Protein AF-A0A942F6R8-F1 (afdb_monomer_lite)

Foldseek 3Di:
DDDDDDPPPPPPPPPPPDPLPFFDPVQLLVDDADEDQADDDDPLFDKDAQFDFAVALDGPCLVVLVVCALFQWQEKEQEHAPDDPDPPDDPSVSVSSNVVVCCVSNVVLRSFLNYHYHYYYHHNDHDPVRRRPGTGHMIITTDDFDDLVLLVVLLVLLCLQFDKDKDKDFDFAWDKDKAKWFADPDPVCVVVVDTHRDADPVGGDIDIDIDIHTDPDTDIDIDTDGDRDPDDPPDDDDDPDPPDPSDPRLPPPPFLLLLLVLVVPVVQAQEEEEEELASNCSVVVSSVLVNLSPVVSCNRYQKYKYAAQAQPPPPVPRAALPSDLIFIQRPRDSVSVSVRSSVSSSRHRDTSQAGAQVSNQVVCVVVDPPRQEYEYEDEQSGHHSNLVCLLVHQHQYEYRYDPQQAHGRQSVLLSNLNNQYWYGYSVDTGNCSVVDDQQDWDDGNNWIWGQHPSTTHTGD

Radius of gyration: 31.73 Å; chains: 1; bounding box: 62×121×91 Å

Secondary structure (DSSP, 8-state):
---------------------PPPHHHHHTSPPEEESS----TTS-EEEEEE-TT----S-THHHHTTTTSEEEEEEEEEE---SSTT--HHHHHHHHHHHHHHH-GGGGT-TTSEEEEEEE-S--SHHHHHTS-EEEEEEEEPPP-HHHHHHHHHHHHHHT-EEEEEEEE-PEEEEEEEEE--SSHHHHHTT--BSS--TT-PPEEEEEEEEEPSSPEEEEEEEE---S-----SSS-SS------S----TT--HHHHHHHH-TT--SEEEEEE-SGGGHHHHHHHHHHHHSGGGGGGEEEEEEE-SSTT--GGG--TT----EEEE-S-SHHHHHHHHHHHHHH----SS-B-HHHHHHHHHHHSTT---EEEEEETT--BTTGGGGGG--S-EEEEEET-SS---HHHHHHHHHTT-EEE-SS-EETTGGGPPTT-EEEETTEEEEEETTEEEEE-

pLDDT: mean 78.82, std 18.91, range [22.84, 98.75]

Structure (mmCIF, N/CA/C/O backbone):
data_AF-A0A942F6R8-F1
#
_entry.id   AF-A0A942F6R8-F1
#
loop_
_atom_site.group_PDB
_atom_site.id
_atom_site.type_symbol
_atom_site.label_atom_id
_atom_site.label_alt_id
_atom_site.label_comp_id
_atom_site.label_asym_id
_atom_site.label_entity_id
_atom_site.label_seq_id
_atom_site.pdbx_PDB_ins_code
_atom_site.Cartn_x
_atom_site.Cartn_y
_atom_site.Cartn_z
_atom_site.occupancy
_atom_site.B_iso_or_equiv
_atom_site.auth_seq_id
_atom_site.auth_comp_id
_atom_site.auth_asym_id
_atom_site.auth_atom_id
_atom_site.pdbx_PDB_model_num
ATOM 1 N N . MET A 1 1 ? -32.318 -58.199 -30.845 1.00 37.94 1 MET A N 1
ATOM 2 C CA . MET A 1 1 ? -30.949 -57.908 -31.326 1.00 37.94 1 MET A CA 1
ATOM 3 C C . MET A 1 1 ? -30.822 -56.407 -31.523 1.00 37.94 1 MET A C 1
ATOM 5 O O . MET A 1 1 ? -31.584 -55.908 -32.333 1.00 37.94 1 MET A O 1
ATOM 9 N N . LYS A 1 2 ? -29.840 -55.767 -30.857 1.00 37.03 2 LYS A N 1
ATOM 10 C CA . LYS A 1 2 ? -29.280 -54.427 -31.165 1.00 37.03 2 LYS A CA 1
ATOM 11 C C . LYS A 1 2 ? -30.238 -53.230 -30.930 1.00 37.03 2 LYS A C 1
ATOM 13 O O . LYS A 1 2 ? -31.395 -53.308 -31.287 1.00 37.03 2 LYS A O 1
ATOM 18 N N . VAL A 1 3 ? -29.871 -52.091 -30.340 1.00 37.62 3 VAL A N 1
ATOM 19 C CA . VAL A 1 3 ? -28.600 -51.513 -29.875 1.00 37.62 3 VAL A CA 1
ATOM 20 C C . VAL A 1 3 ? -28.940 -50.522 -28.751 1.00 37.62 3 VAL A C 1
ATOM 22 O O . VAL A 1 3 ? -29.912 -49.780 -28.840 1.00 37.62 3 VAL A O 1
ATOM 25 N N . SER A 1 4 ? -28.117 -50.540 -27.705 1.00 41.41 4 SER A N 1
ATOM 26 C CA . SER A 1 4 ? -28.086 -49.586 -26.596 1.00 41.41 4 SER A CA 1
ATOM 27 C C . SER A 1 4 ? -27.663 -48.198 -27.093 1.00 41.41 4 SER A C 1
ATOM 29 O O . SER A 1 4 ? -26.626 -48.084 -27.747 1.00 41.41 4 SER A O 1
ATOM 31 N N . THR A 1 5 ? -28.425 -47.145 -26.789 1.00 42.50 5 THR A N 1
ATOM 32 C CA . THR A 1 5 ? -28.004 -45.752 -27.020 1.00 42.50 5 THR A CA 1
ATOM 33 C C . THR A 1 5 ? -27.579 -45.149 -25.687 1.00 42.50 5 THR A C 1
ATOM 35 O O . THR A 1 5 ? -28.374 -44.599 -24.930 1.00 42.50 5 THR A O 1
ATOM 38 N N . PHE A 1 6 ? -26.297 -45.323 -25.385 1.00 39.69 6 PHE A N 1
ATOM 39 C CA . PHE A 1 6 ? -25.608 -44.703 -24.263 1.00 39.69 6 PHE A CA 1
ATOM 40 C C . PHE A 1 6 ? -25.372 -43.227 -24.616 1.00 39.69 6 PHE A C 1
ATOM 42 O O . PHE A 1 6 ? -24.573 -42.915 -25.500 1.00 39.69 6 PHE A O 1
ATOM 49 N N . ILE A 1 7 ? -26.104 -42.315 -23.973 1.00 43.75 7 ILE A N 1
ATOM 50 C CA . ILE A 1 7 ? -25.872 -40.873 -24.091 1.00 43.75 7 ILE A CA 1
ATOM 51 C C . ILE A 1 7 ? -24.583 -40.560 -23.323 1.00 43.75 7 ILE A C 1
ATOM 53 O O . ILE A 1 7 ? -24.574 -40.445 -22.099 1.00 43.75 7 ILE A O 1
ATOM 57 N N . LEU A 1 8 ? -23.477 -40.458 -24.060 1.00 37.72 8 LEU A N 1
ATOM 58 C CA . LEU A 1 8 ? -22.235 -39.856 -23.589 1.00 37.72 8 LEU A CA 1
ATOM 59 C C . LEU A 1 8 ? -22.478 -38.351 -23.410 1.00 37.72 8 LEU A C 1
ATOM 61 O O . LEU A 1 8 ? -22.411 -37.574 -24.361 1.00 37.72 8 LEU A O 1
ATOM 65 N N . PHE A 1 9 ? -22.771 -37.940 -22.177 1.00 40.59 9 PHE A N 1
ATOM 66 C CA . PHE A 1 9 ? -22.643 -36.547 -21.760 1.00 40.59 9 PHE A CA 1
ATOM 67 C C . PHE A 1 9 ? -21.148 -36.206 -21.770 1.00 40.59 9 PHE A C 1
ATOM 69 O O . PHE A 1 9 ? -20.406 -36.525 -20.841 1.00 40.59 9 PHE A O 1
ATOM 76 N N . ILE A 1 10 ? -20.690 -35.610 -22.870 1.00 42.09 10 ILE A N 1
ATOM 77 C CA . ILE A 1 10 ? -19.367 -35.000 -22.964 1.00 42.09 10 ILE A CA 1
ATOM 78 C C . ILE A 1 10 ? -19.369 -33.826 -21.982 1.00 42.09 10 ILE A C 1
ATOM 80 O O . ILE A 1 10 ? -19.911 -32.759 -22.261 1.00 42.09 10 ILE A O 1
ATOM 84 N N . PHE A 1 11 ? -18.780 -34.046 -20.806 1.00 40.88 11 PHE A N 1
ATOM 85 C CA . PHE A 1 11 ? -18.299 -32.982 -19.934 1.00 40.88 11 PHE A CA 1
ATOM 86 C C . PHE A 1 11 ? -17.249 -32.199 -20.729 1.00 40.88 11 PHE A C 1
ATOM 88 O O . PHE A 1 11 ? -16.067 -32.541 -20.741 1.00 40.88 11 PHE A O 1
ATOM 95 N N . SER A 1 12 ? -17.680 -31.150 -21.431 1.00 39.53 12 SER A N 1
ATOM 96 C CA . SER A 1 12 ? -16.773 -30.104 -21.878 1.00 39.53 12 SER A CA 1
ATOM 97 C C . SER A 1 12 ? -16.270 -29.400 -20.621 1.00 39.53 12 SER A C 1
ATOM 99 O O . SER A 1 12 ? -16.889 -28.461 -20.117 1.00 39.53 12 SER A O 1
ATOM 101 N N . LEU A 1 13 ? -15.157 -29.902 -20.087 1.00 38.31 13 LEU A N 1
ATOM 102 C CA . LEU A 1 13 ? -14.235 -29.137 -19.266 1.00 38.31 13 LEU A CA 1
ATOM 103 C C . LEU A 1 13 ? -13.831 -27.911 -20.089 1.00 38.31 13 LEU A C 1
ATOM 105 O O . LEU A 1 13 ? -12.854 -27.928 -20.834 1.00 38.31 13 LEU A O 1
ATOM 109 N N . PHE A 1 14 ? -14.614 -26.840 -19.972 1.00 37.00 14 PHE A N 1
ATOM 110 C CA . PHE A 1 14 ? -14.110 -25.502 -20.202 1.00 37.00 14 PHE A CA 1
ATOM 111 C C . PHE A 1 14 ? -13.000 -25.304 -19.173 1.00 37.00 14 PHE A C 1
ATOM 113 O O . PHE A 1 14 ? -13.244 -24.961 -18.015 1.00 37.00 14 PHE A O 1
ATOM 120 N N . TYR A 1 15 ? -11.768 -25.576 -19.598 1.00 36.38 15 TYR A N 1
ATOM 121 C CA . TYR A 1 15 ? -10.593 -24.958 -19.018 1.00 36.38 15 TYR A CA 1
ATOM 122 C C . TYR A 1 15 ? -10.797 -23.447 -19.158 1.00 36.38 15 TYR A C 1
ATOM 124 O O . TYR A 1 15 ? -10.471 -22.840 -20.173 1.00 36.38 15 TYR A O 1
ATOM 132 N N . LEU A 1 16 ? -11.404 -22.839 -18.139 1.00 33.62 16 LEU A N 1
ATOM 133 C CA . LEU A 1 16 ? -11.221 -21.428 -17.855 1.00 33.62 16 LEU A CA 1
ATOM 134 C C . LEU A 1 16 ? -9.735 -21.273 -17.542 1.00 33.62 16 LEU A C 1
ATOM 136 O O . LEU A 1 16 ? -9.297 -21.492 -16.410 1.00 33.62 16 LEU A O 1
ATOM 140 N N . GLU A 1 17 ? -8.947 -20.955 -18.568 1.00 33.91 17 GLU A N 1
ATOM 141 C CA . GLU A 1 17 ? -7.626 -20.389 -18.362 1.00 33.91 17 GLU A CA 1
ATOM 142 C C . GLU A 1 17 ? -7.813 -19.144 -17.495 1.00 33.91 17 GLU A C 1
ATOM 144 O O . GLU A 1 17 ? -8.365 -18.121 -17.904 1.00 33.91 17 GLU A O 1
ATOM 149 N N . LYS A 1 18 ? -7.428 -19.293 -16.229 1.00 38.19 18 LYS A N 1
ATOM 150 C CA . LYS A 1 18 ? -7.437 -18.236 -15.231 1.00 38.19 18 LYS A CA 1
ATOM 151 C C . LYS A 1 18 ? -6.513 -17.133 -15.730 1.00 38.19 18 LYS A C 1
ATOM 153 O O . LYS A 1 18 ? -5.294 -17.279 -15.672 1.00 38.19 18 LYS A O 1
ATOM 158 N N . SER A 1 19 ? -7.085 -16.023 -16.186 1.00 36.75 19 SER A N 1
ATOM 159 C CA . SER A 1 19 ? -6.335 -14.785 -16.360 1.00 36.75 19 SER A CA 1
ATOM 160 C C . SER A 1 19 ? -5.925 -14.304 -14.969 1.00 36.75 19 SER A C 1
ATOM 162 O O . SER A 1 19 ? -6.699 -13.686 -14.248 1.00 36.75 19 SER A O 1
ATOM 164 N N . CYS A 1 20 ? -4.713 -14.659 -14.547 1.00 39.91 20 CYS A N 1
ATOM 165 C CA . CYS A 1 20 ? -4.011 -13.870 -13.546 1.00 39.91 20 CYS A CA 1
ATOM 166 C C . CYS A 1 20 ? -3.779 -12.502 -14.200 1.00 39.91 20 CYS A C 1
ATOM 168 O O . CYS A 1 20 ? -3.272 -12.456 -15.323 1.00 39.91 20 CYS A O 1
ATOM 170 N N . ALA A 1 21 ? -4.234 -11.419 -13.568 1.00 50.19 21 ALA A N 1
ATOM 171 C CA . ALA A 1 21 ? -4.107 -10.068 -14.099 1.00 50.19 21 ALA A CA 1
ATOM 172 C C . ALA A 1 21 ? -2.617 -9.720 -14.265 1.00 50.19 21 ALA A C 1
ATOM 174 O O . ALA A 1 21 ? -1.941 -9.315 -13.326 1.00 50.19 21 ALA A O 1
ATOM 175 N N . GLN A 1 22 ? -2.078 -9.946 -15.461 1.00 58.66 22 GLN A N 1
ATOM 176 C CA . GLN A 1 22 ? -0.698 -9.630 -15.798 1.00 58.66 22 GLN A CA 1
ATOM 177 C C . GLN A 1 22 ? -0.648 -8.210 -16.354 1.00 58.66 22 GLN A C 1
ATOM 179 O O . GLN A 1 22 ? -1.411 -7.849 -17.254 1.00 58.66 22 GLN A O 1
ATOM 184 N N . VAL A 1 23 ? 0.276 -7.402 -15.843 1.00 65.25 23 VAL A N 1
ATOM 185 C CA . VAL A 1 23 ? 0.533 -6.065 -16.367 1.00 65.25 23 VAL A CA 1
ATOM 186 C C . VAL A 1 23 ? 1.070 -6.204 -17.795 1.00 65.25 23 VAL A C 1
ATOM 188 O O . VAL A 1 23 ? 2.129 -6.790 -18.032 1.00 65.25 23 VAL A O 1
ATOM 191 N N . SER A 1 24 ? 0.320 -5.684 -18.768 1.00 78.06 24 SER A N 1
ATOM 192 C CA . SER A 1 24 ? 0.696 -5.746 -20.184 1.00 78.06 24 SER A CA 1
ATOM 193 C C . SER A 1 24 ? 1.929 -4.879 -20.457 1.00 78.06 24 SER A C 1
ATOM 195 O O . SER A 1 24 ? 1.927 -3.682 -20.174 1.00 78.06 24 SER A O 1
ATOM 197 N N . ILE A 1 25 ? 2.975 -5.455 -21.063 1.00 83.38 25 ILE A N 1
ATOM 198 C CA . ILE A 1 25 ? 4.190 -4.706 -21.437 1.00 83.38 25 ILE A CA 1
ATOM 199 C C . ILE A 1 25 ? 3.855 -3.571 -22.409 1.00 83.38 25 ILE A C 1
ATOM 201 O O . ILE A 1 25 ? 4.360 -2.462 -22.256 1.00 83.38 25 ILE A O 1
ATOM 205 N N . ASN A 1 26 ? 2.969 -3.828 -23.375 1.00 78.38 26 ASN A N 1
ATOM 206 C CA . ASN A 1 26 ? 2.542 -2.816 -24.341 1.00 78.38 26 ASN A CA 1
ATOM 207 C C . ASN A 1 26 ? 1.840 -1.641 -23.652 1.00 78.38 26 ASN A C 1
ATOM 209 O O . ASN A 1 26 ? 2.003 -0.502 -24.071 1.00 78.38 26 ASN A O 1
ATOM 213 N N . TYR A 1 27 ? 1.098 -1.916 -22.575 1.00 78.06 27 TYR A N 1
ATOM 214 C CA . TYR A 1 27 ? 0.500 -0.869 -21.755 1.00 78.06 27 TYR A CA 1
ATOM 215 C C . TYR A 1 27 ? 1.559 -0.073 -20.981 1.00 78.06 27 TYR A C 1
ATOM 217 O O . TYR A 1 27 ? 1.495 1.149 -20.916 1.00 78.06 27 TYR A O 1
ATOM 225 N N . LEU A 1 28 ? 2.565 -0.735 -20.409 1.00 79.00 28 LEU A N 1
ATOM 226 C CA . LEU A 1 28 ? 3.636 -0.014 -19.722 1.00 79.00 28 LEU A CA 1
ATOM 227 C C . LEU A 1 28 ? 4.365 0.930 -20.689 1.00 79.00 28 LEU A C 1
ATOM 229 O O . LEU A 1 28 ? 4.572 2.092 -20.361 1.00 79.00 28 LEU A O 1
ATOM 233 N N . LEU A 1 29 ? 4.667 0.465 -21.902 1.00 82.69 29 LEU A N 1
ATOM 234 C CA . LEU A 1 29 ? 5.373 1.245 -22.924 1.00 82.69 29 LEU A CA 1
ATOM 235 C C . LEU A 1 29 ? 4.552 2.369 -23.559 1.00 82.69 29 LEU A C 1
ATOM 237 O O . LEU A 1 29 ? 5.136 3.212 -24.233 1.00 82.69 29 LEU A O 1
ATOM 241 N N . SER A 1 30 ? 3.231 2.405 -23.365 1.00 75.75 30 SER A N 1
ATOM 242 C CA . SER A 1 30 ? 2.421 3.537 -23.823 1.00 75.75 30 SER A CA 1
ATOM 243 C C . SER A 1 30 ? 2.535 4.756 -22.904 1.00 75.75 30 SER A C 1
ATOM 245 O O . SER A 1 30 ? 1.960 5.795 -23.214 1.00 75.75 30 SER A O 1
ATOM 247 N N . ARG A 1 31 ? 3.211 4.634 -21.753 1.00 77.12 31 ARG A N 1
ATOM 248 C CA . ARG A 1 31 ? 3.431 5.743 -20.819 1.00 77.12 31 ARG A CA 1
ATOM 249 C C . ARG A 1 31 ? 4.479 6.704 -21.370 1.00 77.12 31 ARG A C 1
ATOM 251 O O . ARG A 1 31 ? 5.500 6.279 -21.907 1.00 77.12 31 ARG A O 1
ATOM 258 N N . GLU A 1 32 ? 4.244 7.999 -21.181 1.00 78.44 32 GLU A N 1
ATOM 259 C CA . GLU A 1 32 ? 5.237 9.015 -21.525 1.00 78.44 32 GLU A CA 1
ATOM 260 C C . GLU A 1 32 ? 6.463 8.907 -20.606 1.00 78.44 32 GLU A C 1
ATOM 262 O O . GLU A 1 32 ? 6.306 8.751 -19.388 1.00 78.44 32 GLU A O 1
ATOM 267 N N . PRO A 1 33 ? 7.683 8.980 -21.164 1.00 89.00 33 PRO A N 1
ATOM 268 C CA . PRO A 1 33 ? 8.887 8.975 -20.359 1.00 89.00 33 PRO A CA 1
ATOM 269 C C . PRO A 1 33 ? 9.093 10.314 -19.652 1.00 89.00 33 PRO A C 1
ATOM 271 O O . PRO A 1 33 ? 8.815 11.387 -20.184 1.00 89.00 33 PRO A O 1
ATOM 274 N N . GLU A 1 34 ? 9.660 10.244 -18.456 1.00 88.75 34 GLU A N 1
ATOM 275 C CA . GLU A 1 34 ? 10.211 11.394 -17.765 1.00 88.75 34 GLU A CA 1
ATOM 276 C C . GLU A 1 34 ? 11.582 11.736 -18.358 1.00 88.75 34 GLU A C 1
ATOM 278 O O . GLU A 1 34 ? 12.467 10.882 -18.457 1.00 88.75 34 GLU A O 1
ATOM 283 N N . PHE A 1 35 ? 11.774 12.999 -18.729 1.00 90.19 35 PHE A N 1
ATOM 284 C CA . PHE A 1 35 ? 13.043 13.485 -19.257 1.00 90.19 35 PHE A CA 1
ATOM 285 C C . PHE A 1 35 ? 13.914 14.027 -18.126 1.00 90.19 35 PHE A C 1
ATOM 287 O O . PHE A 1 35 ? 13.485 14.887 -17.357 1.00 90.19 35 PHE A O 1
ATOM 294 N N . ARG A 1 36 ? 15.152 13.538 -18.032 1.00 91.12 36 ARG A N 1
ATOM 295 C CA . ARG A 1 36 ? 16.147 14.002 -17.053 1.00 91.12 36 ARG A CA 1
ATOM 296 C C . ARG A 1 36 ? 17.488 14.205 -17.730 1.00 91.12 36 ARG A C 1
ATOM 298 O O . ARG A 1 36 ? 17.812 13.487 -18.664 1.00 91.12 36 ARG A O 1
ATOM 305 N N . GLU A 1 37 ? 18.306 15.126 -17.232 1.00 93.94 37 GLU A N 1
ATOM 306 C CA . GLU A 1 37 ? 19.650 15.321 -17.786 1.00 93.94 37 GLU A CA 1
ATOM 307 C C . GLU A 1 37 ? 20.498 14.051 -17.614 1.00 93.94 37 GLU A C 1
ATOM 309 O O . GLU A 1 37 ? 20.987 13.487 -18.592 1.00 93.94 37 GLU A O 1
ATOM 314 N N . LYS A 1 38 ? 20.584 13.533 -16.384 1.00 94.50 38 LYS A N 1
ATOM 315 C CA . LYS A 1 38 ? 21.277 12.286 -16.052 1.00 94.50 38 LYS A CA 1
ATOM 316 C C . LYS A 1 38 ? 20.542 11.557 -14.933 1.00 94.50 38 LYS A C 1
ATOM 318 O O . LYS A 1 38 ? 20.040 12.183 -14.003 1.00 94.50 38 LYS A O 1
ATOM 323 N N . TYR A 1 39 ? 20.450 10.234 -15.031 1.00 94.25 39 TYR A N 1
ATOM 324 C CA . TYR A 1 39 ? 19.771 9.430 -14.025 1.00 94.25 39 TYR A CA 1
ATOM 325 C C . TYR A 1 39 ? 20.699 9.082 -12.859 1.00 94.25 39 TYR A C 1
ATOM 327 O O . TYR A 1 39 ? 21.784 8.524 -13.048 1.00 94.25 39 TYR A O 1
ATOM 335 N N . GLU A 1 40 ? 20.215 9.321 -11.644 1.00 90.25 40 GLU A N 1
ATOM 336 C CA . GLU A 1 40 ? 20.833 8.848 -10.412 1.00 90.25 40 GLU A CA 1
ATOM 337 C C . GLU A 1 40 ? 19.879 7.918 -9.668 1.00 90.25 40 GLU A C 1
ATOM 339 O O . GLU A 1 40 ? 18.676 8.162 -9.582 1.00 90.25 40 GLU A O 1
ATOM 344 N N . ILE A 1 41 ? 20.438 6.836 -9.126 1.00 84.19 41 ILE A N 1
ATOM 345 C CA . ILE A 1 41 ? 19.683 5.923 -8.272 1.00 84.19 41 ILE A CA 1
ATOM 346 C C . ILE A 1 41 ? 19.329 6.639 -6.969 1.00 84.19 41 ILE A C 1
ATOM 348 O O . ILE A 1 41 ? 20.174 7.325 -6.387 1.00 84.19 41 ILE A O 1
ATOM 352 N N . GLN A 1 42 ? 18.094 6.474 -6.504 1.00 77.94 42 GLN A N 1
ATOM 353 C CA . GLN A 1 42 ? 17.673 7.074 -5.242 1.00 77.94 42 GLN A CA 1
ATOM 354 C C . GLN A 1 42 ? 18.477 6.458 -4.091 1.00 77.94 42 GLN A C 1
ATOM 356 O O . GLN A 1 42 ? 18.496 5.240 -3.929 1.00 77.94 42 GLN A O 1
ATOM 361 N N . LYS A 1 43 ? 19.168 7.298 -3.310 1.00 73.50 43 LYS A N 1
ATOM 362 C CA . LYS A 1 43 ? 20.060 6.858 -2.217 1.00 73.50 43 LYS A CA 1
ATOM 363 C C . LYS A 1 43 ? 19.299 6.393 -0.975 1.00 73.50 43 LYS A C 1
ATOM 365 O O . LYS A 1 43 ? 19.831 5.635 -0.172 1.00 73.50 43 LYS A O 1
ATOM 370 N N . ASP A 1 44 ? 18.061 6.846 -0.853 1.00 62.06 44 ASP A N 1
ATOM 371 C CA . ASP A 1 44 ? 17.188 6.617 0.292 1.00 62.06 44 ASP A CA 1
ATOM 372 C C . ASP A 1 44 ? 16.490 5.248 0.231 1.00 62.06 44 ASP A C 1
ATOM 374 O O . ASP A 1 44 ? 16.034 4.721 1.240 1.00 62.06 44 ASP A O 1
ATOM 378 N N . ILE A 1 45 ? 16.457 4.606 -0.938 1.00 66.25 45 ILE A N 1
ATOM 379 C CA . ILE A 1 45 ? 15.742 3.345 -1.139 1.00 66.25 45 ILE A CA 1
ATOM 380 C C . ILE A 1 45 ? 16.729 2.268 -1.572 1.00 66.25 45 ILE A C 1
ATOM 382 O O . ILE A 1 45 ? 17.629 2.514 -2.374 1.00 66.25 45 ILE A O 1
ATOM 386 N N . ASN A 1 46 ? 16.544 1.042 -1.074 1.00 79.38 46 ASN A N 1
ATOM 387 C CA . ASN A 1 46 ? 17.332 -0.094 -1.540 1.00 79.38 46 ASN A CA 1
ATOM 388 C C . ASN A 1 46 ? 17.046 -0.330 -3.026 1.00 79.38 46 ASN A C 1
ATOM 390 O O . ASN A 1 46 ? 15.963 -0.781 -3.401 1.00 79.38 46 ASN A O 1
ATOM 394 N N . GLY A 1 47 ? 18.027 -0.004 -3.864 1.00 86.06 47 GLY A N 1
ATOM 395 C CA . GLY A 1 47 ? 17.935 -0.122 -5.309 1.00 86.06 47 GLY A CA 1
ATOM 396 C C . GLY A 1 47 ? 19.066 -0.972 -5.881 1.00 86.06 47 GLY A C 1
ATOM 397 O O . GLY A 1 47 ? 20.222 -0.870 -5.471 1.00 86.06 47 GLY A O 1
ATOM 398 N N . ILE A 1 48 ? 18.738 -1.808 -6.862 1.00 91.69 48 ILE A N 1
ATOM 399 C CA . ILE A 1 48 ? 19.700 -2.609 -7.625 1.00 91.69 48 ILE A CA 1
ATOM 400 C C . ILE A 1 48 ? 19.622 -2.219 -9.099 1.00 91.69 48 ILE A C 1
ATOM 402 O O . ILE A 1 48 ? 18.540 -2.113 -9.673 1.00 91.69 48 ILE A O 1
ATOM 406 N N . LYS A 1 49 ? 20.792 -2.052 -9.726 1.00 95.00 49 LYS A N 1
ATOM 407 C CA . LYS A 1 49 ? 20.917 -1.808 -11.165 1.00 95.00 49 LYS A CA 1
ATOM 408 C C . LYS A 1 49 ? 21.044 -3.122 -11.936 1.00 95.00 49 LYS A C 1
ATOM 410 O O . LYS A 1 49 ? 21.951 -3.920 -11.686 1.00 95.00 49 LYS A O 1
ATOM 415 N N . VAL A 1 50 ? 20.152 -3.320 -12.895 1.00 95.50 50 VAL A N 1
ATOM 416 C CA . VAL A 1 50 ? 20.231 -4.333 -13.947 1.00 95.50 50 VAL A CA 1
ATOM 417 C C . VAL A 1 50 ? 20.770 -3.630 -15.186 1.00 95.50 50 VAL A C 1
ATOM 419 O O . VAL A 1 50 ? 20.067 -2.833 -15.800 1.00 95.50 50 VAL A O 1
ATOM 422 N N . ASN A 1 51 ? 22.038 -3.873 -15.500 1.00 95.50 51 ASN A N 1
ATOM 423 C CA . ASN A 1 51 ? 22.784 -3.116 -16.499 1.00 95.50 51 ASN A CA 1
ATOM 424 C C . ASN A 1 51 ? 22.556 -3.678 -17.902 1.00 95.50 51 ASN A C 1
ATOM 426 O O . ASN A 1 51 ? 22.479 -4.895 -18.096 1.00 95.50 51 ASN A O 1
ATOM 430 N N . MET A 1 52 ? 22.519 -2.775 -18.872 1.00 95.88 52 MET A N 1
ATOM 431 C CA . MET A 1 52 ? 22.440 -3.039 -20.305 1.00 95.88 52 MET A CA 1
ATOM 432 C C . MET A 1 52 ? 23.404 -2.088 -21.020 1.00 95.88 52 MET A C 1
ATOM 434 O O . MET A 1 52 ? 23.778 -1.058 -20.460 1.00 95.88 52 MET A O 1
ATOM 438 N N . ASN A 1 53 ? 23.814 -2.418 -22.243 1.00 93.50 53 ASN A N 1
ATOM 439 C CA . ASN A 1 53 ? 24.614 -1.498 -23.052 1.00 93.50 53 ASN A CA 1
ATOM 440 C C . ASN A 1 53 ? 23.728 -0.445 -23.741 1.00 93.50 53 ASN A C 1
ATOM 442 O O . ASN A 1 53 ? 22.521 -0.638 -23.948 1.00 93.50 53 ASN A O 1
ATOM 446 N N . PHE A 1 54 ? 24.352 0.659 -24.157 1.00 91.00 54 PHE A N 1
ATOM 447 C CA . PHE A 1 54 ? 23.736 1.626 -25.063 1.00 91.00 54 PHE A CA 1
ATOM 448 C C . PHE A 1 54 ? 23.227 0.919 -26.332 1.00 91.00 54 PHE A C 1
ATOM 450 O O . PHE A 1 54 ? 23.931 0.098 -26.914 1.00 91.00 54 PHE A O 1
ATOM 457 N N . ALA A 1 55 ? 21.995 1.240 -26.742 1.00 87.31 55 ALA A N 1
ATOM 458 C CA . ALA A 1 55 ? 21.305 0.643 -27.893 1.00 87.31 55 ALA A CA 1
ATOM 459 C C . ALA A 1 55 ? 21.173 -0.904 -27.893 1.00 87.31 55 ALA A C 1
ATOM 461 O O . ALA A 1 55 ? 20.887 -1.484 -28.937 1.00 87.31 55 ALA A O 1
ATOM 462 N N . ASP A 1 56 ? 21.315 -1.565 -26.737 1.00 91.94 56 ASP A N 1
ATOM 463 C CA . ASP A 1 56 ? 21.230 -3.029 -26.593 1.00 91.94 56 ASP A CA 1
ATOM 464 C C . ASP A 1 56 ? 20.066 -3.445 -25.668 1.00 91.94 56 ASP A C 1
ATOM 466 O O . ASP A 1 56 ? 19.649 -2.687 -24.780 1.00 91.94 56 ASP A O 1
ATOM 470 N N . ASP A 1 57 ? 19.535 -4.650 -25.876 1.00 91.00 57 ASP A N 1
ATOM 471 C CA . ASP A 1 57 ? 18.499 -5.299 -25.063 1.00 91.00 57 ASP A CA 1
ATOM 472 C C . ASP A 1 57 ? 19.009 -6.491 -24.226 1.00 91.00 57 ASP A C 1
ATOM 474 O O . ASP A 1 57 ? 18.245 -7.115 -23.482 1.00 91.00 57 ASP A O 1
ATOM 478 N N . SER A 1 58 ? 20.311 -6.754 -24.246 1.00 92.50 58 SER A N 1
ATOM 479 C CA . SER A 1 58 ? 20.967 -7.791 -23.455 1.00 92.50 58 SER A CA 1
ATOM 480 C C . SER A 1 58 ? 21.202 -7.338 -22.013 1.00 92.50 58 SER A C 1
ATOM 482 O O . SER A 1 58 ? 21.781 -6.284 -21.748 1.00 92.50 58 SER A O 1
ATOM 484 N N . ILE A 1 59 ? 20.776 -8.164 -21.055 1.00 93.69 59 ILE A N 1
ATOM 485 C CA . ILE A 1 59 ? 21.022 -7.937 -19.627 1.00 93.69 59 ILE A CA 1
ATOM 486 C C . ILE A 1 59 ? 22.420 -8.451 -19.274 1.00 93.69 59 ILE A C 1
ATOM 488 O O . ILE A 1 59 ? 22.687 -9.648 -19.372 1.00 93.69 59 ILE A O 1
ATOM 492 N N . LEU A 1 60 ? 23.298 -7.556 -18.818 1.00 93.81 60 LEU A N 1
ATOM 493 C CA . LEU A 1 60 ? 24.716 -7.851 -18.572 1.00 93.81 60 LEU A CA 1
ATOM 494 C C . LEU A 1 60 ? 24.963 -8.583 -17.250 1.00 93.81 60 LEU A C 1
ATOM 496 O O . LEU A 1 60 ? 25.953 -9.292 -17.093 1.00 93.81 60 LEU A O 1
ATOM 500 N N . ASN A 1 61 ? 24.077 -8.406 -16.271 1.00 94.00 61 ASN A N 1
ATOM 501 C CA . ASN A 1 61 ? 24.260 -8.910 -14.911 1.00 94.00 61 ASN A CA 1
ATOM 502 C C . ASN A 1 61 ? 23.035 -9.687 -14.387 1.00 94.00 61 ASN A C 1
ATOM 504 O O . ASN A 1 61 ? 22.560 -9.406 -13.287 1.00 94.00 61 ASN A O 1
ATOM 508 N N . PRO A 1 62 ? 22.534 -10.721 -15.093 1.00 89.88 62 PRO A N 1
ATOM 509 C CA . PRO A 1 62 ? 21.285 -11.410 -14.736 1.00 89.88 62 PRO A CA 1
ATOM 510 C C . PRO A 1 62 ? 21.308 -12.054 -13.337 1.00 89.88 62 PRO A C 1
ATOM 512 O O . PRO A 1 62 ? 20.263 -12.260 -12.720 1.00 89.88 62 PRO A O 1
ATOM 515 N N . GLY A 1 63 ? 22.496 -12.334 -12.788 1.00 88.00 63 GLY A N 1
ATOM 516 C CA . GLY A 1 63 ? 22.663 -12.843 -11.426 1.00 88.00 63 GLY A CA 1
ATOM 517 C C . GLY A 1 63 ? 22.114 -11.914 -10.336 1.00 88.00 63 GLY A C 1
ATOM 518 O O . GLY A 1 63 ? 21.676 -12.410 -9.300 1.00 88.00 63 GLY A O 1
ATOM 519 N N . VAL A 1 64 ? 22.062 -10.592 -10.563 1.00 89.12 64 VAL A N 1
ATOM 520 C CA . VAL A 1 64 ? 21.525 -9.648 -9.562 1.00 89.12 64 VAL A CA 1
ATOM 521 C C . VAL A 1 64 ? 20.023 -9.821 -9.360 1.00 89.12 64 VAL A C 1
ATOM 523 O O . VAL A 1 64 ? 19.536 -9.655 -8.246 1.00 89.12 64 VAL A O 1
ATOM 526 N N . VAL A 1 65 ? 19.308 -10.240 -10.407 1.00 85.44 65 VAL A N 1
ATOM 527 C CA . VAL A 1 65 ? 17.855 -10.439 -10.380 1.00 85.44 65 VAL A CA 1
ATOM 528 C C . VAL A 1 65 ? 17.466 -11.645 -9.532 1.00 85.44 65 VAL A C 1
ATOM 530 O O . VAL A 1 65 ? 16.419 -11.640 -8.891 1.00 85.44 65 VAL A O 1
ATOM 533 N N . LYS A 1 66 ? 18.344 -12.651 -9.417 1.00 83.50 66 LYS A N 1
ATOM 534 C CA . LYS A 1 66 ? 18.116 -13.790 -8.514 1.00 83.50 66 LYS A CA 1
ATOM 535 C C . LYS A 1 66 ? 17.964 -13.349 -7.054 1.00 83.50 66 LYS A C 1
ATOM 537 O O . LYS A 1 66 ? 17.205 -13.980 -6.330 1.00 83.50 66 LYS A O 1
ATOM 542 N N . ARG A 1 67 ? 18.634 -12.263 -6.642 1.00 83.31 67 ARG A N 1
ATOM 543 C CA . ARG A 1 67 ? 18.542 -11.715 -5.276 1.00 83.31 67 ARG A CA 1
ATOM 544 C C . ARG A 1 67 ? 17.217 -11.008 -4.991 1.00 83.31 67 ARG A C 1
ATOM 546 O O . ARG A 1 67 ? 16.900 -10.804 -3.831 1.00 83.31 67 ARG A O 1
ATOM 553 N N . LEU A 1 68 ? 16.470 -10.640 -6.032 1.00 83.31 68 LEU A N 1
ATOM 554 C CA . LEU A 1 68 ? 15.180 -9.955 -5.918 1.00 83.31 68 LEU A CA 1
ATOM 555 C C . LEU A 1 68 ? 14.002 -10.930 -5.782 1.00 83.31 68 LEU A C 1
ATOM 557 O O . LEU A 1 68 ? 12.886 -10.506 -5.499 1.00 83.31 68 LEU A O 1
ATOM 561 N N . LYS A 1 69 ? 14.223 -12.235 -5.992 1.00 79.75 69 LYS A N 1
ATOM 562 C CA . LYS A 1 69 ? 13.157 -13.236 -5.883 1.00 79.75 69 LYS A CA 1
ATOM 563 C C . LYS A 1 69 ? 12.628 -13.301 -4.448 1.00 79.75 69 LYS A C 1
ATOM 565 O O . LYS A 1 69 ? 13.391 -13.556 -3.520 1.00 79.75 69 LYS A O 1
ATOM 570 N N . GLY A 1 70 ? 11.317 -13.111 -4.297 1.00 70.50 70 GLY A N 1
ATOM 571 C CA . GLY A 1 70 ? 10.633 -13.131 -3.000 1.00 70.50 70 GLY A CA 1
ATOM 572 C C . GLY A 1 70 ? 10.897 -11.901 -2.128 1.00 70.50 70 GLY A C 1
ATOM 573 O O . GLY A 1 70 ? 10.691 -11.975 -0.921 1.00 70.50 70 GLY A O 1
ATOM 574 N N . LEU A 1 71 ? 11.407 -10.808 -2.707 1.00 78.06 71 LEU A N 1
ATOM 575 C CA . LEU A 1 71 ? 11.434 -9.494 -2.064 1.00 78.06 71 LEU A CA 1
ATOM 576 C C . LEU A 1 71 ? 10.240 -8.666 -2.537 1.00 78.06 71 LEU A C 1
ATOM 578 O O . LEU A 1 71 ? 9.795 -8.815 -3.677 1.00 78.06 71 LEU A O 1
ATOM 582 N N . ASN A 1 72 ? 9.776 -7.752 -1.686 1.00 71.12 72 ASN A N 1
ATOM 583 C CA . ASN A 1 72 ? 8.734 -6.808 -2.061 1.00 71.12 72 ASN A CA 1
ATOM 584 C C . ASN A 1 72 ? 9.329 -5.721 -2.974 1.00 71.12 72 ASN A C 1
ATOM 586 O O . ASN A 1 72 ? 10.095 -4.866 -2.520 1.00 71.12 72 ASN A O 1
ATOM 590 N N . ILE A 1 73 ? 9.034 -5.794 -4.272 1.00 82.19 73 ILE A N 1
ATOM 591 C CA . ILE A 1 73 ? 9.461 -4.800 -5.259 1.00 82.19 73 ILE A CA 1
ATOM 592 C C . ILE A 1 73 ? 8.468 -3.644 -5.224 1.00 82.19 73 ILE A C 1
ATOM 594 O O . ILE A 1 73 ? 7.273 -3.850 -5.387 1.00 82.19 73 ILE A O 1
ATOM 598 N N . LEU A 1 74 ? 8.983 -2.430 -5.055 1.00 69.88 74 LEU A N 1
ATOM 599 C CA . LEU A 1 74 ? 8.175 -1.219 -4.933 1.00 69.88 74 LEU A CA 1
ATOM 600 C C . LEU A 1 74 ? 8.057 -0.502 -6.282 1.00 69.88 74 LEU A C 1
ATOM 602 O O . LEU A 1 74 ? 6.987 -0.042 -6.679 1.00 69.88 74 LEU A O 1
ATOM 606 N N . MET A 1 75 ? 9.182 -0.399 -6.995 1.00 82.38 75 MET A N 1
ATOM 607 C CA . MET A 1 75 ? 9.292 0.424 -8.195 1.00 82.38 75 MET A CA 1
ATOM 608 C C . MET A 1 75 ? 10.361 -0.111 -9.147 1.00 82.38 75 MET A C 1
ATOM 610 O O . MET A 1 75 ? 11.395 -0.627 -8.714 1.00 82.38 75 MET A O 1
ATOM 614 N N . ILE A 1 76 ? 10.122 0.033 -10.448 1.00 91.38 76 ILE A N 1
ATOM 615 C CA . ILE A 1 76 ? 11.067 -0.294 -11.511 1.00 91.38 76 ILE A CA 1
ATOM 616 C C . ILE A 1 76 ? 11.149 0.880 -12.484 1.00 91.38 76 ILE A C 1
ATOM 618 O O . ILE A 1 76 ? 10.172 1.223 -13.151 1.00 91.38 76 ILE A O 1
ATOM 622 N N . ASP A 1 77 ? 12.347 1.442 -12.613 1.00 93.69 77 ASP A N 1
ATOM 623 C CA . ASP A 1 77 ? 12.645 2.470 -13.603 1.00 93.69 77 ASP A CA 1
ATOM 624 C C . ASP A 1 77 ? 13.352 1.820 -14.797 1.00 93.69 77 ASP A C 1
ATOM 626 O O . ASP A 1 77 ? 14.445 1.267 -14.643 1.00 93.69 77 ASP A O 1
ATOM 630 N N . LEU A 1 78 ? 12.756 1.894 -15.991 1.00 96.62 78 LEU A N 1
ATOM 631 C CA . LEU A 1 78 ? 13.455 1.621 -17.246 1.00 96.62 78 LEU A CA 1
ATOM 632 C C . LEU A 1 78 ? 14.172 2.894 -17.691 1.00 96.62 78 LEU A C 1
ATOM 634 O O . LEU A 1 78 ? 13.538 3.867 -18.097 1.00 96.62 78 LEU A O 1
ATOM 638 N N . VAL A 1 79 ? 15.500 2.866 -17.644 1.00 97.12 79 VAL A N 1
ATOM 639 C CA . VAL A 1 79 ? 16.357 4.012 -17.934 1.00 97.12 79 VAL A CA 1
ATOM 640 C C . VAL A 1 79 ? 17.077 3.810 -19.263 1.00 97.12 79 VAL A C 1
ATOM 642 O O . VAL A 1 79 ? 17.679 2.763 -19.521 1.00 97.12 79 VAL A O 1
ATOM 645 N N . TYR A 1 80 ? 17.018 4.825 -20.119 1.00 95.19 80 TYR A N 1
ATOM 646 C CA . TYR A 1 80 ? 17.721 4.875 -21.397 1.00 95.19 80 TYR A CA 1
ATOM 647 C C . TYR A 1 80 ? 18.107 6.317 -21.740 1.00 95.19 80 TYR A C 1
ATOM 649 O O . TYR A 1 80 ? 17.778 7.250 -21.016 1.00 95.19 80 TYR A O 1
ATOM 657 N N . THR A 1 81 ? 18.865 6.512 -22.812 1.00 94.56 81 THR A N 1
ATOM 658 C CA . THR A 1 81 ? 19.209 7.839 -23.349 1.00 94.56 81 THR A CA 1
ATOM 659 C C . THR A 1 81 ? 18.275 8.184 -24.500 1.00 94.56 81 THR A C 1
ATOM 661 O O . THR A 1 81 ? 18.005 7.313 -25.321 1.00 94.56 81 THR A O 1
ATOM 664 N N . ASP A 1 82 ? 17.826 9.435 -24.595 1.00 92.50 82 ASP A N 1
ATOM 665 C CA . ASP A 1 82 ? 16.965 9.914 -25.693 1.00 92.50 82 ASP A CA 1
ATOM 666 C C . ASP A 1 82 ? 17.718 10.051 -27.035 1.00 92.50 82 ASP A C 1
ATOM 668 O O . ASP A 1 82 ? 17.126 10.107 -28.116 1.00 92.50 82 ASP A O 1
ATOM 672 N N . TYR A 1 83 ? 19.053 10.075 -26.976 1.00 90.75 83 TYR A N 1
ATOM 673 C CA . TYR A 1 83 ? 19.910 10.179 -28.150 1.00 90.75 83 TYR A CA 1
ATOM 674 C C . TYR A 1 83 ? 19.689 9.033 -29.147 1.00 90.75 83 TYR A C 1
ATOM 676 O O . TYR A 1 83 ? 19.761 7.852 -28.801 1.00 90.75 83 TYR A O 1
ATOM 684 N N . ARG A 1 84 ? 19.536 9.402 -30.424 1.00 86.38 84 ARG A N 1
ATOM 685 C CA . ARG A 1 84 ? 19.469 8.486 -31.566 1.00 86.38 84 ARG A CA 1
ATOM 686 C C . ARG A 1 84 ? 20.440 8.940 -32.656 1.00 86.38 84 ARG A C 1
ATOM 688 O O . ARG A 1 84 ? 20.398 10.091 -33.084 1.00 86.38 84 ARG A O 1
ATOM 695 N N . SER A 1 85 ? 21.300 8.038 -33.125 1.00 79.69 85 SER A N 1
ATOM 696 C CA . SER A 1 85 ? 22.221 8.315 -34.239 1.00 79.69 85 SER A CA 1
ATOM 697 C C . SER A 1 85 ? 21.522 8.246 -35.600 1.00 79.69 85 SER A C 1
ATOM 699 O O . SER A 1 85 ? 21.909 8.943 -36.535 1.00 79.69 85 SER A O 1
ATOM 701 N N . VAL A 1 86 ? 20.465 7.435 -35.705 1.00 85.75 86 VAL A N 1
ATOM 702 C CA . VAL A 1 86 ? 19.690 7.229 -36.933 1.00 85.75 86 VAL A CA 1
ATOM 703 C C . VAL A 1 86 ? 18.252 7.690 -36.715 1.00 85.75 86 VAL A C 1
ATOM 705 O O . VAL A 1 86 ? 17.618 7.333 -35.725 1.00 85.75 86 VAL A O 1
ATOM 708 N N . LYS A 1 87 ? 17.703 8.456 -37.665 1.00 79.62 87 LYS A N 1
ATOM 709 C CA . LYS A 1 87 ? 16.320 8.965 -37.589 1.00 79.62 87 LYS A CA 1
ATOM 710 C C . LYS A 1 87 ? 15.261 7.857 -37.585 1.00 79.62 87 LYS A C 1
ATOM 712 O O . LYS A 1 87 ? 14.191 8.060 -37.029 1.00 79.62 87 LYS A O 1
ATOM 717 N N . THR A 1 88 ? 15.561 6.710 -38.192 1.00 80.44 88 THR A N 1
ATOM 718 C CA . THR A 1 88 ? 14.668 5.542 -38.275 1.00 80.44 88 THR A CA 1
ATOM 719 C C . THR A 1 88 ? 14.723 4.643 -37.041 1.00 80.44 88 THR A C 1
ATOM 721 O O . THR A 1 88 ? 14.025 3.635 -37.001 1.00 80.44 88 THR A O 1
ATOM 724 N N . PHE A 1 89 ? 15.571 4.954 -36.057 1.00 85.00 89 PHE A N 1
ATOM 725 C CA . PHE A 1 89 ? 15.669 4.159 -34.840 1.00 85.00 89 PHE A CA 1
ATOM 726 C C . PHE A 1 89 ? 14.404 4.306 -33.984 1.00 85.00 89 PHE A C 1
ATOM 728 O O . PHE A 1 89 ? 13.987 5.419 -33.656 1.00 85.00 89 PHE A O 1
ATOM 735 N N . ASP A 1 90 ? 13.831 3.164 -33.602 1.00 83.44 90 ASP A N 1
ATOM 736 C CA . ASP A 1 90 ? 12.607 3.061 -32.811 1.00 83.44 90 ASP A CA 1
ATOM 737 C C . ASP A 1 90 ? 12.938 2.643 -31.368 1.00 83.44 90 ASP A C 1
ATOM 739 O O . ASP A 1 90 ? 13.214 1.478 -31.058 1.00 83.44 90 ASP A O 1
ATOM 743 N N . GLN A 1 91 ? 12.937 3.634 -30.477 1.00 87.31 91 GLN A N 1
ATOM 744 C CA . GLN A 1 91 ? 13.211 3.442 -29.055 1.00 87.31 91 GLN A CA 1
ATOM 745 C C . GLN A 1 91 ? 12.131 2.596 -28.342 1.00 87.31 91 GLN A C 1
ATOM 747 O O . GLN A 1 91 ? 12.513 1.718 -27.557 1.00 87.31 91 GLN A O 1
ATOM 752 N N . PRO A 1 92 ? 10.817 2.789 -28.589 1.00 86.81 92 PRO A N 1
ATOM 753 C CA . PRO A 1 92 ? 9.774 1.886 -28.095 1.00 86.81 92 PRO A CA 1
ATOM 754 C C . PRO A 1 92 ? 10.008 0.405 -28.420 1.00 86.81 92 PRO A C 1
ATOM 756 O O . PRO A 1 92 ? 9.879 -0.437 -27.529 1.00 86.81 92 PRO A O 1
ATOM 759 N N . VAL A 1 93 ? 10.416 0.072 -29.650 1.00 89.31 93 VAL A N 1
ATOM 760 C CA . VAL A 1 93 ? 10.702 -1.321 -30.049 1.00 89.31 93 VAL A CA 1
ATOM 761 C C . VAL A 1 93 ? 11.875 -1.904 -29.260 1.00 89.31 93 VAL A C 1
ATOM 763 O O . VAL A 1 93 ? 11.813 -3.056 -28.820 1.00 89.31 93 VAL A O 1
ATOM 766 N N . LEU A 1 94 ? 12.935 -1.124 -29.030 1.00 91.19 94 LEU A N 1
ATOM 767 C CA . LEU A 1 94 ? 14.047 -1.573 -28.189 1.00 91.19 94 LEU A CA 1
ATOM 768 C C . LEU A 1 94 ? 13.595 -1.792 -26.737 1.00 91.19 94 LEU A C 1
ATOM 770 O O . LEU A 1 94 ? 13.919 -2.809 -26.124 1.00 91.19 94 LEU A O 1
ATOM 774 N N . ASN A 1 95 ? 12.802 -0.870 -26.193 1.00 92.81 95 ASN A N 1
ATOM 775 C CA . ASN A 1 95 ? 12.293 -0.973 -24.827 1.00 92.81 95 ASN A CA 1
ATOM 776 C C . ASN A 1 95 ? 11.342 -2.169 -24.646 1.00 92.81 95 ASN A C 1
ATOM 778 O O . ASN A 1 95 ? 11.391 -2.820 -23.603 1.00 92.81 95 ASN A O 1
ATOM 782 N N . LEU A 1 96 ? 10.562 -2.537 -25.668 1.00 92.19 96 LEU A N 1
ATOM 783 C CA . LEU A 1 96 ? 9.772 -3.773 -25.682 1.00 92.19 96 LEU A CA 1
ATOM 784 C C . LEU A 1 96 ? 10.638 -5.015 -25.481 1.00 92.19 96 LEU A C 1
ATOM 786 O O . LEU A 1 96 ? 10.340 -5.831 -24.606 1.00 92.19 96 LEU A O 1
ATOM 790 N N . LYS A 1 97 ? 11.737 -5.137 -26.229 1.00 93.69 97 LYS A N 1
ATOM 791 C CA . LYS A 1 97 ? 12.667 -6.267 -26.086 1.00 93.69 97 LYS A CA 1
ATOM 792 C C . LYS A 1 97 ? 13.303 -6.304 -24.696 1.00 93.69 97 LYS A C 1
ATOM 794 O O . LYS A 1 97 ? 13.320 -7.356 -24.058 1.00 93.69 97 LYS A O 1
ATOM 799 N N . ARG A 1 98 ? 13.731 -5.147 -24.178 1.00 95.88 98 ARG A N 1
ATOM 800 C CA . ARG A 1 98 ? 14.280 -5.014 -22.815 1.00 95.88 98 ARG A CA 1
ATOM 801 C C . ARG A 1 98 ? 13.293 -5.509 -21.757 1.00 95.88 98 ARG A C 1
ATOM 803 O O . ARG A 1 98 ? 13.660 -6.298 -20.888 1.00 95.88 98 ARG A O 1
ATOM 810 N N . MET A 1 99 ? 12.034 -5.085 -21.853 1.00 94.38 99 MET A N 1
ATOM 811 C CA . MET A 1 99 ? 10.963 -5.494 -20.939 1.00 94.38 99 MET A CA 1
ATOM 812 C C . MET A 1 99 ? 10.685 -7.000 -21.023 1.00 94.38 99 MET A C 1
ATOM 814 O O . MET A 1 99 ? 10.546 -7.656 -19.992 1.00 94.38 99 MET A O 1
ATOM 818 N N . GLN A 1 100 ? 10.668 -7.576 -22.228 1.00 93.94 100 GLN A N 1
ATOM 819 C CA . GLN A 1 100 ? 10.520 -9.023 -22.425 1.00 93.94 100 GLN A CA 1
ATOM 820 C C . GLN A 1 100 ? 11.695 -9.808 -21.825 1.00 93.94 100 GLN A C 1
ATOM 822 O O . GLN A 1 100 ? 11.493 -10.863 -21.221 1.00 93.94 100 GLN A O 1
ATOM 827 N N . HIS A 1 101 ? 12.924 -9.304 -21.949 1.00 94.50 101 HIS A N 1
ATOM 828 C CA . HIS A 1 101 ? 14.097 -9.910 -21.320 1.00 94.50 101 HIS A CA 1
ATOM 829 C C . HIS A 1 101 ? 14.037 -9.848 -19.796 1.00 94.50 101 HIS A C 1
ATOM 831 O O . HIS A 1 101 ? 14.307 -10.863 -19.152 1.00 94.50 101 HIS A O 1
ATOM 837 N N . LEU A 1 102 ? 13.591 -8.728 -19.219 1.00 94.31 102 LEU A N 1
ATOM 838 C CA . LEU A 1 102 ? 13.349 -8.642 -17.780 1.00 94.31 102 LEU A CA 1
ATOM 839 C C . LEU A 1 102 ? 12.243 -9.610 -17.333 1.00 94.31 102 LEU A C 1
ATOM 841 O O . LEU A 1 102 ? 12.418 -10.315 -16.342 1.00 94.31 102 LEU A O 1
ATOM 845 N N . GLN A 1 103 ? 11.140 -9.712 -18.079 1.00 92.69 103 GLN A N 1
ATOM 846 C CA . GLN A 1 103 ? 10.026 -10.609 -17.760 1.00 92.69 103 GLN A CA 1
ATOM 847 C C . GLN A 1 103 ? 10.441 -12.083 -17.721 1.00 92.69 103 GLN A C 1
ATOM 849 O O . GLN A 1 103 ? 9.985 -12.820 -16.850 1.00 92.69 103 GLN A O 1
ATOM 854 N N . LYS A 1 104 ? 11.345 -12.515 -18.609 1.00 91.62 104 LYS A N 1
ATOM 855 C CA . LYS A 1 104 ? 11.877 -13.888 -18.599 1.00 91.62 104 LYS A CA 1
ATOM 856 C C . LYS A 1 104 ? 12.623 -14.220 -17.302 1.00 91.62 104 LYS A C 1
ATOM 858 O O . LYS A 1 104 ? 12.566 -15.357 -16.842 1.00 91.62 104 LYS A O 1
ATOM 863 N N . ILE A 1 105 ? 13.327 -13.251 -16.712 1.00 92.00 105 ILE A N 1
ATOM 864 C CA . ILE A 1 105 ? 14.158 -13.471 -15.515 1.00 92.00 105 ILE A CA 1
ATOM 865 C C . ILE A 1 105 ? 13.467 -13.077 -14.200 1.00 92.00 105 ILE A C 1
ATOM 867 O O . ILE A 1 105 ? 13.827 -13.608 -13.146 1.00 92.00 105 ILE A O 1
ATOM 871 N N . LEU A 1 106 ? 12.470 -12.189 -14.258 1.00 91.06 106 LEU A N 1
ATOM 872 C CA . LEU A 1 106 ? 11.685 -11.687 -13.129 1.00 91.06 106 LEU A CA 1
ATOM 873 C C . LEU A 1 106 ? 10.181 -11.637 -13.474 1.00 91.06 106 LEU A C 1
ATOM 875 O O . LEU A 1 106 ? 9.590 -10.558 -13.505 1.00 91.06 106 LEU A O 1
ATOM 879 N N . PRO A 1 107 ? 9.534 -12.788 -13.738 1.00 89.00 107 PRO A N 1
ATOM 880 C CA . PRO A 1 107 ? 8.137 -12.819 -14.177 1.00 89.00 107 PRO A CA 1
ATOM 881 C C . PRO A 1 107 ? 7.164 -12.287 -13.117 1.00 89.00 107 PRO A C 1
ATOM 883 O O . PRO A 1 107 ? 6.145 -11.698 -13.467 1.00 89.00 107 PRO A O 1
ATOM 886 N N . GLU A 1 108 ? 7.483 -12.446 -11.829 1.00 82.69 108 GLU A N 1
ATOM 887 C CA . GLU A 1 108 ? 6.614 -12.012 -10.725 1.00 82.69 108 GLU A CA 1
ATOM 888 C C . GLU A 1 108 ? 6.397 -10.493 -10.701 1.00 82.69 108 GLU A C 1
ATOM 890 O O . GLU A 1 108 ? 5.298 -10.038 -10.390 1.00 82.69 108 GLU A O 1
ATOM 895 N N . ALA A 1 109 ? 7.382 -9.700 -11.141 1.00 84.06 109 ALA A N 1
ATOM 896 C CA . ALA A 1 109 ? 7.235 -8.245 -11.223 1.00 84.06 109 ALA A CA 1
ATOM 897 C C . ALA A 1 109 ? 6.168 -7.799 -12.241 1.00 84.06 109 ALA A C 1
ATOM 899 O O . ALA A 1 109 ? 5.657 -6.689 -12.165 1.00 84.06 109 ALA A O 1
ATOM 900 N N . PHE A 1 110 ? 5.809 -8.660 -13.194 1.00 85.75 110 PHE A N 1
ATOM 901 C CA . PHE A 1 110 ? 4.776 -8.371 -14.192 1.00 85.75 110 PHE A CA 1
ATOM 902 C C . PHE A 1 110 ? 3.395 -8.882 -13.777 1.00 85.75 110 PHE A C 1
ATOM 904 O O . PHE A 1 110 ? 2.414 -8.591 -14.455 1.00 85.75 110 PHE A O 1
ATOM 911 N N . LYS A 1 111 ? 3.306 -9.641 -12.682 1.00 75.69 111 LYS A N 1
ATOM 912 C CA . LYS A 1 111 ? 2.034 -10.077 -12.088 1.00 75.69 111 LYS A CA 1
ATOM 913 C C . LYS A 1 111 ? 1.584 -9.153 -10.957 1.00 75.69 111 LYS A C 1
ATOM 915 O O . LYS A 1 111 ? 0.405 -9.126 -10.631 1.00 75.69 111 LYS A O 1
ATOM 920 N N . ASN A 1 112 ? 2.511 -8.402 -10.365 1.00 69.81 112 ASN A N 1
ATOM 921 C CA . ASN A 1 112 ? 2.202 -7.448 -9.312 1.00 69.81 112 ASN A CA 1
ATOM 922 C C . ASN A 1 112 ? 1.802 -6.088 -9.916 1.00 69.81 112 ASN A C 1
ATOM 924 O O . ASN A 1 112 ? 2.641 -5.361 -10.451 1.00 69.81 112 ASN A O 1
ATOM 928 N N . SER A 1 113 ? 0.514 -5.744 -9.815 1.00 66.56 113 SER A N 1
ATOM 929 C CA . SER A 1 113 ? -0.017 -4.461 -10.296 1.00 66.56 113 SER A CA 1
ATOM 930 C C . SER A 1 113 ? 0.350 -3.263 -9.409 1.00 66.56 113 SER A C 1
ATOM 932 O O . SER A 1 113 ? 0.201 -2.122 -9.844 1.00 66.56 113 SER A O 1
ATOM 934 N N . ALA A 1 114 ? 0.860 -3.516 -8.200 1.00 63.06 114 ALA A N 1
ATOM 935 C CA . ALA A 1 114 ? 1.283 -2.507 -7.236 1.00 63.06 114 ALA A CA 1
ATOM 936 C C . ALA A 1 114 ? 2.664 -1.905 -7.550 1.00 63.06 114 ALA A C 1
ATOM 938 O O . ALA A 1 114 ? 2.994 -0.821 -7.068 1.00 63.06 114 ALA A O 1
ATOM 939 N N . ILE A 1 115 ? 3.470 -2.577 -8.383 1.00 74.81 115 ILE A N 1
ATOM 940 C CA . ILE A 1 115 ? 4.790 -2.074 -8.780 1.00 74.81 115 ILE A CA 1
ATOM 941 C C . ILE A 1 115 ? 4.623 -0.823 -9.641 1.00 74.81 115 ILE A C 1
ATOM 943 O O . ILE A 1 115 ? 3.992 -0.844 -10.703 1.00 74.81 115 ILE A O 1
ATOM 947 N N . ILE A 1 116 ? 5.262 0.268 -9.222 1.00 73.62 116 ILE A N 1
ATOM 948 C CA . ILE A 1 116 ? 5.327 1.488 -10.024 1.00 73.62 116 ILE A CA 1
ATOM 949 C C . ILE A 1 116 ? 6.372 1.309 -11.125 1.00 73.62 116 ILE A C 1
ATOM 951 O O . ILE A 1 116 ? 7.538 1.043 -10.857 1.00 73.62 116 ILE A O 1
ATOM 955 N N . TRP A 1 117 ? 5.952 1.500 -12.373 1.00 82.31 117 TRP A N 1
ATOM 956 C CA . TRP A 1 117 ? 6.832 1.485 -13.539 1.00 82.31 117 TRP A CA 1
ATOM 957 C C . TRP A 1 117 ? 7.028 2.897 -14.080 1.00 82.31 117 TRP A C 1
ATOM 959 O O . TRP A 1 117 ? 6.045 3.518 -14.508 1.00 82.31 117 TRP A O 1
ATOM 969 N N . ASN A 1 118 ? 8.282 3.352 -14.112 1.00 84.56 118 ASN A N 1
ATOM 970 C CA . ASN A 1 118 ? 8.678 4.624 -14.713 1.00 84.56 118 ASN A CA 1
ATOM 971 C C . ASN A 1 118 ? 9.590 4.398 -15.921 1.00 84.56 118 ASN A C 1
ATOM 973 O O . ASN A 1 118 ? 10.381 3.456 -15.966 1.00 84.56 118 ASN A O 1
ATOM 977 N N . PHE A 1 119 ? 9.499 5.303 -16.888 1.00 90.69 119 PHE A N 1
ATOM 978 C CA . PHE A 1 119 ? 10.342 5.325 -18.078 1.00 90.69 119 PHE A CA 1
ATOM 979 C C . PHE A 1 119 ? 11.146 6.610 -18.035 1.00 90.69 119 PHE A C 1
ATOM 981 O O . PHE A 1 119 ? 10.557 7.679 -17.942 1.00 90.69 119 PHE A O 1
ATOM 988 N N . ILE A 1 120 ? 12.472 6.515 -18.048 1.00 93.31 120 ILE A N 1
ATOM 989 C CA . ILE A 1 120 ? 13.349 7.670 -17.858 1.00 93.31 120 ILE A CA 1
ATOM 990 C C . ILE A 1 120 ? 14.247 7.815 -19.079 1.00 93.31 120 ILE A C 1
ATOM 992 O O . ILE A 1 120 ? 15.098 6.962 -19.346 1.00 93.31 120 ILE A O 1
ATOM 996 N N . ALA A 1 121 ? 14.056 8.917 -19.800 1.00 93.81 121 ALA A N 1
ATOM 997 C CA . ALA A 1 121 ? 14.835 9.297 -20.965 1.00 93.81 121 ALA A CA 1
ATOM 998 C C . ALA A 1 121 ? 15.896 10.334 -20.565 1.00 93.81 121 ALA A C 1
ATOM 1000 O O . ALA A 1 121 ? 15.584 11.458 -20.170 1.00 93.81 121 ALA A O 1
ATOM 1001 N N . GLN A 1 122 ? 17.167 9.945 -20.649 1.00 96.31 122 GLN A N 1
ATOM 1002 C CA . GLN A 1 122 ? 18.300 10.804 -20.313 1.00 96.31 122 GLN A CA 1
ATOM 1003 C C . GLN A 1 122 ? 18.695 11.683 -21.504 1.00 96.31 122 GLN A C 1
ATOM 1005 O O . GLN A 1 122 ? 18.945 11.158 -22.593 1.00 96.31 122 GLN A O 1
ATOM 1010 N N . THR A 1 123 ? 18.781 12.996 -21.297 1.00 95.44 123 THR A N 1
ATOM 1011 C CA . THR A 1 123 ? 19.010 13.999 -22.353 1.00 95.44 123 THR A CA 1
ATOM 1012 C C . THR A 1 123 ? 20.416 14.603 -22.351 1.00 95.44 123 THR A C 1
ATOM 1014 O O . THR A 1 123 ? 20.766 15.326 -23.279 1.00 95.44 123 THR A O 1
ATOM 1017 N N . GLY A 1 124 ? 21.247 14.305 -21.348 1.00 92.69 124 GLY A N 1
ATOM 1018 C CA . GLY A 1 124 ? 22.561 14.932 -21.165 1.00 92.69 124 GLY A CA 1
ATOM 1019 C C . GLY A 1 124 ? 23.670 14.461 -22.117 1.00 92.69 124 GLY A C 1
ATOM 1020 O O . GLY A 1 124 ? 24.798 14.945 -22.022 1.00 92.69 124 GLY A O 1
ATOM 1021 N N . CYS A 1 125 ? 23.403 13.513 -23.021 1.00 92.06 125 CYS A N 1
ATOM 1022 C CA . CYS A 1 125 ? 24.375 13.042 -24.011 1.00 92.06 125 CYS A CA 1
ATOM 1023 C C . CYS A 1 125 ? 23.920 13.352 -25.442 1.00 92.06 125 CYS A C 1
ATOM 1025 O O . CYS A 1 125 ? 22.747 13.228 -25.784 1.00 92.06 125 CYS A O 1
ATOM 1027 N N . ASN A 1 126 ? 24.870 13.739 -26.296 1.00 91.38 126 ASN A N 1
ATOM 1028 C CA . ASN A 1 126 ? 24.620 14.190 -27.671 1.00 91.38 126 ASN A CA 1
ATOM 1029 C C . ASN A 1 126 ? 25.426 13.417 -28.731 1.00 91.38 126 ASN A C 1
ATOM 1031 O O . ASN A 1 126 ? 25.425 13.783 -29.906 1.00 91.38 126 ASN A O 1
ATOM 1035 N N . SER A 1 127 ? 26.130 12.359 -28.330 1.00 91.50 127 SER A N 1
ATOM 1036 C CA . SER A 1 127 ? 26.939 11.528 -29.217 1.00 91.50 127 SER A CA 1
ATOM 1037 C C . SER A 1 127 ? 26.871 10.070 -28.789 1.00 91.50 127 SER A C 1
ATOM 1039 O O . SER A 1 127 ? 26.714 9.770 -27.606 1.00 91.50 127 SER A O 1
ATOM 1041 N N . SER A 1 128 ? 27.036 9.154 -29.746 1.00 88.62 128 SER A N 1
ATOM 1042 C CA . SER A 1 128 ? 27.031 7.719 -29.445 1.00 88.62 128 SER A CA 1
ATOM 1043 C C . SER A 1 128 ? 28.100 7.331 -28.425 1.00 88.62 128 SER A C 1
ATOM 1045 O O . SER A 1 128 ? 27.859 6.410 -27.655 1.00 88.62 128 SER A O 1
ATOM 1047 N N . GLU A 1 129 ? 29.255 8.002 -28.420 1.00 91.19 129 GLU A N 1
ATOM 1048 C CA . GLU A 1 129 ? 30.327 7.715 -27.464 1.00 91.19 129 GLU A CA 1
ATOM 1049 C C . GLU A 1 129 ? 29.973 8.246 -26.075 1.00 91.19 129 GLU A C 1
ATOM 1051 O O . GLU A 1 129 ? 29.975 7.485 -25.115 1.00 91.19 129 GLU A O 1
ATOM 1056 N N . GLY A 1 130 ? 29.541 9.510 -25.977 1.00 90.62 130 GLY A N 1
ATOM 1057 C CA . GLY A 1 130 ? 29.148 10.105 -24.699 1.00 90.62 130 GLY A CA 1
ATOM 1058 C C . GLY A 1 130 ? 27.933 9.429 -24.063 1.00 90.62 130 GLY A C 1
ATOM 1059 O O . GLY A 1 130 ? 27.809 9.405 -22.843 1.00 90.62 130 GLY A O 1
ATOM 1060 N N . CYS A 1 131 ? 27.042 8.842 -24.867 1.00 91.75 131 CYS A N 1
ATOM 1061 C CA . CYS A 1 131 ? 25.903 8.099 -24.346 1.00 91.75 131 CYS A CA 1
ATOM 1062 C C . CYS A 1 131 ? 26.277 6.728 -23.780 1.00 91.75 131 CYS A C 1
ATOM 1064 O O . CYS A 1 131 ? 25.493 6.213 -23.000 1.00 91.75 131 CYS A O 1
ATOM 1066 N N . LYS A 1 132 ? 27.434 6.129 -24.094 1.00 92.50 132 LYS A N 1
ATOM 1067 C CA . LYS A 1 132 ? 27.831 4.835 -23.496 1.00 92.50 132 LYS A CA 1
ATOM 1068 C C . LYS A 1 132 ? 28.081 4.926 -21.988 1.00 92.50 132 LYS A C 1
ATOM 1070 O O . LYS A 1 132 ? 27.880 3.940 -21.289 1.00 92.50 132 LYS A O 1
ATOM 1075 N N . ASP A 1 133 ? 28.459 6.105 -21.496 1.00 93.00 133 ASP A N 1
ATOM 1076 C CA . ASP A 1 133 ? 28.733 6.356 -20.073 1.00 93.00 133 ASP A CA 1
ATOM 1077 C C . ASP A 1 133 ? 27.463 6.587 -19.236 1.00 93.00 133 ASP A C 1
ATOM 1079 O O . ASP A 1 133 ? 27.516 6.728 -18.009 1.00 93.00 133 ASP A O 1
ATOM 1083 N N . TYR A 1 134 ? 26.304 6.663 -19.890 1.00 95.44 134 TYR A N 1
ATOM 1084 C CA . TYR A 1 134 ? 25.017 6.803 -19.224 1.00 95.44 134 TYR A CA 1
ATOM 1085 C C . TYR A 1 134 ? 24.500 5.438 -18.780 1.00 95.44 134 TYR A C 1
ATOM 1087 O O . TYR A 1 134 ? 24.862 4.399 -19.321 1.00 95.44 134 TYR A O 1
ATOM 1095 N N . PHE A 1 135 ? 23.641 5.428 -17.762 1.00 96.19 135 PHE A N 1
ATOM 1096 C CA . PHE A 1 135 ? 23.042 4.180 -17.308 1.00 96.19 135 PHE A CA 1
ATOM 1097 C C . PHE A 1 135 ? 21.939 3.736 -18.277 1.00 96.19 135 PHE A C 1
ATOM 1099 O O . PHE A 1 135 ? 20.989 4.486 -18.504 1.00 96.19 135 PHE A O 1
ATOM 1106 N N . HIS A 1 136 ? 22.032 2.504 -18.781 1.00 96.12 136 HIS A N 1
ATOM 1107 C CA . HIS A 1 136 ? 20.958 1.834 -19.516 1.00 96.12 136 HIS A CA 1
ATOM 1108 C C . HIS A 1 136 ? 20.554 0.563 -18.790 1.00 96.12 136 HIS A C 1
ATOM 1110 O O . HIS A 1 136 ? 21.399 -0.215 -18.343 1.00 96.12 136 HIS A O 1
ATOM 1116 N N . GLY A 1 137 ? 19.250 0.336 -18.715 1.00 96.81 137 GLY A N 1
ATOM 1117 C CA . GLY A 1 137 ? 18.677 -0.860 -18.119 1.00 96.81 137 GLY A CA 1
ATOM 1118 C C . GLY A 1 137 ? 17.648 -0.532 -17.057 1.00 96.81 137 GLY A C 1
ATOM 1119 O O . GLY A 1 137 ? 16.920 0.449 -17.182 1.00 96.81 137 GLY A O 1
ATOM 1120 N N . PHE A 1 138 ? 17.561 -1.369 -16.028 1.00 97.25 138 PHE A N 1
ATOM 1121 C CA . PHE A 1 138 ? 16.524 -1.253 -15.007 1.00 97.25 138 PHE A CA 1
ATOM 1122 C C . PHE A 1 138 ? 17.116 -0.892 -13.655 1.00 97.25 138 PHE A C 1
ATOM 1124 O O . PHE A 1 138 ? 18.027 -1.566 -13.176 1.00 97.25 138 PHE A O 1
ATOM 1131 N N . ALA A 1 139 ? 16.572 0.129 -13.005 1.00 95.25 139 ALA A N 1
ATOM 1132 C CA . ALA A 1 139 ? 16.776 0.325 -11.579 1.00 95.25 139 ALA A CA 1
ATOM 1133 C C . ALA A 1 139 ? 15.564 -0.238 -10.838 1.00 95.25 139 ALA A C 1
ATOM 1135 O O . ALA A 1 139 ? 14.446 0.239 -11.015 1.00 95.25 139 ALA A O 1
ATOM 1136 N N . ILE A 1 140 ? 15.790 -1.284 -10.047 1.00 92.88 140 ILE A N 1
ATOM 1137 C CA . ILE A 1 140 ? 14.736 -1.985 -9.315 1.00 92.88 140 ILE A CA 1
ATOM 1138 C C . ILE A 1 140 ? 14.865 -1.646 -7.839 1.00 92.88 140 ILE A C 1
ATOM 1140 O O . ILE A 1 140 ? 15.889 -1.948 -7.219 1.00 92.88 140 ILE A O 1
ATOM 1144 N N . TYR A 1 141 ? 13.818 -1.044 -7.292 1.00 83.06 141 TYR A N 1
ATOM 1145 C CA . TYR A 1 141 ? 13.718 -0.624 -5.904 1.00 83.06 141 TYR A CA 1
ATOM 1146 C C . TYR A 1 141 ? 12.855 -1.602 -5.121 1.00 83.06 141 TYR A C 1
ATOM 1148 O O . TYR A 1 141 ? 11.773 -1.989 -5.569 1.00 83.06 141 TYR A O 1
ATOM 1156 N N . TYR A 1 142 ? 13.332 -2.014 -3.952 1.00 79.25 142 TYR A N 1
ATOM 1157 C CA . TYR A 1 142 ? 12.699 -3.067 -3.165 1.00 79.25 142 TYR A CA 1
ATOM 1158 C C . TYR A 1 142 ? 12.793 -2.799 -1.665 1.00 79.25 142 TYR A C 1
ATOM 1160 O O . TYR A 1 142 ? 13.658 -2.061 -1.188 1.00 79.25 142 TYR A O 1
ATOM 1168 N N . ARG A 1 143 ? 11.921 -3.458 -0.904 1.00 70.62 143 ARG A N 1
ATOM 1169 C CA . ARG A 1 143 ? 12.038 -3.555 0.547 1.00 70.62 143 ARG A CA 1
ATOM 1170 C C . ARG A 1 143 ? 12.829 -4.817 0.912 1.00 70.62 143 ARG A C 1
ATOM 1172 O O . ARG A 1 143 ? 12.484 -5.904 0.440 1.00 70.62 143 ARG A O 1
ATOM 1179 N N . PRO A 1 144 ? 13.899 -4.718 1.722 1.00 71.06 144 PRO A N 1
ATOM 1180 C CA . PRO A 1 144 ? 14.580 -5.902 2.227 1.00 71.06 144 PRO A CA 1
ATOM 1181 C C . PRO A 1 144 ? 13.643 -6.677 3.156 1.00 71.06 144 PRO A C 1
ATOM 1183 O O . PRO A 1 144 ? 12.767 -6.087 3.791 1.00 71.06 144 PRO A O 1
ATOM 1186 N N . LYS A 1 145 ? 13.853 -7.993 3.268 1.00 69.06 145 LYS A N 1
ATOM 1187 C CA . LYS A 1 145 ? 13.103 -8.791 4.241 1.00 69.06 145 LYS A CA 1
ATOM 1188 C C . LYS A 1 145 ? 13.342 -8.240 5.652 1.00 69.06 145 LYS A C 1
ATOM 1190 O O . LYS A 1 145 ? 14.499 -7.962 5.992 1.00 69.06 145 LYS A O 1
ATOM 1195 N N . PRO A 1 146 ? 12.288 -8.096 6.469 1.00 67.06 146 PRO A N 1
ATOM 1196 C CA . PRO A 1 146 ? 12.435 -7.693 7.856 1.00 67.06 146 PRO A CA 1
ATOM 1197 C C . PRO A 1 146 ? 13.434 -8.584 8.604 1.00 67.06 146 PRO A C 1
ATOM 1199 O O . PRO A 1 146 ? 13.409 -9.808 8.494 1.00 67.06 146 PRO A O 1
ATOM 1202 N N . THR A 1 147 ? 14.307 -7.961 9.391 1.00 72.38 147 THR A N 1
ATOM 1203 C CA . THR A 1 147 ? 15.197 -8.643 10.340 1.00 72.38 147 THR A CA 1
ATOM 1204 C C . THR A 1 147 ? 14.762 -8.306 11.761 1.00 72.38 147 THR A C 1
ATOM 1206 O O . THR A 1 147 ? 14.180 -7.249 11.994 1.00 72.38 147 THR A O 1
ATOM 1209 N N . ALA A 1 148 ? 15.096 -9.144 12.745 1.00 70.69 148 ALA A N 1
ATOM 1210 C CA . ALA A 1 148 ? 14.777 -8.850 14.148 1.00 70.69 148 ALA A CA 1
ATOM 1211 C C . ALA A 1 148 ? 15.289 -7.459 14.594 1.00 70.69 148 ALA A C 1
ATOM 1213 O O . ALA A 1 148 ? 14.606 -6.744 15.326 1.00 70.69 148 ALA A O 1
ATOM 1214 N N . LEU A 1 149 ? 16.458 -7.036 14.092 1.00 73.50 149 LEU A N 1
ATOM 1215 C CA . LEU A 1 149 ? 17.013 -5.710 14.366 1.00 73.50 149 LEU A CA 1
ATOM 1216 C C . LEU A 1 149 ? 16.185 -4.587 13.724 1.00 73.50 149 LEU A C 1
ATOM 1218 O O . LEU A 1 149 ? 15.887 -3.600 14.400 1.00 73.50 149 LEU A O 1
ATOM 1222 N N . SER A 1 150 ? 15.789 -4.727 12.453 1.00 67.12 150 SER A N 1
ATOM 1223 C CA . SER A 1 150 ? 14.969 -3.707 11.785 1.00 67.12 150 SER A CA 1
ATOM 1224 C C . SER A 1 150 ? 13.605 -3.564 12.461 1.00 67.12 150 SER A C 1
ATOM 1226 O O . SER A 1 150 ? 13.199 -2.441 12.740 1.00 67.12 150 SER A O 1
ATOM 1228 N N . VAL A 1 151 ? 12.976 -4.680 12.848 1.00 69.50 151 VAL A N 1
ATOM 1229 C CA . VAL A 1 151 ? 11.712 -4.695 13.608 1.00 69.50 151 VAL A CA 1
ATOM 1230 C C . VAL A 1 151 ? 11.867 -3.972 14.946 1.00 69.50 151 VAL A C 1
ATOM 1232 O O . VAL A 1 151 ? 11.087 -3.081 15.272 1.00 69.50 151 VAL A O 1
ATOM 1235 N N . SER A 1 152 ? 12.908 -4.305 15.721 1.00 73.50 152 SER A N 1
ATOM 1236 C CA . SER A 1 152 ? 13.149 -3.660 17.022 1.00 73.50 152 SER A CA 1
ATOM 1237 C C . SER A 1 152 ? 13.374 -2.149 16.898 1.00 73.50 152 SER A C 1
ATOM 1239 O O . SER A 1 152 ? 12.947 -1.381 17.758 1.00 73.50 152 SER A O 1
ATOM 1241 N N . THR A 1 153 ? 13.990 -1.715 15.797 1.00 74.12 153 THR A N 1
ATOM 1242 C CA . THR A 1 153 ? 14.269 -0.306 15.514 1.00 74.12 153 THR A CA 1
ATOM 1243 C C . THR A 1 153 ? 13.001 0.437 15.084 1.00 74.12 153 THR A C 1
ATOM 1245 O O . THR A 1 153 ? 12.783 1.563 15.527 1.00 74.12 153 THR A O 1
ATOM 1248 N N . GLU A 1 154 ? 12.149 -0.176 14.254 1.00 71.19 154 GLU A N 1
ATOM 1249 C CA . GLU A 1 154 ? 10.833 0.361 13.866 1.00 71.19 154 GLU A CA 1
ATOM 1250 C C . GLU A 1 154 ? 9.923 0.532 15.093 1.00 71.19 154 GLU A C 1
ATOM 1252 O O . GLU A 1 154 ? 9.377 1.614 15.319 1.00 71.19 154 GLU A O 1
ATOM 1257 N N . LEU A 1 155 ? 9.855 -0.485 15.955 1.00 75.06 155 LEU A N 1
ATOM 1258 C CA . LEU A 1 155 ? 9.104 -0.431 17.211 1.00 75.06 155 LEU A CA 1
ATOM 1259 C C . LEU A 1 155 ? 9.618 0.654 18.160 1.00 75.06 155 LEU A C 1
ATOM 1261 O O . LEU A 1 155 ? 8.824 1.424 18.696 1.00 75.06 155 LEU A O 1
ATOM 1265 N N . ALA A 1 156 ? 10.937 0.750 18.350 1.00 75.69 156 ALA A N 1
ATOM 1266 C CA . ALA A 1 156 ? 11.527 1.766 19.218 1.00 75.69 156 ALA A CA 1
ATOM 1267 C C . ALA A 1 156 ? 11.221 3.190 18.727 1.00 75.69 156 ALA A C 1
ATOM 1269 O O . ALA A 1 156 ? 10.952 4.079 19.536 1.00 75.69 156 ALA A O 1
ATOM 1270 N N . LYS A 1 157 ? 11.211 3.412 17.405 1.00 73.44 157 LYS A N 1
ATOM 1271 C CA . LYS A 1 157 ? 10.806 4.693 16.805 1.00 73.44 157 LYS A CA 1
ATOM 1272 C C . LYS A 1 157 ? 9.333 4.999 17.083 1.00 73.44 157 LYS A C 1
ATOM 1274 O O . LYS A 1 157 ? 9.020 6.112 17.503 1.00 73.44 157 LYS A O 1
ATOM 1279 N N . LEU A 1 158 ? 8.445 4.018 16.921 1.00 71.50 158 LEU A N 1
ATOM 1280 C CA . LEU A 1 158 ? 7.017 4.173 17.212 1.00 71.50 158 LEU A CA 1
ATOM 1281 C C . LEU A 1 158 ? 6.749 4.493 18.687 1.00 71.50 158 LEU A C 1
ATOM 1283 O O . LEU A 1 158 ? 6.032 5.448 18.992 1.00 71.50 158 LEU A O 1
ATOM 1287 N N . GLU A 1 159 ? 7.361 3.747 19.604 1.00 72.75 159 GLU A N 1
ATOM 1288 C CA . GLU A 1 159 ? 7.246 3.982 21.049 1.00 72.75 159 GLU A CA 1
ATOM 1289 C C . GLU A 1 159 ? 7.845 5.337 21.454 1.00 72.75 159 GLU A C 1
ATOM 1291 O O . GLU A 1 159 ? 7.277 6.055 22.276 1.00 72.75 159 GLU A O 1
ATOM 1296 N N . CYS A 1 160 ? 8.958 5.739 20.835 1.00 68.25 160 CYS A N 1
ATOM 1297 C CA . CYS A 1 160 ? 9.546 7.055 21.059 1.00 68.25 160 CYS A CA 1
ATOM 1298 C C . CYS A 1 160 ? 8.620 8.187 20.578 1.00 68.25 160 CYS A C 1
ATOM 1300 O O . CYS A 1 160 ? 8.387 9.142 21.318 1.00 68.25 160 CYS A O 1
ATOM 1302 N N . SER A 1 161 ? 8.017 8.047 19.394 1.00 64.38 161 SER A N 1
ATOM 1303 C CA . SER A 1 161 ? 7.111 9.051 18.815 1.00 64.38 161 SER A CA 1
ATOM 1304 C C . SER A 1 161 ? 5.794 9.233 19.583 1.00 64.38 161 SER A C 1
ATOM 1306 O O . SER A 1 161 ? 5.057 10.190 19.344 1.00 64.38 161 SER A O 1
ATOM 1308 N N . THR A 1 162 ? 5.487 8.320 20.508 1.00 64.25 162 THR A N 1
ATOM 1309 C CA . THR A 1 162 ? 4.257 8.302 21.311 1.00 64.25 162 THR A CA 1
ATOM 1310 C C . THR A 1 162 ? 4.498 8.610 22.790 1.00 64.25 162 THR A C 1
ATOM 1312 O O . THR A 1 162 ? 3.606 8.402 23.621 1.00 64.25 162 THR A O 1
ATOM 1315 N N . LYS A 1 163 ? 5.678 9.143 23.145 1.00 64.12 163 LYS A N 1
ATOM 1316 C CA . LYS A 1 163 ? 6.020 9.479 24.532 1.00 64.12 163 LYS A CA 1
ATOM 1317 C C . LYS A 1 163 ? 4.969 10.387 25.173 1.00 64.12 163 LYS A C 1
ATOM 1319 O O . LYS A 1 163 ? 4.665 11.498 24.738 1.00 64.12 163 LYS A O 1
ATOM 1324 N N . ARG A 1 164 ? 4.415 9.896 26.280 1.00 57.41 164 ARG A N 1
ATOM 1325 C CA . ARG A 1 164 ? 3.477 10.639 27.118 1.00 57.41 164 ARG A CA 1
ATOM 1326 C C . ARG A 1 164 ? 4.233 11.371 28.205 1.00 57.41 164 ARG A C 1
ATOM 1328 O O . ARG A 1 164 ? 4.740 10.751 29.137 1.00 57.41 164 ARG A O 1
ATOM 1335 N N . THR A 1 165 ? 4.223 12.692 28.128 1.00 55.19 165 THR A N 1
ATOM 1336 C CA . THR A 1 165 ? 4.743 13.528 29.202 1.00 55.19 165 THR A CA 1
ATOM 1337 C C . THR A 1 165 ? 3.614 13.835 30.178 1.00 55.19 165 THR A C 1
ATOM 1339 O O . THR A 1 165 ? 2.581 14.419 29.837 1.00 55.19 165 THR A O 1
ATOM 1342 N N . THR A 1 166 ? 3.782 13.421 31.431 1.00 51.53 166 THR A N 1
ATOM 1343 C CA . THR A 1 166 ? 2.868 13.822 32.502 1.00 51.53 166 THR A CA 1
ATOM 1344 C C . THR A 1 166 ? 3.348 15.123 33.111 1.00 51.53 166 THR A C 1
ATOM 1346 O O . THR A 1 166 ? 4.446 15.162 33.662 1.00 51.53 166 THR A O 1
ATOM 1349 N N . TYR A 1 167 ? 2.508 16.152 33.086 1.00 52.09 167 TYR A N 1
ATOM 1350 C CA . TYR A 1 167 ? 2.783 17.387 33.805 1.00 52.09 167 TYR A CA 1
ATOM 1351 C C . TYR A 1 167 ? 1.613 17.769 34.714 1.00 52.09 167 TYR A C 1
ATOM 1353 O O . TYR A 1 167 ? 0.466 17.330 34.558 1.00 52.09 167 TYR A O 1
ATOM 1361 N N . TRP A 1 168 ? 1.938 18.541 35.743 1.00 48.03 168 TRP A N 1
ATOM 1362 C CA . TRP A 1 168 ? 0.977 19.013 36.725 1.00 48.03 168 TRP A CA 1
ATOM 1363 C C . TRP A 1 168 ? 0.546 20.420 36.344 1.00 48.03 168 TRP A C 1
ATOM 1365 O O . TRP A 1 168 ? 1.353 21.343 36.382 1.00 48.03 168 TRP A O 1
ATOM 1375 N N . ASP A 1 169 ? -0.729 20.578 35.994 1.00 51.59 169 ASP A N 1
ATOM 1376 C CA . ASP A 1 169 ? -1.297 21.893 35.717 1.00 51.59 169 ASP A CA 1
ATOM 1377 C C . ASP A 1 169 ? -1.958 22.475 36.964 1.00 51.59 169 ASP A C 1
ATOM 1379 O O . ASP A 1 169 ? -2.720 21.815 37.687 1.00 51.59 169 ASP A O 1
ATOM 1383 N N . THR A 1 170 ? -1.699 23.762 37.176 1.00 54.06 170 THR A N 1
ATOM 1384 C CA . THR A 1 170 ? -2.296 24.545 38.255 1.00 54.06 170 THR A CA 1
ATOM 1385 C C . THR A 1 170 ? -3.595 25.167 37.752 1.00 54.06 170 THR A C 1
ATOM 1387 O O . THR A 1 170 ? -3.581 26.168 37.038 1.00 54.06 170 THR A O 1
ATOM 1390 N N . ILE A 1 171 ? -4.749 24.605 38.123 1.00 55.16 171 ILE A N 1
ATOM 1391 C CA . ILE A 1 171 ? -6.038 25.197 37.741 1.00 55.16 171 ILE A CA 1
ATOM 1392 C C . ILE A 1 171 ? -6.329 26.387 38.663 1.00 55.16 171 ILE A C 1
ATOM 1394 O O . ILE A 1 171 ? -6.649 26.210 39.844 1.00 55.16 171 ILE A O 1
ATOM 1398 N N . LYS A 1 172 ? -6.273 27.608 38.115 1.00 55.62 172 LYS A N 1
ATOM 1399 C CA . LYS A 1 172 ? -6.786 28.814 38.783 1.00 55.62 172 LYS A CA 1
ATOM 1400 C C . LYS A 1 172 ? -8.313 28.765 38.765 1.00 55.62 172 LYS A C 1
ATOM 1402 O O . LYS A 1 172 ? -8.943 28.997 37.739 1.00 55.62 172 LYS A O 1
ATOM 1407 N N . LYS A 1 173 ? -8.922 28.418 39.898 1.00 55.41 173 LYS A N 1
ATOM 1408 C CA . LYS A 1 173 ? -10.370 28.551 40.091 1.00 55.41 173 LYS A CA 1
ATOM 1409 C C . LYS A 1 173 ? -10.680 29.937 40.642 1.00 55.41 173 LYS A C 1
ATOM 1411 O O . LYS A 1 173 ? -10.039 30.379 41.596 1.00 55.41 173 LYS A O 1
ATOM 1416 N N . TYR A 1 174 ? -11.686 30.579 40.068 1.00 55.81 174 TYR A N 1
ATOM 1417 C CA . TYR A 1 174 ? -12.181 31.877 40.504 1.00 55.81 174 TYR A CA 1
ATOM 1418 C C . TYR A 1 174 ? -13.480 31.688 41.292 1.00 55.81 174 TYR A C 1
ATOM 1420 O O . TYR A 1 174 ? -14.314 30.858 40.931 1.00 55.81 174 TYR A O 1
ATOM 1428 N N . LYS A 1 175 ? -13.646 32.436 42.382 1.00 57.41 175 LYS A N 1
ATOM 1429 C CA . LYS A 1 175 ? -14.915 32.566 43.100 1.00 57.41 175 LYS A CA 1
ATOM 1430 C C . LYS A 1 175 ? -15.605 33.831 42.601 1.00 57.41 175 LYS A C 1
ATOM 1432 O O . LYS A 1 175 ? -15.001 34.900 42.649 1.00 57.41 175 LYS A O 1
ATOM 1437 N N . VAL A 1 176 ? -16.854 33.710 42.160 1.00 52.97 176 VAL A N 1
ATOM 1438 C CA . VAL A 1 176 ? -17.698 34.877 41.880 1.00 52.97 176 VAL A CA 1
ATOM 1439 C C . VAL A 1 176 ? -18.099 35.497 43.218 1.00 52.97 176 VAL A C 1
ATOM 1441 O O . VAL A 1 176 ? -18.618 34.804 44.096 1.00 52.97 176 VAL A O 1
ATOM 1444 N N . VAL A 1 177 ? -17.817 36.781 43.398 1.00 63.94 177 VAL A N 1
ATOM 1445 C CA . VAL A 1 177 ? -18.199 37.568 44.571 1.00 63.94 177 VAL A CA 1
ATOM 1446 C C . VAL A 1 177 ? -19.109 38.691 44.092 1.00 63.94 177 VAL A C 1
ATOM 1448 O O . VAL A 1 177 ? -18.782 39.400 43.146 1.00 63.94 177 VAL A O 1
ATOM 1451 N N . SER A 1 178 ? -20.266 38.845 44.728 1.00 50.28 178 SER A N 1
ATOM 1452 C CA . SER A 1 178 ? -21.167 39.970 44.485 1.00 50.28 178 SER A CA 1
ATOM 1453 C C . SER A 1 178 ? -20.875 41.085 45.488 1.00 50.28 178 SER A C 1
ATOM 1455 O O . SER A 1 178 ? -20.883 40.837 46.695 1.00 50.28 178 SER A O 1
ATOM 1457 N N . SER A 1 179 ? -20.654 42.306 45.005 1.00 61.66 179 SER A N 1
ATOM 1458 C CA . SER A 1 179 ? -20.615 43.511 45.838 1.00 61.66 179 SER A CA 1
ATOM 1459 C C . SER A 1 179 ? -21.746 44.461 45.451 1.00 61.66 179 SER A C 1
ATOM 1461 O O . SER A 1 179 ? -22.142 44.538 44.286 1.00 61.66 179 SER A O 1
ATOM 1463 N N . TYR A 1 180 ? -22.286 45.176 46.434 1.00 58.91 180 TYR A N 1
ATOM 1464 C CA . TYR A 1 180 ? -23.348 46.151 46.216 1.00 58.91 180 TYR A CA 1
ATOM 1465 C C . TYR A 1 180 ? -22.735 47.535 46.030 1.00 58.91 180 TYR A C 1
ATOM 1467 O O . TYR A 1 180 ? -21.982 48.012 46.882 1.00 58.91 180 TYR A O 1
ATOM 1475 N N . THR A 1 181 ? -23.066 48.197 44.922 1.00 73.38 181 THR A N 1
ATOM 1476 C CA . THR A 1 181 ? -22.722 49.605 44.706 1.00 73.38 181 THR A CA 1
ATOM 1477 C C . THR A 1 181 ? -23.961 50.416 44.343 1.00 73.38 181 THR A C 1
ATOM 1479 O O . THR A 1 181 ? -24.953 49.891 43.846 1.00 73.38 181 THR A O 1
ATOM 1482 N N . TYR A 1 182 ? -23.921 51.718 44.605 1.00 78.62 182 TYR A N 1
ATOM 1483 C CA . TYR A 1 182 ? -25.037 52.632 44.383 1.00 78.62 182 TYR A CA 1
ATOM 1484 C C . TYR A 1 182 ? -24.711 53.608 43.254 1.00 78.62 182 TYR A C 1
ATOM 1486 O O . TYR A 1 182 ? -23.648 54.239 43.257 1.00 78.62 182 TYR A O 1
ATOM 1494 N N . LEU A 1 183 ? -25.644 53.773 42.313 1.00 78.25 183 LEU A N 1
ATOM 1495 C CA . LEU A 1 183 ? -25.494 54.719 41.205 1.00 78.25 183 LEU A CA 1
ATOM 1496 C C . LEU A 1 183 ? -25.661 56.177 41.678 1.00 78.25 183 LEU A C 1
ATOM 1498 O O . LEU A 1 183 ? -26.535 56.460 42.509 1.00 78.25 183 LEU A O 1
ATOM 1502 N N . PRO A 1 184 ? -24.873 57.136 41.151 1.00 79.44 184 PRO A N 1
ATOM 1503 C CA . PRO A 1 184 ? -25.201 58.553 41.280 1.00 79.44 184 PRO A CA 1
ATOM 1504 C C . PRO A 1 184 ? -26.568 58.838 40.644 1.00 79.44 184 PRO A C 1
ATOM 1506 O O . PRO A 1 184 ? -26.919 58.257 39.623 1.00 79.44 184 PRO A O 1
ATOM 1509 N N . ARG A 1 185 ? -27.327 59.786 41.211 1.00 78.44 185 ARG A N 1
ATOM 1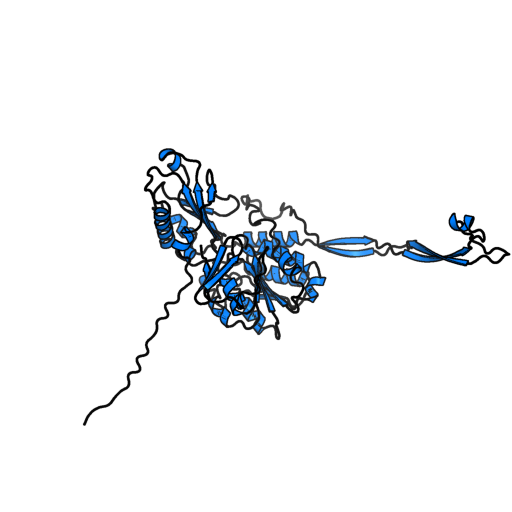510 C CA . ARG A 1 185 ? -28.550 60.298 40.559 1.00 78.44 185 ARG A CA 1
ATOM 1511 C C . ARG A 1 185 ? -28.242 61.119 39.300 1.00 78.44 185 ARG A C 1
ATOM 1513 O O . ARG A 1 185 ? -29.064 61.182 38.398 1.00 78.44 185 ARG A O 1
ATOM 1520 N N . SER A 1 186 ? -27.074 61.763 39.250 1.00 82.06 186 SER A N 1
ATOM 1521 C CA . SER A 1 186 ? -26.632 62.526 38.080 1.00 82.06 186 SER A CA 1
ATOM 1522 C C . SER A 1 186 ? -26.233 61.578 36.951 1.00 82.06 186 SER A C 1
ATOM 1524 O O . SER A 1 186 ? -25.341 60.749 37.142 1.00 82.06 186 SER A O 1
ATOM 1526 N N . LYS A 1 187 ? -26.852 61.753 35.776 1.00 80.75 187 LYS A N 1
ATOM 1527 C CA . LYS A 1 187 ? -26.541 60.989 34.562 1.00 80.75 187 LYS A CA 1
ATOM 1528 C C . LYS A 1 187 ? -25.075 61.156 34.145 1.00 80.75 187 LYS A C 1
ATOM 1530 O O . LYS A 1 187 ? -24.385 60.164 33.992 1.00 80.75 187 LYS A O 1
ATOM 1535 N N . SER A 1 188 ? -24.554 62.387 34.148 1.00 87.25 188 SER A N 1
ATOM 1536 C CA . SER A 1 188 ? -23.140 62.664 33.838 1.00 87.25 188 SER A CA 1
ATOM 1537 C C . SER A 1 188 ? -22.165 61.891 34.741 1.00 87.25 188 SER A C 1
ATOM 1539 O O . SER A 1 188 ? -21.223 61.276 34.251 1.00 87.25 188 SER A O 1
ATOM 1541 N N . LYS A 1 189 ? -22.419 61.834 36.058 1.00 83.12 189 LYS A N 1
ATOM 1542 C CA . LYS A 1 189 ? -21.580 61.045 36.981 1.00 83.12 189 LYS A CA 1
ATOM 1543 C C . LYS A 1 189 ? -21.740 59.535 36.776 1.00 83.12 189 LYS A C 1
ATOM 1545 O O . LYS A 1 189 ? -20.802 58.786 37.034 1.00 83.12 189 LYS A O 1
ATOM 1550 N N . ALA A 1 190 ? -22.923 59.083 36.356 1.00 78.69 190 ALA A N 1
ATOM 1551 C CA . ALA A 1 190 ? -23.172 57.676 36.050 1.00 78.69 190 ALA A CA 1
ATOM 1552 C C . ALA A 1 190 ? -22.414 57.244 34.787 1.00 78.69 190 ALA A C 1
ATOM 1554 O O . ALA A 1 190 ? -21.814 56.166 34.803 1.00 78.69 190 ALA A O 1
ATOM 1555 N N . ASP A 1 191 ? -22.402 58.110 33.768 1.00 79.88 191 ASP A N 1
ATOM 1556 C CA . ASP A 1 191 ? -21.708 57.930 32.488 1.00 79.88 191 ASP A CA 1
ATOM 1557 C C . ASP A 1 191 ? -20.178 57.969 32.666 1.00 79.88 191 ASP A C 1
ATOM 1559 O O . ASP A 1 191 ? -19.463 57.208 32.025 1.00 79.88 191 ASP A O 1
ATOM 1563 N N . GLN A 1 192 ? -19.670 58.750 33.629 1.00 81.62 192 GLN A N 1
ATOM 1564 C CA . GLN A 1 192 ? -18.262 58.722 34.072 1.00 81.62 192 GLN A CA 1
ATOM 1565 C C . GLN A 1 192 ? -17.888 57.470 34.893 1.00 81.62 192 GLN A C 1
ATOM 1567 O O . GLN A 1 192 ? -16.779 57.374 35.413 1.00 81.62 192 GLN A O 1
ATOM 1572 N N . GLY A 1 193 ? -18.811 56.519 35.069 1.00 77.88 193 GLY A N 1
ATOM 1573 C CA . GLY A 1 193 ? -18.548 55.263 35.772 1.00 77.88 193 GLY A CA 1
ATOM 1574 C C . GLY A 1 193 ? -18.459 55.380 37.297 1.00 77.88 193 GLY A C 1
ATOM 1575 O O . GLY A 1 193 ? -18.115 54.401 37.956 1.00 77.88 193 GLY A O 1
ATOM 1576 N N . ILE A 1 194 ? -18.808 56.527 37.894 1.00 77.69 194 ILE A N 1
ATOM 1577 C CA . ILE A 1 194 ? -18.742 56.705 39.352 1.00 77.69 194 ILE A CA 1
ATOM 1578 C C . ILE A 1 194 ? -19.759 55.776 40.031 1.00 77.69 194 ILE A C 1
ATOM 1580 O O . ILE A 1 194 ? -20.923 55.673 39.622 1.00 77.69 194 ILE A O 1
ATOM 1584 N N . ARG A 1 195 ? -19.319 55.099 41.096 1.00 79.81 195 ARG A N 1
ATOM 1585 C CA . ARG A 1 195 ? -20.120 54.201 41.940 1.00 79.81 195 ARG A CA 1
ATOM 1586 C C . ARG A 1 195 ? -19.844 54.500 43.412 1.00 79.81 195 ARG A C 1
ATOM 1588 O O . ARG A 1 195 ? -18.726 54.852 43.774 1.00 79.81 195 ARG A O 1
ATOM 1595 N N . TYR A 1 196 ? -20.856 54.364 44.265 1.00 76.19 196 TYR A N 1
ATOM 1596 C CA . TYR A 1 196 ? -20.717 54.572 45.711 1.00 76.19 196 TYR A CA 1
ATOM 1597 C C . TYR A 1 196 ? -20.857 53.258 46.472 1.00 76.19 196 TYR A C 1
ATOM 1599 O O . TYR A 1 196 ? -21.699 52.436 46.133 1.00 76.19 196 TYR A O 1
ATOM 1607 N N . THR A 1 197 ? -20.085 53.089 47.541 1.00 72.62 197 THR A N 1
ATOM 1608 C CA . THR A 1 197 ? -20.103 51.880 48.384 1.00 72.62 197 THR A CA 1
ATOM 1609 C C . THR A 1 197 ? -21.166 51.916 49.486 1.00 72.62 197 THR A C 1
ATOM 1611 O O . THR A 1 197 ? -21.458 50.889 50.090 1.00 72.62 197 THR A O 1
ATOM 1614 N N . ARG A 1 198 ? -21.774 53.081 49.760 1.00 73.12 198 ARG A N 1
ATOM 1615 C CA . ARG A 1 198 ? -22.817 53.255 50.787 1.00 73.12 198 ARG A CA 1
ATOM 1616 C C . ARG A 1 198 ? -24.094 53.859 50.213 1.00 73.12 198 ARG A C 1
ATOM 1618 O O . ARG A 1 198 ? -24.046 54.730 49.337 1.00 73.12 198 ARG A O 1
ATOM 1625 N N . ARG A 1 199 ? -25.237 53.430 50.760 1.00 71.19 199 ARG A N 1
ATOM 1626 C CA . ARG A 1 199 ? -26.552 53.985 50.428 1.00 71.19 199 ARG A CA 1
ATOM 1627 C C . ARG A 1 199 ? -26.616 55.425 50.922 1.00 71.19 199 ARG A C 1
ATOM 1629 O O . ARG A 1 199 ? -26.297 55.717 52.068 1.00 71.19 199 ARG A O 1
ATOM 1636 N N . SER A 1 200 ? -27.007 56.338 50.044 1.00 72.69 200 SER A N 1
ATOM 1637 C CA . SER A 1 200 ? -27.263 57.727 50.433 1.00 72.69 200 SER A CA 1
ATOM 1638 C C . SER A 1 200 ? -28.610 57.837 51.148 1.00 72.69 200 SER A C 1
ATOM 1640 O O . SER A 1 200 ? -29.528 57.083 50.824 1.00 72.69 200 SER A O 1
ATOM 1642 N N . ILE A 1 201 ? -28.746 58.836 52.028 1.00 74.94 201 ILE A N 1
ATOM 1643 C CA . ILE A 1 201 ? -30.010 59.230 52.680 1.00 74.94 201 ILE A CA 1
ATOM 1644 C C . ILE A 1 201 ? -31.154 59.517 51.688 1.00 74.94 201 ILE A C 1
ATOM 1646 O O . ILE A 1 201 ? -32.317 59.454 52.055 1.00 74.94 201 ILE A O 1
ATOM 1650 N N . PHE A 1 202 ? -30.840 59.760 50.411 1.00 68.69 202 PHE A N 1
ATOM 1651 C CA . PHE A 1 202 ? -31.816 59.961 49.332 1.00 68.69 202 PHE A CA 1
ATOM 1652 C C . PHE A 1 202 ? -32.095 58.692 48.500 1.00 68.69 202 PHE A C 1
ATOM 1654 O O . PHE A 1 202 ? -32.471 58.788 47.329 1.00 68.69 202 PHE A O 1
ATOM 1661 N N . PHE A 1 203 ? -31.864 57.506 49.075 1.00 68.69 203 PHE A N 1
ATOM 1662 C CA . PHE A 1 203 ? -32.214 56.192 48.518 1.00 68.69 203 PHE A CA 1
ATOM 1663 C C . PHE A 1 203 ? -31.772 55.984 47.055 1.00 68.69 203 PHE A C 1
ATOM 1665 O O . PHE A 1 203 ? -32.583 55.818 46.147 1.00 68.69 203 PHE A O 1
ATOM 1672 N N . ARG A 1 204 ? -30.455 56.008 46.808 1.00 76.50 204 ARG A N 1
ATOM 1673 C CA . ARG A 1 204 ? -29.873 55.718 45.479 1.00 76.50 204 ARG A CA 1
ATOM 1674 C C . ARG A 1 204 ? -30.204 54.294 45.011 1.00 76.50 204 ARG A C 1
ATOM 1676 O O . ARG A 1 204 ? -30.304 53.390 45.839 1.00 76.50 204 ARG A O 1
ATOM 1683 N N . LYS A 1 205 ? -30.313 54.107 43.688 1.00 75.81 205 LYS A N 1
ATOM 1684 C CA . LYS A 1 205 ? -30.540 52.798 43.055 1.00 75.81 205 LYS A CA 1
ATOM 1685 C C . LYS A 1 205 ? -29.335 51.886 43.292 1.00 75.81 205 LYS A C 1
ATOM 1687 O O . LYS A 1 205 ? -28.201 52.275 43.004 1.00 75.81 205 LYS A O 1
ATOM 1692 N N . GLU A 1 206 ? -29.607 50.703 43.825 1.00 76.94 206 GLU A N 1
ATOM 1693 C CA . GLU A 1 206 ? -28.623 49.654 44.078 1.00 76.94 206 GLU A CA 1
ATOM 1694 C C . GLU A 1 206 ? -28.337 48.866 42.797 1.00 76.94 206 GLU A C 1
ATOM 1696 O O . GLU A 1 206 ? -29.238 48.593 42.001 1.00 76.94 206 GLU A O 1
ATOM 1701 N N . VAL A 1 207 ? -27.065 48.535 42.588 1.00 73.00 207 VAL A N 1
ATOM 1702 C CA . VAL A 1 207 ? -26.585 47.716 41.479 1.00 73.00 207 VAL A CA 1
ATOM 1703 C C . VAL A 1 207 ? -25.641 46.663 42.036 1.00 73.00 207 VAL A C 1
ATOM 1705 O O . VAL A 1 207 ? -24.669 46.975 42.730 1.00 73.00 207 VAL A O 1
ATOM 1708 N N . ILE A 1 208 ? -25.933 45.411 41.700 1.00 69.00 208 ILE A N 1
ATOM 1709 C CA . ILE A 1 208 ? -25.087 44.272 42.034 1.00 69.00 208 ILE A CA 1
ATOM 1710 C C . ILE A 1 208 ? -23.970 44.209 40.997 1.00 69.00 208 ILE A C 1
ATOM 1712 O O . ILE A 1 208 ? -24.233 44.088 39.800 1.00 69.00 208 ILE A O 1
ATOM 1716 N N . VAL A 1 209 ? -22.727 44.302 41.459 1.00 65.56 209 VAL A N 1
ATOM 1717 C CA . VAL A 1 209 ? -21.539 44.102 40.629 1.00 65.56 209 VAL A CA 1
ATOM 1718 C C . VAL A 1 209 ? -20.973 42.727 40.956 1.00 65.56 209 VAL A C 1
ATOM 1720 O O . VAL A 1 209 ? -20.667 42.438 42.114 1.00 65.56 209 VAL A O 1
ATOM 1723 N N . PHE A 1 210 ? -20.855 41.878 39.939 1.00 56.47 210 PHE A N 1
ATOM 1724 C CA . PHE A 1 210 ? -20.214 40.571 40.046 1.00 56.47 210 PHE A CA 1
ATOM 1725 C C . PHE A 1 210 ? -18.736 40.704 39.672 1.00 56.47 210 PHE A C 1
ATOM 1727 O O . PHE A 1 210 ? -18.425 41.236 38.610 1.00 56.47 210 PHE A O 1
ATOM 1734 N N . ASP A 1 211 ? -17.845 40.210 40.529 1.00 59.97 211 ASP A N 1
ATOM 1735 C CA . ASP A 1 211 ? -16.401 40.162 40.284 1.00 59.97 211 ASP A CA 1
ATOM 1736 C C . ASP A 1 211 ? -15.856 38.741 40.522 1.00 59.97 211 ASP A C 1
ATOM 1738 O O . ASP A 1 211 ? -16.469 37.936 41.228 1.00 59.97 211 ASP A O 1
ATOM 1742 N N . THR A 1 212 ? -14.713 38.400 39.930 1.00 62.25 212 THR A N 1
ATOM 1743 C CA . THR A 1 212 ? -14.087 37.072 40.017 1.00 62.25 212 THR A CA 1
ATOM 1744 C C . THR A 1 212 ? -12.762 37.130 40.770 1.00 62.25 212 THR A C 1
ATOM 1746 O O . THR A 1 212 ? -11.769 37.636 40.255 1.00 62.25 212 THR A O 1
ATOM 1749 N N . VAL A 1 213 ? -12.704 36.543 41.970 1.00 62.34 213 VAL A N 1
ATOM 1750 C CA . VAL A 1 213 ? -11.496 36.542 42.817 1.00 62.34 213 VAL A CA 1
ATOM 1751 C C . VAL A 1 213 ? -10.800 35.170 42.767 1.00 62.34 213 VAL A C 1
ATOM 1753 O O . VAL A 1 213 ? -11.482 34.149 42.907 1.00 62.34 213 VAL A O 1
ATOM 1756 N N . PRO A 1 214 ? -9.464 35.081 42.604 1.00 56.44 214 PRO A N 1
ATOM 1757 C CA . PRO A 1 214 ? -8.747 33.803 42.609 1.00 56.44 214 PRO A CA 1
ATOM 1758 C C . PRO A 1 214 ? -8.850 33.086 43.967 1.00 56.44 214 PRO A C 1
ATOM 1760 O O . PRO A 1 214 ? -8.661 33.696 45.020 1.00 56.44 214 PRO A O 1
ATOM 1763 N N . LEU A 1 215 ? -9.103 31.773 43.976 1.00 62.94 215 LEU A N 1
ATOM 1764 C CA . LEU A 1 215 ? -9.056 30.975 45.208 1.00 62.94 215 LEU A CA 1
ATOM 1765 C C . LEU A 1 215 ? -7.609 30.854 45.723 1.00 62.94 215 LEU A C 1
ATOM 1767 O O . LEU A 1 215 ? -6.715 30.456 44.980 1.00 62.94 215 LEU A O 1
ATOM 1771 N N . LYS A 1 216 ? -7.390 31.117 47.023 1.00 57.38 216 LYS A N 1
ATOM 1772 C CA . LYS A 1 216 ? -6.065 31.123 47.691 1.00 57.38 216 LYS A CA 1
ATOM 1773 C C . LYS A 1 216 ? -5.282 29.799 47.631 1.00 57.38 216 LYS A C 1
ATOM 1775 O O . LYS A 1 216 ? -4.102 29.787 47.961 1.00 57.38 216 LYS A O 1
ATOM 1780 N N . ARG A 1 217 ? -5.913 28.682 47.256 1.00 58.75 217 ARG A N 1
ATOM 1781 C CA . ARG A 1 217 ? -5.260 27.371 47.115 1.00 58.75 217 ARG A CA 1
ATOM 1782 C C . ARG A 1 217 ? -5.629 26.762 45.764 1.00 58.75 217 ARG A C 1
ATOM 1784 O O . ARG A 1 217 ? -6.721 26.196 45.647 1.00 58.75 217 ARG A O 1
ATOM 1791 N N . PRO A 1 218 ? -4.780 26.886 44.733 1.00 57.03 218 PRO A N 1
ATOM 1792 C CA . PRO A 1 218 ? -5.030 26.196 43.482 1.00 57.03 218 PRO A CA 1
ATOM 1793 C C . PRO A 1 218 ? -4.941 24.681 43.707 1.00 57.03 218 PRO A C 1
ATOM 1795 O O . PRO A 1 218 ? -4.064 24.190 44.416 1.00 57.03 218 PRO A O 1
ATOM 1798 N N . ARG A 1 219 ? -5.873 23.926 43.120 1.00 56.50 219 ARG A N 1
ATOM 1799 C CA . ARG A 1 219 ? -5.801 22.461 43.110 1.00 56.50 219 ARG A CA 1
ATOM 1800 C C . ARG A 1 219 ? -4.932 22.040 41.930 1.00 56.50 219 ARG A C 1
ATOM 1802 O O . ARG A 1 219 ? -5.232 22.400 40.793 1.00 56.50 219 ARG A O 1
ATOM 1809 N N . MET A 1 220 ? -3.892 21.262 42.209 1.00 47.56 220 MET A N 1
ATOM 1810 C CA . MET A 1 220 ? -3.106 20.592 41.176 1.00 47.56 220 MET A CA 1
ATOM 1811 C C . MET A 1 220 ? -3.967 19.508 40.530 1.00 47.56 220 MET A C 1
ATOM 1813 O O . MET A 1 220 ? -4.564 18.688 41.232 1.00 47.56 220 MET A O 1
ATOM 1817 N N . ARG A 1 221 ? -4.047 19.496 39.199 1.00 51.88 221 ARG A N 1
ATOM 1818 C CA . ARG A 1 221 ? -4.652 18.391 38.449 1.00 51.88 221 ARG A CA 1
ATOM 1819 C C . ARG A 1 221 ? -3.558 17.723 37.631 1.00 51.88 221 ARG A C 1
ATOM 1821 O O . ARG A 1 221 ? -2.871 18.386 36.860 1.00 51.88 221 ARG A O 1
ATOM 1828 N N . LYS A 1 222 ? -3.422 16.404 37.776 1.00 47.50 222 LYS A N 1
ATOM 1829 C CA . LYS A 1 222 ? -2.566 15.612 36.890 1.00 47.50 222 LYS A CA 1
ATOM 1830 C C . LYS A 1 222 ? -3.180 15.649 35.495 1.00 47.50 222 LYS A C 1
ATOM 1832 O O . LYS A 1 222 ? -4.320 15.205 35.327 1.00 47.50 222 LYS A O 1
ATOM 1837 N N . ARG A 1 223 ? -2.455 16.177 34.512 1.00 46.47 223 ARG A N 1
ATOM 1838 C CA . ARG A 1 223 ? -2.843 16.095 33.106 1.00 46.47 223 ARG A CA 1
ATOM 1839 C C . ARG A 1 223 ? -1.820 15.218 32.397 1.00 46.47 223 ARG A C 1
ATOM 1841 O O . ARG A 1 223 ? -0.621 15.467 32.455 1.00 46.47 223 ARG A O 1
ATOM 1848 N N . VAL A 1 224 ? -2.296 14.146 31.775 1.00 51.69 224 VAL A N 1
ATOM 1849 C CA . VAL A 1 224 ? -1.468 13.351 30.867 1.00 51.69 224 VAL A CA 1
ATOM 1850 C C . VAL A 1 224 ? -1.629 13.985 29.497 1.00 51.69 224 VAL A C 1
ATOM 1852 O O . VAL A 1 224 ? -2.747 14.033 28.983 1.00 51.69 224 VAL A O 1
ATOM 1855 N N . VAL A 1 225 ? -0.547 14.515 28.936 1.00 49.22 225 VAL A N 1
ATOM 1856 C CA . VAL A 1 225 ? -0.541 15.013 27.562 1.00 49.22 225 VAL A CA 1
ATOM 1857 C C . VAL A 1 225 ? 0.357 14.105 26.748 1.00 49.22 225 VAL A C 1
ATOM 1859 O O . VAL A 1 225 ? 1.465 13.764 27.151 1.00 49.22 225 VAL A O 1
ATOM 1862 N N . THR A 1 226 ? -0.169 13.654 25.616 1.00 47.84 226 THR A N 1
ATOM 1863 C CA . THR A 1 226 ? 0.618 12.890 24.651 1.00 47.84 226 THR A CA 1
ATOM 1864 C C . THR A 1 226 ? 1.299 13.916 23.756 1.00 47.84 226 THR A C 1
ATOM 1866 O O . THR A 1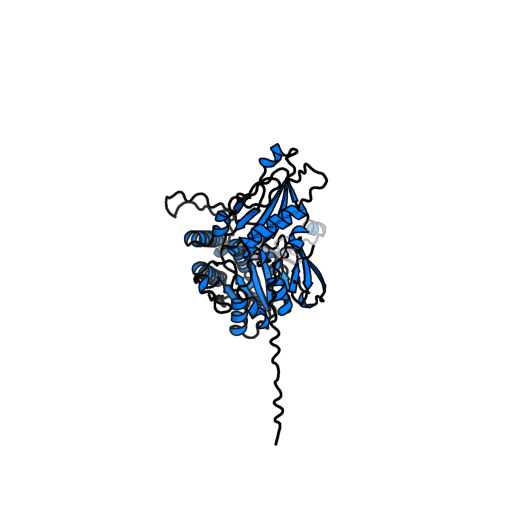 226 ? 0.609 14.698 23.103 1.00 47.84 226 THR A O 1
ATOM 1869 N N . THR A 1 227 ? 2.626 13.978 23.806 1.00 48.62 227 THR A N 1
ATOM 1870 C CA . THR A 1 227 ? 3.440 14.863 22.970 1.00 48.62 227 THR A CA 1
ATOM 1871 C C . THR A 1 227 ? 4.035 14.024 21.850 1.00 48.62 227 THR A C 1
ATOM 1873 O O . THR A 1 227 ? 4.694 13.029 22.125 1.00 48.62 227 THR A O 1
ATOM 1876 N N . PHE A 1 228 ? 3.793 14.407 20.599 1.00 49.94 228 PHE A N 1
ATOM 1877 C CA . PHE A 1 228 ? 4.447 13.789 19.448 1.00 49.94 228 PHE A CA 1
ATOM 1878 C C . PHE A 1 228 ? 5.752 14.557 19.208 1.00 49.94 228 PHE A C 1
ATOM 1880 O O . PHE A 1 228 ? 5.723 15.656 18.660 1.00 49.94 228 PHE A O 1
ATOM 1887 N N . GLU A 1 229 ? 6.876 14.047 19.716 1.00 48.81 229 GLU A N 1
ATOM 1888 C CA . GLU A 1 229 ? 8.200 14.626 19.443 1.00 48.81 229 GLU A CA 1
ATOM 1889 C C . GLU A 1 229 ? 8.639 14.235 18.023 1.00 48.81 229 GLU A C 1
ATOM 1891 O O . GLU A 1 229 ? 8.587 13.061 17.657 1.00 48.81 229 GLU A O 1
ATOM 1896 N N . GLY A 1 230 ? 9.024 15.229 17.215 1.00 39.25 230 GLY A N 1
ATOM 1897 C CA . GLY A 1 230 ? 9.461 15.039 15.825 1.00 39.25 230 GLY A CA 1
ATOM 1898 C C . GLY A 1 230 ? 10.889 14.510 15.679 1.00 39.25 230 GLY A C 1
ATOM 1899 O O . GLY A 1 230 ? 11.204 13.925 14.651 1.00 39.25 230 GLY A O 1
ATOM 1900 N N . ASP A 1 231 ? 11.716 14.643 16.718 1.00 41.00 231 ASP A N 1
ATOM 1901 C CA . ASP A 1 231 ? 13.108 14.200 16.717 1.00 41.00 231 ASP A CA 1
ATOM 1902 C C . ASP A 1 231 ? 13.352 13.263 17.898 1.00 41.00 231 ASP A C 1
ATOM 1904 O O . ASP A 1 231 ? 13.424 13.678 19.054 1.00 41.00 231 ASP A O 1
ATOM 1908 N N . CYS A 1 232 ? 13.472 11.972 17.602 1.00 41.41 232 CYS A N 1
ATOM 1909 C CA . CYS A 1 232 ? 13.943 10.981 18.558 1.00 41.41 232 CYS A CA 1
ATOM 1910 C C . CYS A 1 232 ? 15.478 10.991 18.557 1.00 41.41 232 CYS A C 1
ATOM 1912 O O . CYS A 1 232 ? 16.064 10.519 17.579 1.00 41.41 232 CYS A O 1
ATOM 1914 N N . PRO A 1 233 ? 16.160 11.454 19.622 1.00 36.53 233 PRO A N 1
ATOM 1915 C CA . PRO A 1 233 ? 17.588 11.214 19.768 1.00 36.53 233 PRO A CA 1
ATOM 1916 C C . PRO A 1 233 ? 17.796 9.711 19.987 1.00 36.53 233 PRO A C 1
ATOM 1918 O O . PRO A 1 233 ? 17.636 9.188 21.089 1.00 36.53 233 PRO A O 1
ATOM 1921 N N . MET A 1 234 ? 18.102 8.993 18.908 1.00 35.34 234 MET A N 1
ATOM 1922 C CA . MET A 1 234 ? 18.558 7.604 18.944 1.00 35.34 234 MET A CA 1
ATOM 1923 C C . MET A 1 234 ? 20.043 7.607 19.316 1.00 35.34 234 MET A C 1
ATOM 1925 O O . MET A 1 234 ? 20.896 7.236 18.522 1.00 35.34 234 MET A O 1
ATOM 1929 N N . ASP A 1 235 ? 20.356 8.074 20.523 1.00 33.47 235 ASP A N 1
ATOM 1930 C CA . ASP A 1 235 ? 21.702 7.978 21.069 1.00 33.47 235 ASP A CA 1
ATOM 1931 C C . ASP A 1 235 ? 21.687 7.211 22.390 1.00 33.47 235 ASP A C 1
ATOM 1933 O O . ASP A 1 235 ? 20.995 7.555 23.347 1.00 33.47 235 ASP A O 1
ATOM 1937 N N . THR A 1 236 ? 22.526 6.173 22.418 1.00 35.69 236 THR A N 1
ATOM 1938 C CA . THR A 1 236 ? 23.001 5.409 23.583 1.00 35.69 236 THR A CA 1
ATOM 1939 C C . THR A 1 236 ? 22.043 4.399 24.237 1.00 35.69 236 THR A C 1
ATOM 1941 O O . THR A 1 236 ? 21.519 4.655 25.310 1.00 35.69 236 THR A O 1
ATOM 1944 N N . ALA A 1 237 ? 21.911 3.187 23.667 1.00 30.30 237 ALA A N 1
ATOM 1945 C CA . ALA A 1 237 ? 21.722 1.949 24.465 1.00 30.30 237 ALA A CA 1
ATOM 1946 C C . ALA A 1 237 ? 21.778 0.607 23.692 1.00 30.30 237 ALA A C 1
ATOM 1948 O O . ALA A 1 237 ? 21.430 -0.416 24.274 1.00 30.30 237 ALA A O 1
ATOM 1949 N N . ILE A 1 238 ? 22.210 0.525 22.424 1.00 31.39 238 ILE A N 1
ATOM 1950 C CA . ILE A 1 238 ? 22.348 -0.784 21.750 1.00 31.39 238 ILE A CA 1
ATOM 1951 C C . ILE A 1 238 ? 23.684 -0.861 21.002 1.00 31.39 238 ILE A C 1
ATOM 1953 O O . ILE A 1 238 ? 23.835 -0.320 19.919 1.00 31.39 238 ILE A O 1
ATOM 1957 N N . SER A 1 239 ? 24.640 -1.570 21.616 1.00 29.53 239 SER A N 1
ATOM 1958 C CA . SER A 1 239 ? 25.821 -2.208 21.007 1.00 29.53 239 SER A CA 1
ATOM 1959 C C . SER A 1 239 ? 26.766 -1.336 20.157 1.00 29.53 239 SER A C 1
ATOM 1961 O O . SER A 1 239 ? 26.496 -1.015 19.005 1.00 29.53 239 SER A O 1
ATOM 1963 N N . LYS A 1 240 ? 27.982 -1.122 20.685 1.00 2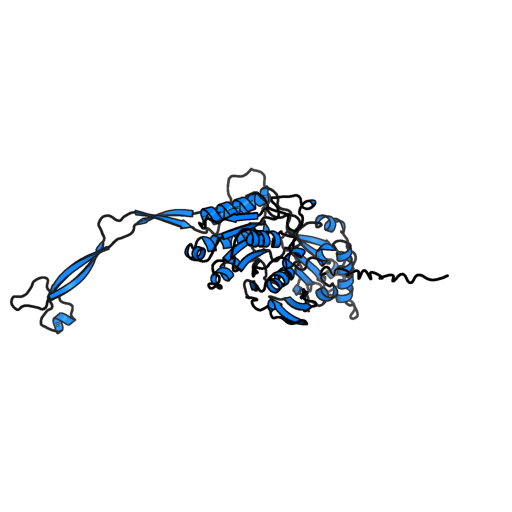7.08 240 LYS A N 1
ATOM 1964 C CA . LYS A 1 240 ? 29.182 -0.606 19.997 1.00 27.08 240 LYS A CA 1
ATOM 1965 C C . LYS A 1 240 ? 29.670 -1.526 18.857 1.00 27.08 240 LYS A C 1
ATOM 1967 O O . LYS A 1 240 ? 30.756 -2.098 18.921 1.00 27.08 240 LYS A O 1
ATOM 1972 N N . LYS A 1 241 ? 28.888 -1.649 17.792 1.00 25.08 241 LYS A N 1
ATOM 1973 C CA . LYS A 1 241 ? 29.370 -1.973 16.447 1.00 25.08 241 LYS A CA 1
ATOM 1974 C C . LYS A 1 241 ? 28.799 -0.902 15.524 1.00 25.08 241 LYS A C 1
ATOM 1976 O O . LYS A 1 241 ? 27.635 -0.558 15.711 1.00 25.08 241 LYS A O 1
ATOM 1981 N N . PRO A 1 242 ? 29.573 -0.351 14.577 1.00 22.84 242 PRO A N 1
ATOM 1982 C CA . PRO A 1 242 ? 29.045 0.628 13.642 1.00 22.84 242 PRO A CA 1
ATOM 1983 C C . PRO A 1 242 ? 28.016 -0.086 12.762 1.00 22.84 242 PRO A C 1
ATOM 1985 O O . PRO A 1 242 ? 28.356 -0.715 11.764 1.00 22.84 242 PRO A O 1
ATOM 1988 N N . VAL A 1 243 ? 26.748 -0.046 13.174 1.00 27.83 243 VAL A N 1
ATOM 1989 C CA . VAL A 1 243 ? 25.628 -0.290 12.276 1.00 27.83 243 VAL A CA 1
ATOM 1990 C C . VAL A 1 243 ? 25.658 0.917 11.360 1.00 27.83 243 VAL A C 1
ATOM 1992 O O . VAL A 1 243 ? 25.296 2.021 11.761 1.00 27.83 243 VAL A O 1
ATOM 1995 N N . SER A 1 244 ? 26.230 0.720 10.174 1.00 23.64 244 SER A N 1
ATOM 1996 C CA . SER A 1 244 ? 26.179 1.671 9.073 1.00 23.64 244 SER A CA 1
ATOM 1997 C C . SER A 1 244 ? 24.782 2.270 9.032 1.00 23.64 244 SER A C 1
ATOM 1999 O O . SER A 1 244 ? 23.825 1.510 8.892 1.00 23.64 244 SER A O 1
ATOM 2001 N N . LEU A 1 245 ? 24.709 3.590 9.222 1.00 28.86 245 LEU A N 1
ATOM 2002 C CA . LEU A 1 245 ? 23.558 4.465 9.019 1.00 28.86 245 LEU A CA 1
ATOM 2003 C C . LEU A 1 245 ? 22.481 3.783 8.166 1.00 28.86 245 LEU A C 1
ATOM 2005 O O . LEU A 1 245 ? 22.516 3.850 6.939 1.00 28.86 245 LEU A O 1
ATOM 2009 N N . VAL A 1 246 ? 21.542 3.096 8.822 1.00 28.17 246 VAL A N 1
ATOM 2010 C CA . VAL A 1 246 ? 20.290 2.705 8.181 1.00 28.17 246 VAL A CA 1
ATOM 2011 C C . VAL A 1 246 ? 19.531 4.010 8.115 1.00 28.17 246 VAL A C 1
ATOM 2013 O O . VAL A 1 246 ? 18.946 4.457 9.106 1.00 28.17 246 VAL A O 1
ATOM 2016 N N . SER A 1 247 ? 19.720 4.679 6.982 1.00 28.44 247 SER A N 1
ATOM 2017 C CA . SER A 1 247 ? 19.162 5.977 6.672 1.00 28.44 247 SER A CA 1
ATOM 2018 C C . SER A 1 247 ? 17.690 6.010 7.066 1.00 28.44 247 SER A C 1
ATOM 2020 O O . SER A 1 247 ? 16.930 5.048 6.938 1.00 28.44 247 SER A O 1
ATOM 2022 N N . SER A 1 248 ? 17.319 7.154 7.611 1.00 32.16 248 SER A N 1
ATOM 2023 C CA . SER A 1 248 ? 15.993 7.653 7.952 1.00 32.16 248 SER A CA 1
ATOM 2024 C C . SER A 1 248 ? 15.048 7.737 6.738 1.00 32.16 248 SER A C 1
ATOM 2026 O O . SER A 1 248 ? 14.386 8.744 6.526 1.00 32.16 248 SER A O 1
ATOM 2028 N N . ALA A 1 249 ? 14.983 6.687 5.927 1.00 29.45 249 ALA A N 1
ATOM 2029 C CA . ALA A 1 249 ? 14.613 6.767 4.523 1.00 29.45 249 ALA A CA 1
ATOM 2030 C C . ALA A 1 249 ? 13.374 5.933 4.157 1.00 29.45 249 ALA A C 1
ATOM 2032 O O . ALA A 1 249 ? 13.305 5.287 3.116 1.00 29.45 249 ALA A O 1
ATOM 2033 N N . PHE A 1 250 ? 12.363 5.951 5.024 1.00 34.38 250 PHE A N 1
ATOM 2034 C CA . PHE A 1 250 ? 11.034 5.436 4.683 1.00 34.38 250 PHE A CA 1
ATOM 2035 C C . PHE A 1 250 ? 9.936 6.396 5.148 1.00 34.38 250 PHE A C 1
ATOM 2037 O O . PHE A 1 250 ? 8.971 6.013 5.799 1.00 34.38 250 PHE A O 1
ATOM 2044 N N . VAL A 1 251 ? 10.116 7.678 4.834 1.00 32.00 251 VAL A N 1
ATOM 2045 C CA . VAL A 1 251 ? 9.053 8.683 4.881 1.00 32.00 251 VAL A CA 1
ATOM 2046 C C . VAL A 1 251 ? 8.910 9.202 3.457 1.00 32.00 251 VAL A C 1
ATOM 2048 O O . VAL A 1 251 ? 9.608 10.125 3.043 1.00 32.00 251 VAL A O 1
ATOM 2051 N N . TRP A 1 252 ? 8.050 8.556 2.668 1.00 30.41 252 TRP A N 1
ATOM 2052 C CA . TRP A 1 252 ? 7.578 9.132 1.412 1.00 30.41 252 TRP A CA 1
ATOM 2053 C C . TRP A 1 252 ? 6.719 10.353 1.751 1.00 30.41 252 TRP A C 1
ATOM 2055 O O . TRP A 1 252 ? 5.509 10.254 1.909 1.00 30.41 252 TRP A O 1
ATOM 2065 N N . GLY A 1 253 ? 7.366 11.507 1.916 1.00 41.03 253 GLY A N 1
ATOM 2066 C CA . GLY A 1 253 ? 6.706 12.781 2.181 1.00 41.03 253 GLY A CA 1
ATOM 2067 C C . GLY A 1 253 ? 5.960 12.857 3.517 1.00 41.03 253 GLY A C 1
ATOM 2068 O O . GLY A 1 253 ? 5.835 11.902 4.276 1.00 41.03 253 GLY A O 1
ATOM 2069 N N . ASN A 1 254 ? 5.438 14.045 3.797 1.00 53.47 254 ASN A N 1
ATOM 2070 C CA . ASN A 1 254 ? 4.560 14.346 4.929 1.00 53.47 254 ASN A CA 1
ATOM 2071 C C . ASN A 1 254 ? 3.154 13.721 4.717 1.00 53.47 254 ASN A C 1
ATOM 2073 O O . ASN A 1 254 ? 2.133 14.391 4.880 1.00 53.47 254 ASN A O 1
ATOM 2077 N N . ASP A 1 255 ? 3.090 12.472 4.242 1.00 66.38 255 ASP A N 1
ATOM 2078 C CA . ASP A 1 255 ? 1.846 11.767 3.947 1.00 66.38 255 ASP A CA 1
ATOM 2079 C C . ASP A 1 255 ? 1.112 11.495 5.265 1.00 66.38 255 ASP A C 1
ATOM 2081 O O . ASP A 1 255 ? 1.586 10.748 6.113 1.00 66.38 255 ASP A O 1
ATOM 2085 N N . SER A 1 256 ? -0.034 12.149 5.446 1.00 83.69 256 SER A N 1
ATOM 2086 C CA . SER A 1 256 ? -0.921 12.056 6.612 1.00 83.69 256 SER A CA 1
ATOM 2087 C C . SER A 1 256 ? -2.252 11.354 6.293 1.00 83.69 256 SER A C 1
ATOM 2089 O O . SER A 1 256 ? -3.246 11.569 6.997 1.00 83.69 256 SER A O 1
ATOM 2091 N N . VAL A 1 257 ? -2.284 10.529 5.232 1.00 91.56 257 VAL A N 1
ATOM 2092 C CA . VAL A 1 257 ? -3.495 9.919 4.651 1.00 91.56 257 VAL A CA 1
ATOM 2093 C C . VAL A 1 257 ? -4.416 9.280 5.684 1.00 91.56 257 VAL A C 1
ATOM 2095 O O . VAL A 1 257 ? -5.615 9.551 5.663 1.00 91.56 257 VAL A O 1
ATOM 2098 N N . VAL A 1 258 ? -3.889 8.512 6.641 1.00 93.19 258 VAL A N 1
ATOM 2099 C CA . VAL A 1 258 ? -4.713 7.832 7.650 1.00 93.19 258 VAL A CA 1
ATOM 2100 C C . VAL A 1 258 ? -5.474 8.851 8.488 1.00 93.19 258 VAL A C 1
ATOM 2102 O O . VAL A 1 258 ? -6.697 8.772 8.618 1.00 93.19 258 VAL A O 1
ATOM 2105 N N . THR A 1 259 ? -4.771 9.852 9.025 1.00 85.25 259 THR A N 1
ATOM 2106 C CA . THR A 1 259 ? -5.433 10.897 9.815 1.00 85.25 259 THR A CA 1
ATOM 2107 C C . THR A 1 259 ? -6.369 11.749 8.960 1.00 85.25 259 THR A C 1
ATOM 2109 O O . THR A 1 259 ? -7.471 12.065 9.407 1.00 85.25 259 THR A O 1
ATOM 2112 N N . ALA A 1 260 ? -5.976 12.095 7.732 1.00 87.69 260 ALA A N 1
ATOM 2113 C CA . ALA A 1 260 ? -6.751 12.944 6.835 1.00 87.69 260 ALA A CA 1
ATOM 2114 C C . ALA A 1 260 ? -8.079 12.283 6.438 1.00 87.69 260 ALA A C 1
ATOM 2116 O O . ALA A 1 260 ? -9.136 12.909 6.552 1.00 87.69 260 ALA A O 1
ATOM 2117 N N . VAL A 1 261 ? -8.040 11.008 6.042 1.00 94.62 261 VAL A N 1
ATOM 2118 C CA . VAL A 1 261 ? -9.214 10.224 5.635 1.00 94.62 261 VAL A CA 1
ATOM 2119 C C . VAL A 1 261 ? -10.157 10.010 6.817 1.00 94.62 261 VAL A C 1
ATOM 2121 O O . VAL A 1 261 ? -11.347 10.319 6.718 1.00 94.62 261 VAL A O 1
ATOM 2124 N N . LEU A 1 262 ? -9.645 9.554 7.964 1.00 91.44 262 LEU A N 1
ATOM 2125 C CA . LEU A 1 262 ? -10.477 9.308 9.148 1.00 91.44 262 LEU A CA 1
ATOM 2126 C C . LEU A 1 262 ? -11.103 10.594 9.723 1.00 91.44 262 LEU A C 1
ATOM 2128 O O . LEU A 1 262 ? -12.165 10.545 10.356 1.00 91.44 262 LEU A O 1
ATOM 2132 N N . ASN A 1 263 ? -10.445 11.746 9.539 1.00 87.06 263 ASN A N 1
ATOM 2133 C CA . ASN A 1 263 ? -10.940 13.044 10.000 1.00 87.06 263 ASN A CA 1
ATOM 2134 C C . ASN A 1 263 ? -11.951 13.685 9.047 1.00 87.06 263 ASN A C 1
ATOM 2136 O O . ASN A 1 263 ? -12.838 14.393 9.531 1.00 87.06 263 ASN A O 1
ATOM 2140 N N . ARG A 1 264 ? -11.831 13.476 7.728 1.00 91.56 264 ARG A N 1
ATOM 2141 C CA . ARG A 1 264 ? -12.804 14.010 6.761 1.00 91.56 264 ARG A CA 1
ATOM 2142 C C . ARG A 1 264 ? -14.078 13.164 6.681 1.00 91.56 264 ARG A C 1
ATOM 2144 O O . ARG A 1 264 ? -15.150 13.739 6.538 1.00 91.56 264 ARG A O 1
ATOM 2151 N N . ASN A 1 265 ? -13.983 11.853 6.910 1.00 92.81 265 ASN A N 1
ATOM 2152 C CA . ASN A 1 265 ? -15.129 10.939 6.938 1.00 92.81 265 ASN A CA 1
ATOM 2153 C C . ASN A 1 265 ? -15.697 10.780 8.368 1.00 92.81 265 ASN A C 1
ATOM 2155 O O . ASN A 1 265 ? -15.504 9.778 9.070 1.00 92.81 265 ASN A O 1
ATOM 2159 N N . LYS A 1 266 ? -16.356 11.832 8.870 1.00 88.44 266 LYS A N 1
ATOM 2160 C CA . LYS A 1 266 ? -16.905 11.882 10.246 1.00 88.44 266 LYS A CA 1
ATOM 2161 C C . LYS A 1 266 ? -18.185 11.062 10.424 1.00 88.44 266 LYS A C 1
ATOM 2163 O O . LYS A 1 266 ? -18.578 10.759 11.553 1.00 88.44 266 LYS A O 1
ATOM 2168 N N . GLU A 1 267 ? -18.836 10.729 9.321 1.00 90.31 267 GLU A N 1
ATOM 2169 C CA . GLU A 1 267 ? -20.090 9.994 9.245 1.00 90.31 267 GLU A CA 1
ATOM 2170 C C . GLU A 1 267 ? -19.938 8.495 9.527 1.00 90.31 267 GLU A C 1
ATOM 2172 O O . GLU A 1 267 ? -20.909 7.889 9.983 1.00 90.31 267 GLU A O 1
ATOM 2177 N N . TRP A 1 268 ? -18.739 7.921 9.353 1.00 91.94 268 TRP A N 1
ATOM 2178 C CA . TRP A 1 268 ? -18.465 6.516 9.683 1.00 91.94 268 TRP A CA 1
ATOM 2179 C C . TRP A 1 268 ? -18.594 6.290 11.189 1.00 91.94 268 TRP A C 1
ATOM 2181 O O . TRP A 1 268 ? -18.005 7.022 12.000 1.00 91.94 268 TRP A O 1
ATOM 2191 N N . LYS A 1 269 ? -19.410 5.300 11.567 1.00 89.69 269 LYS A N 1
ATOM 2192 C CA . LYS A 1 269 ? -19.815 5.024 12.955 1.00 89.69 269 LYS A CA 1
ATOM 2193 C C . LYS A 1 269 ? -20.048 3.534 13.163 1.00 89.69 269 LYS A C 1
ATOM 2195 O O . LYS A 1 269 ? -20.613 2.864 12.308 1.00 89.69 269 LYS A O 1
ATOM 2200 N N . ASN A 1 270 ? -19.735 3.050 14.368 1.00 88.56 270 ASN A N 1
ATOM 2201 C CA . ASN A 1 270 ? -19.778 1.625 14.717 1.00 88.56 270 ASN A CA 1
ATOM 2202 C C . ASN A 1 270 ? -18.900 0.783 13.770 1.00 88.56 270 ASN A C 1
ATOM 2204 O O . ASN A 1 270 ? -19.272 -0.317 13.368 1.00 88.56 270 ASN A O 1
ATOM 2208 N N . MET A 1 271 ? -17.746 1.344 13.408 1.00 91.25 271 MET A N 1
ATOM 2209 C CA . MET A 1 271 ? -16.780 0.735 12.499 1.00 91.25 271 MET A CA 1
ATOM 2210 C C . MET A 1 271 ? -15.799 -0.166 13.251 1.00 91.25 271 MET A C 1
ATOM 2212 O O . MET A 1 271 ? -15.418 0.143 14.387 1.00 91.25 271 MET A O 1
ATOM 2216 N N . VAL A 1 272 ? -15.367 -1.251 12.612 1.00 96.38 272 VAL A N 1
ATOM 2217 C CA . VAL A 1 272 ? -14.179 -2.008 13.032 1.00 96.38 272 VAL A CA 1
ATOM 2218 C C . VAL A 1 272 ? -13.026 -1.595 12.128 1.00 96.38 272 VAL A C 1
ATOM 2220 O O . VAL A 1 272 ? -13.179 -1.581 10.908 1.00 96.38 272 VAL A O 1
ATOM 2223 N N . ILE A 1 273 ? -11.901 -1.198 12.721 1.00 97.56 273 ILE A N 1
ATOM 2224 C CA . ILE A 1 273 ? -10.728 -0.739 11.970 1.00 97.56 273 ILE A CA 1
ATOM 2225 C C . ILE A 1 273 ? -9.719 -1.888 11.905 1.00 97.56 273 ILE A C 1
ATOM 2227 O O . ILE A 1 273 ? -9.143 -2.252 12.929 1.00 97.56 273 ILE A O 1
ATOM 2231 N N . SER A 1 274 ? -9.532 -2.441 10.708 1.00 98.31 274 SER A N 1
ATOM 2232 C CA . SER A 1 274 ? -8.504 -3.427 10.372 1.00 98.31 274 SER A CA 1
ATOM 2233 C C . SER A 1 274 ? -7.247 -2.699 9.909 1.00 98.31 274 SER A C 1
ATOM 2235 O O . SER A 1 274 ? -7.320 -1.884 8.990 1.00 98.31 274 SER A O 1
ATOM 2237 N N . VAL A 1 275 ? -6.104 -2.963 10.530 1.00 98.31 275 VAL A N 1
ATOM 2238 C CA . VAL A 1 275 ? -4.855 -2.244 10.255 1.00 98.31 275 VAL A CA 1
ATOM 2239 C C . VAL A 1 275 ? -3.753 -3.239 9.925 1.00 98.31 275 VAL A C 1
ATOM 2241 O O . VAL A 1 275 ? -3.411 -4.078 10.763 1.00 98.31 275 VAL A O 1
ATOM 2244 N N . ASP A 1 276 ? -3.187 -3.101 8.730 1.00 97.56 276 ASP A N 1
ATOM 2245 C CA . ASP A 1 276 ? -1.910 -3.712 8.379 1.00 97.56 276 ASP A CA 1
ATOM 2246 C C . ASP A 1 276 ? -0.818 -3.079 9.253 1.00 97.56 276 ASP A C 1
ATOM 2248 O O . ASP A 1 276 ? -0.650 -1.856 9.281 1.00 97.56 276 ASP A O 1
ATOM 2252 N N . VAL A 1 277 ? -0.103 -3.910 10.008 1.00 94.81 277 VAL A N 1
ATOM 2253 C CA . VAL A 1 277 ? 1.011 -3.485 10.862 1.00 94.81 277 VAL A CA 1
ATOM 2254 C C . VAL A 1 277 ? 2.328 -4.157 10.484 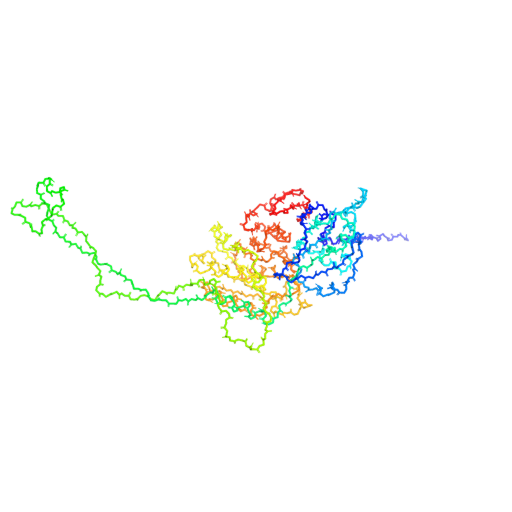1.00 94.81 277 VAL A C 1
ATOM 2256 O O . VAL A 1 277 ? 3.205 -4.341 11.330 1.00 94.81 277 VAL A O 1
ATOM 2259 N N . THR A 1 278 ? 2.485 -4.513 9.212 1.00 88.75 278 THR A N 1
ATOM 2260 C CA . THR A 1 278 ? 3.770 -4.907 8.631 1.00 88.75 278 THR A CA 1
ATOM 2261 C C . THR A 1 278 ? 4.768 -3.750 8.628 1.00 88.75 278 THR A C 1
ATOM 2263 O O . THR A 1 278 ? 4.435 -2.589 8.891 1.00 88.75 278 THR A O 1
ATOM 2266 N N . GLY A 1 279 ? 6.031 -4.043 8.305 1.00 79.31 279 GLY A N 1
ATOM 2267 C CA . GLY A 1 279 ? 7.113 -3.062 8.440 1.00 79.31 279 GLY A CA 1
ATOM 2268 C C . GLY A 1 279 ? 6.887 -1.820 7.583 1.00 79.31 279 GLY A C 1
ATOM 2269 O O . GLY A 1 279 ? 7.227 -0.705 7.992 1.00 79.31 279 GLY A O 1
ATOM 2270 N N . SER A 1 280 ? 6.249 -1.999 6.419 1.00 81.88 280 SER A N 1
ATOM 2271 C CA . SER A 1 280 ? 5.761 -0.918 5.554 1.00 81.88 280 SER A CA 1
ATOM 2272 C C . SER A 1 280 ? 4.903 0.095 6.246 1.00 81.88 280 SER A C 1
ATOM 2274 O O . SER A 1 280 ? 5.033 1.291 5.982 1.00 81.88 280 SER A O 1
ATOM 2276 N N . MET A 1 281 ? 4.059 -0.384 7.140 1.00 90.25 281 MET A N 1
ATOM 2277 C CA . MET A 1 281 ? 3.004 0.414 7.703 1.00 90.25 281 MET A CA 1
ATOM 2278 C C . MET A 1 281 ? 3.473 1.254 8.876 1.00 90.25 281 MET A C 1
ATOM 2280 O O . MET A 1 281 ? 2.715 2.102 9.320 1.00 90.25 281 MET A O 1
ATOM 2284 N N . SER A 1 282 ? 4.728 1.134 9.327 1.00 85.44 282 SER A N 1
ATOM 2285 C CA . SER A 1 282 ? 5.253 1.887 10.478 1.00 85.44 282 SER A CA 1
ATOM 2286 C C . SER A 1 282 ? 4.914 3.397 10.463 1.00 85.44 282 SER A C 1
ATOM 2288 O O . SER A 1 282 ? 4.358 3.875 11.455 1.00 85.44 282 SER A O 1
ATOM 2290 N N . PRO A 1 283 ? 5.134 4.173 9.376 1.00 83.25 283 PRO A N 1
ATOM 2291 C CA . PRO A 1 283 ? 4.761 5.597 9.348 1.00 83.25 283 PRO A CA 1
ATOM 2292 C C . PRO A 1 283 ? 3.244 5.840 9.438 1.00 83.25 283 PRO A C 1
ATOM 2294 O O . PRO A 1 283 ? 2.790 6.848 9.981 1.00 83.25 283 PRO A O 1
ATOM 2297 N N . TYR A 1 284 ? 2.442 4.907 8.932 1.00 90.56 284 TYR A N 1
ATOM 2298 C CA . TYR A 1 284 ? 0.981 4.971 8.921 1.00 90.56 284 TYR A CA 1
ATOM 2299 C C . TYR A 1 284 ? 0.380 4.494 10.254 1.00 90.56 284 TYR A C 1
ATOM 2301 O O . TYR A 1 284 ? -0.579 5.083 10.751 1.00 90.56 284 TYR A O 1
ATOM 2309 N N . THR A 1 285 ? 1.008 3.527 10.920 1.00 90.44 285 THR A N 1
ATOM 2310 C CA . THR A 1 285 ? 0.716 3.114 12.299 1.00 90.44 285 THR A CA 1
ATOM 2311 C C . THR A 1 285 ? 0.916 4.279 13.268 1.00 90.44 285 THR A C 1
ATOM 2313 O O . THR A 1 285 ? 0.095 4.496 14.161 1.00 90.44 285 THR A O 1
ATOM 2316 N N . GLN A 1 286 ? 1.939 5.113 13.055 1.00 81.62 286 GLN A N 1
ATOM 2317 C CA . GLN A 1 286 ? 2.110 6.350 13.823 1.00 81.62 286 GLN A CA 1
ATOM 2318 C C . GLN A 1 286 ? 0.917 7.306 13.652 1.00 81.62 286 GLN A C 1
ATOM 2320 O O . GLN A 1 286 ? 0.470 7.921 14.622 1.00 81.62 286 GLN A O 1
ATOM 2325 N N . GLN A 1 287 ? 0.355 7.409 12.448 1.00 86.12 287 GLN A N 1
ATOM 2326 C CA . GLN A 1 287 ? -0.843 8.215 12.201 1.00 86.12 287 GLN A CA 1
ATOM 2327 C C . GLN A 1 287 ? -2.083 7.625 12.877 1.00 86.12 287 GLN A C 1
ATOM 2329 O O . GLN A 1 287 ? -2.893 8.377 13.423 1.00 86.12 287 GLN A O 1
ATOM 2334 N N . VAL A 1 288 ? -2.214 6.293 12.923 1.00 90.94 288 VAL A N 1
ATOM 2335 C CA . VAL A 1 288 ? -3.247 5.634 13.738 1.00 90.94 288 VAL A CA 1
ATOM 2336 C C . VAL A 1 288 ? -3.098 6.068 15.197 1.00 90.94 288 VAL A C 1
ATOM 2338 O O . VAL A 1 288 ? -4.079 6.514 15.792 1.00 90.94 288 VAL A O 1
ATOM 2341 N N . TYR A 1 289 ? -1.879 6.043 15.754 1.00 85.25 289 TYR A N 1
ATOM 2342 C CA . TYR A 1 289 ? -1.588 6.503 17.120 1.00 85.25 289 TYR A CA 1
ATOM 2343 C C . TYR A 1 289 ? -1.942 7.978 17.352 1.00 85.25 289 TYR A C 1
ATOM 2345 O O . TYR A 1 289 ? -2.548 8.318 18.374 1.00 85.25 289 TYR A O 1
ATOM 2353 N N . GLN A 1 290 ? -1.640 8.852 16.393 1.00 78.56 290 GLN A N 1
ATOM 2354 C CA . GLN A 1 290 ? -2.046 10.258 16.432 1.00 78.56 290 GLN A CA 1
ATOM 2355 C C . GLN A 1 290 ? -3.568 10.413 16.460 1.00 78.56 290 GLN A C 1
ATOM 2357 O O . GLN A 1 290 ? -4.107 11.183 17.259 1.00 78.56 290 GLN A O 1
ATOM 2362 N N . TRP A 1 291 ? -4.276 9.642 15.638 1.00 83.12 291 TRP A N 1
ATOM 2363 C CA . TRP A 1 291 ? -5.727 9.718 15.538 1.00 83.12 291 TRP A CA 1
ATOM 2364 C C . TRP A 1 291 ? -6.446 9.204 16.795 1.00 83.12 291 TRP A C 1
ATOM 2366 O O . TRP A 1 291 ? -7.407 9.835 17.248 1.00 83.12 291 TRP A O 1
ATOM 2376 N N . ILE A 1 292 ? -5.965 8.112 17.408 1.00 82.56 292 ILE A N 1
ATOM 2377 C CA . ILE A 1 292 ? -6.540 7.553 18.649 1.00 82.56 292 ILE A CA 1
ATOM 2378 C C . ILE A 1 292 ? -6.212 8.385 19.897 1.00 82.56 292 ILE A C 1
ATOM 2380 O O . ILE A 1 292 ? -6.933 8.302 20.895 1.00 82.56 292 ILE A O 1
ATOM 2384 N N . ALA A 1 293 ? -5.142 9.191 19.875 1.00 69.56 293 ALA A N 1
ATOM 2385 C CA . ALA A 1 293 ? -4.804 10.084 20.985 1.00 69.56 293 ALA A CA 1
ATOM 2386 C C . ALA A 1 293 ? -5.903 11.136 21.228 1.00 69.56 293 ALA A C 1
ATOM 2388 O O . ALA A 1 293 ? -6.109 11.583 22.361 1.00 69.56 293 ALA A O 1
ATOM 2389 N N . LEU A 1 294 ? -6.670 11.472 20.187 1.00 69.12 294 LEU A N 1
ATOM 2390 C CA . LEU A 1 294 ? -7.872 12.293 20.266 1.00 69.12 294 LEU A CA 1
ATOM 2391 C C . LEU A 1 294 ? -9.076 11.428 20.685 1.00 69.12 294 LEU A C 1
ATOM 2393 O O . LEU A 1 294 ? -9.883 11.017 19.856 1.00 69.12 294 LEU A O 1
ATOM 2397 N N . GLN A 1 295 ? -9.218 11.161 21.990 1.00 61.44 295 GLN A N 1
ATOM 2398 C CA . GLN A 1 295 ? -10.207 10.221 22.563 1.00 61.44 295 GLN A CA 1
ATOM 2399 C C . GLN A 1 295 ? -11.658 10.387 22.065 1.00 61.44 295 GLN A C 1
ATOM 2401 O O . GLN A 1 295 ? -12.396 9.405 22.015 1.00 61.44 295 GLN A O 1
ATOM 2406 N N . SER A 1 296 ? -12.078 11.594 21.666 1.00 66.31 296 SER A N 1
ATOM 2407 C CA . SER A 1 296 ? -13.398 11.838 21.061 1.00 66.31 296 SER A CA 1
ATOM 2408 C C . SER A 1 296 ? -13.668 10.966 19.828 1.00 66.31 296 SER A C 1
ATOM 2410 O O . SER A 1 296 ? -14.816 10.600 19.574 1.00 66.31 296 SER A O 1
ATOM 2412 N N . ASN A 1 297 ? -12.623 10.593 19.088 1.00 72.19 297 ASN A N 1
ATOM 2413 C CA . ASN A 1 297 ? -12.713 9.775 17.881 1.00 72.19 297 ASN A CA 1
ATOM 2414 C C . ASN A 1 297 ? -13.111 8.322 18.169 1.00 72.19 297 ASN A C 1
ATOM 2416 O O . ASN A 1 297 ? -13.819 7.715 17.366 1.00 72.19 297 ASN A O 1
ATOM 2420 N N . LEU A 1 298 ? -12.732 7.793 19.337 1.00 81.12 298 LEU A N 1
ATOM 2421 C CA . LEU A 1 298 ? -12.986 6.401 19.721 1.00 81.12 298 LEU A CA 1
ATOM 2422 C C . LEU A 1 298 ? -14.473 6.110 19.954 1.00 81.12 298 LEU A C 1
ATOM 2424 O O . LEU A 1 298 ? -14.886 4.965 19.836 1.00 81.12 298 LEU A O 1
ATOM 2428 N N . SER A 1 299 ? -15.297 7.136 20.196 1.00 84.69 299 SER A N 1
ATOM 2429 C CA . SER A 1 299 ? -16.756 6.984 20.335 1.00 84.69 299 SER A CA 1
ATOM 2430 C C . SER A 1 299 ? -17.447 6.425 19.081 1.00 84.69 299 SER A C 1
ATOM 2432 O O . SER A 1 299 ? -18.574 5.941 19.160 1.00 84.69 299 SER A O 1
ATOM 2434 N N . ARG A 1 300 ? -16.782 6.497 17.920 1.00 87.38 300 ARG A N 1
ATOM 2435 C CA . ARG A 1 300 ? -17.283 5.999 16.631 1.00 87.38 300 ARG A CA 1
ATOM 2436 C C . ARG A 1 300 ? -16.772 4.600 16.284 1.00 87.38 300 ARG A C 1
ATOM 2438 O O . ARG A 1 300 ? -17.270 4.009 15.328 1.00 87.38 300 ARG A O 1
ATOM 2445 N N . VAL A 1 301 ? -15.792 4.090 17.026 1.00 91.56 301 VAL A N 1
ATOM 2446 C CA . VAL A 1 301 ? -15.115 2.817 16.759 1.00 91.56 301 VAL A CA 1
ATOM 2447 C C . VAL A 1 301 ? -15.698 1.741 17.666 1.00 91.56 301 VAL A C 1
ATOM 2449 O O . VAL A 1 301 ? -16.026 2.007 18.818 1.00 91.56 301 VAL A O 1
ATOM 2452 N N . ARG A 1 302 ? -15.849 0.527 17.140 1.00 92.81 302 ARG A N 1
ATOM 2453 C CA . ARG A 1 302 ? -16.281 -0.651 17.898 1.00 92.81 302 ARG A CA 1
ATOM 2454 C C . ARG A 1 302 ? -15.087 -1.465 18.395 1.00 92.81 302 ARG A C 1
ATOM 2456 O O . ARG A 1 302 ? -15.068 -1.869 19.551 1.00 92.81 302 ARG A O 1
ATOM 2463 N N . SER A 1 303 ? -14.121 -1.712 17.516 1.00 95.12 303 SER A N 1
ATOM 2464 C CA . SER A 1 303 ? -12.910 -2.486 17.798 1.00 95.12 303 SER A CA 1
ATOM 2465 C C . SER A 1 303 ? -11.797 -2.099 16.825 1.00 95.12 303 SER A C 1
ATOM 2467 O O . SER A 1 303 ? -12.071 -1.553 15.751 1.00 95.12 303 SER A O 1
ATOM 2469 N N . PHE A 1 304 ? -10.562 -2.410 17.204 1.00 97.25 304 PHE A N 1
ATOM 2470 C CA . PHE A 1 304 ? -9.428 -2.490 16.286 1.00 97.25 304 PHE A CA 1
ATOM 2471 C C . PHE A 1 304 ? -9.047 -3.950 16.076 1.00 97.25 304 PHE A C 1
ATOM 2473 O O . PHE A 1 304 ? -9.126 -4.740 17.015 1.00 97.25 304 PHE A O 1
ATOM 2480 N N . THR A 1 305 ? -8.575 -4.265 14.881 1.00 98.25 305 THR A N 1
ATOM 2481 C CA . THR A 1 305 ? -7.978 -5.552 14.534 1.00 98.25 305 THR A CA 1
ATOM 2482 C C . THR A 1 305 ? -6.679 -5.258 13.795 1.00 98.25 305 THR A C 1
ATOM 2484 O O . THR A 1 305 ? -6.660 -4.460 12.863 1.00 98.25 305 THR A O 1
ATOM 2487 N N . PHE A 1 306 ? -5.577 -5.844 14.244 1.00 98.31 306 PHE A N 1
ATOM 2488 C CA . PHE A 1 306 ? -4.251 -5.663 13.655 1.00 98.31 306 PHE A CA 1
ATOM 2489 C C . PHE A 1 306 ? -3.803 -6.969 13.018 1.00 98.31 306 PHE A C 1
ATOM 2491 O O . PHE A 1 306 ? -3.966 -8.016 13.645 1.00 98.31 306 PHE A O 1
ATOM 2498 N N . PHE A 1 307 ? -3.208 -6.917 11.830 1.00 97.75 307 PHE A N 1
ATOM 2499 C CA . PHE A 1 307 ? -2.642 -8.098 11.181 1.00 97.75 307 PHE A CA 1
ATOM 2500 C C . PHE A 1 307 ? -1.201 -7.862 10.732 1.00 97.75 307 PHE A C 1
ATOM 2502 O O . PHE A 1 307 ? -0.811 -6.740 10.418 1.00 97.75 307 PHE A O 1
ATOM 2509 N N . ASN A 1 308 ? -0.390 -8.918 10.780 1.00 93.31 308 ASN A N 1
ATOM 2510 C CA . ASN A 1 308 ? 1.059 -8.845 10.572 1.00 93.31 308 ASN A CA 1
ATOM 2511 C C . ASN A 1 308 ? 1.603 -9.905 9.595 1.00 93.31 308 ASN A C 1
ATOM 2513 O O . ASN A 1 308 ? 2.812 -10.175 9.610 1.00 93.31 308 ASN A O 1
ATOM 2517 N N . ASP A 1 309 ? 0.701 -10.538 8.833 1.00 90.62 309 ASP A N 1
ATOM 2518 C CA . ASP A 1 309 ? 0.992 -11.602 7.865 1.00 90.62 309 ASP A CA 1
ATOM 2519 C C . ASP A 1 309 ? 1.674 -12.823 8.490 1.00 90.62 309 ASP A C 1
ATOM 2521 O O . ASP A 1 309 ? 2.695 -13.356 8.044 1.00 90.62 309 ASP A O 1
ATOM 2525 N N . GLY A 1 310 ? 1.040 -13.302 9.561 1.00 87.12 310 GLY A N 1
ATOM 2526 C CA . GLY A 1 310 ? 1.211 -14.668 10.032 1.00 87.12 310 GLY A CA 1
ATOM 2527 C C . GLY A 1 310 ? 2.268 -14.880 11.097 1.00 87.12 310 GLY A C 1
ATOM 2528 O O . GLY A 1 310 ? 2.844 -15.957 11.158 1.00 87.12 310 GLY A O 1
ATOM 2529 N N . ASN A 1 311 ? 2.544 -13.912 11.970 1.00 87.62 311 ASN A N 1
ATOM 2530 C CA . ASN A 1 311 ? 3.444 -14.100 13.119 1.00 87.62 311 ASN A CA 1
ATOM 2531 C C . ASN A 1 311 ? 4.837 -14.641 12.754 1.00 87.62 311 ASN A C 1
ATOM 2533 O O . ASN A 1 311 ? 5.354 -15.555 13.401 1.00 87.62 311 ASN A O 1
ATOM 2537 N N . SER A 1 312 ? 5.447 -14.083 11.705 1.00 82.62 312 SER A N 1
ATOM 2538 C CA . SER A 1 312 ? 6.744 -14.542 11.183 1.00 82.62 312 SER A CA 1
ATOM 2539 C C . SER A 1 312 ? 6.726 -15.993 10.676 1.00 82.62 312 SER A C 1
ATOM 2541 O O . SER A 1 312 ? 7.776 -16.637 10.600 1.00 82.62 312 SER A O 1
ATOM 2543 N N . THR A 1 313 ? 5.547 -16.515 10.316 1.00 79.19 313 THR A N 1
ATOM 2544 C CA . THR A 1 313 ? 5.410 -17.799 9.621 1.00 79.19 313 THR A CA 1
ATOM 2545 C C . THR A 1 313 ? 6.275 -17.775 8.359 1.00 79.19 313 THR A C 1
ATOM 2547 O O . THR A 1 313 ? 6.216 -16.804 7.604 1.00 79.19 313 THR A O 1
ATOM 2550 N N . PRO A 1 314 ? 7.098 -18.808 8.104 1.00 77.00 314 PRO A N 1
ATOM 2551 C CA . PRO A 1 314 ? 7.882 -18.889 6.878 1.00 77.00 314 PRO A CA 1
ATOM 2552 C C . PRO A 1 314 ? 7.008 -18.760 5.625 1.00 77.00 314 PRO A C 1
ATOM 2554 O O . PRO A 1 314 ? 5.978 -19.418 5.539 1.00 77.00 314 PRO A O 1
ATOM 2557 N N . ASP A 1 315 ? 7.460 -17.992 4.628 1.00 79.38 315 ASP A N 1
ATOM 2558 C CA . ASP A 1 315 ? 6.682 -17.645 3.421 1.00 79.38 315 ASP A CA 1
ATOM 2559 C C . ASP A 1 315 ? 5.997 -18.855 2.744 1.00 79.38 315 ASP A C 1
ATOM 2561 O O . ASP A 1 315 ? 4.844 -18.787 2.336 1.00 79.38 315 ASP A O 1
ATOM 2565 N N . HIS A 1 316 ? 6.675 -20.007 2.681 1.00 77.00 316 HIS A N 1
ATOM 2566 C CA . HIS A 1 316 ? 6.152 -21.233 2.058 1.00 77.00 316 HIS A CA 1
ATOM 2567 C C . HIS A 1 316 ? 5.041 -21.943 2.855 1.00 77.00 316 HIS A C 1
ATOM 2569 O O . HIS A 1 316 ? 4.442 -22.889 2.347 1.00 77.00 316 HIS A O 1
ATOM 2575 N N . LEU A 1 317 ? 4.790 -21.520 4.094 1.00 77.06 317 LEU A N 1
ATOM 2576 C CA . LEU A 1 317 ? 3.731 -22.024 4.971 1.00 77.06 317 LEU A CA 1
ATOM 2577 C C . LEU A 1 317 ? 2.563 -21.038 5.095 1.00 77.06 317 LEU A C 1
ATOM 2579 O O . LEU A 1 317 ? 1.585 -21.344 5.773 1.00 77.06 317 LEU A O 1
ATOM 2583 N N . LYS A 1 318 ? 2.647 -19.866 4.455 1.00 85.19 318 LYS A N 1
ATOM 2584 C CA . LYS A 1 318 ? 1.563 -18.885 4.446 1.00 85.19 318 LYS A CA 1
ATOM 2585 C C . LYS A 1 318 ? 0.515 -19.297 3.419 1.00 85.19 318 LYS A C 1
ATOM 2587 O O . LYS A 1 318 ? 0.734 -19.205 2.209 1.00 85.19 318 LYS A O 1
ATOM 2592 N N . PHE A 1 319 ? -0.626 -19.772 3.906 1.00 84.38 319 PHE A N 1
ATOM 2593 C CA . PHE A 1 319 ? -1.736 -20.215 3.069 1.00 84.38 319 PHE A CA 1
ATOM 2594 C C . PHE A 1 319 ? -2.878 -19.215 3.095 1.00 84.38 319 PHE A C 1
ATOM 2596 O O . PHE A 1 319 ? -3.194 -18.637 4.135 1.00 84.38 319 PHE A O 1
ATOM 2603 N N . ALA A 1 320 ? -3.536 -19.065 1.945 1.00 85.50 320 ALA A N 1
ATOM 2604 C CA . ALA A 1 320 ? -4.611 -18.103 1.832 1.00 85.50 320 ALA A CA 1
ATOM 2605 C C . ALA A 1 320 ? -5.757 -18.404 2.826 1.00 85.50 320 ALA A C 1
ATOM 2607 O O . ALA A 1 320 ? -6.260 -19.533 2.880 1.00 85.50 320 ALA A O 1
ATOM 2608 N N . GLY A 1 321 ? -6.153 -17.404 3.614 1.00 86.25 321 GLY A N 1
ATOM 2609 C CA . GLY A 1 321 ? -7.167 -17.476 4.669 1.00 86.25 321 GLY A CA 1
ATOM 2610 C C . GLY A 1 321 ? -6.743 -18.218 5.939 1.00 86.25 321 GLY A C 1
ATOM 2611 O O . GLY A 1 321 ? -7.597 -18.477 6.778 1.00 86.25 321 GLY A O 1
ATOM 2612 N N . HIS A 1 322 ? -5.472 -18.615 6.054 1.00 89.31 322 HIS A N 1
ATOM 2613 C CA . HIS A 1 322 ? -4.923 -19.347 7.203 1.00 89.31 322 HIS A CA 1
ATOM 2614 C C . HIS A 1 322 ? -3.491 -18.894 7.527 1.00 89.31 322 HIS A C 1
ATOM 2616 O O . HIS A 1 322 ? -2.678 -19.684 8.011 1.00 89.31 322 HIS A O 1
ATOM 2622 N N . THR A 1 323 ? -3.144 -17.652 7.192 1.00 90.69 323 THR A N 1
ATOM 2623 C CA . THR A 1 323 ? -1.806 -17.114 7.448 1.00 90.69 323 THR A CA 1
ATOM 2624 C C . THR A 1 323 ? -1.664 -16.747 8.925 1.00 90.69 323 THR A C 1
ATOM 2626 O O . THR A 1 323 ? -0.624 -17.007 9.529 1.00 90.69 323 THR A O 1
ATOM 2629 N N . GLY A 1 324 ? -2.733 -16.244 9.544 1.00 92.00 324 GLY A N 1
ATOM 2630 C CA . GLY A 1 324 ? -2.809 -15.910 10.959 1.00 92.00 324 GLY A CA 1
ATOM 2631 C C . GLY A 1 324 ? -2.199 -14.551 11.295 1.00 92.00 324 GLY A C 1
ATOM 2632 O O . GLY A 1 324 ? -2.086 -13.653 10.465 1.00 92.00 324 GLY A O 1
ATOM 2633 N N . GLY A 1 325 ? -1.796 -14.371 12.554 1.00 94.88 325 GLY A N 1
ATOM 2634 C CA . GLY A 1 325 ? -1.213 -13.100 12.988 1.00 94.88 325 GLY A CA 1
ATOM 2635 C C . GLY A 1 325 ? -2.214 -11.956 13.115 1.00 94.88 325 GLY A C 1
ATOM 2636 O O . GLY A 1 325 ? -1.852 -10.803 12.909 1.00 94.88 325 GLY A O 1
ATOM 2637 N N . ILE A 1 326 ? -3.454 -12.286 13.480 1.00 97.25 326 ILE A N 1
ATOM 2638 C CA . ILE A 1 326 ? -4.559 -11.349 13.691 1.00 97.25 326 ILE A CA 1
ATOM 2639 C C . ILE A 1 326 ? -4.731 -11.084 15.195 1.00 97.25 326 ILE A C 1
ATOM 2641 O O . ILE A 1 326 ? -4.703 -12.008 16.012 1.00 97.25 326 ILE A O 1
ATOM 2645 N N . TYR A 1 327 ? -4.878 -9.814 15.573 1.00 97.75 327 TYR A N 1
ATOM 2646 C CA . TYR A 1 327 ? -4.911 -9.347 16.960 1.00 97.75 327 TYR A CA 1
ATOM 2647 C C . TYR A 1 327 ? -6.024 -8.321 17.179 1.00 97.75 327 TYR A C 1
ATOM 2649 O O . TYR A 1 327 ? -5.919 -7.180 16.731 1.00 97.75 327 TYR A O 1
ATOM 2657 N N . ASP A 1 328 ? -7.047 -8.686 17.951 1.00 97.19 328 ASP A N 1
ATOM 2658 C CA . ASP A 1 328 ? -8.151 -7.781 18.282 1.00 97.19 328 ASP A CA 1
ATOM 2659 C C . ASP A 1 328 ? -7.889 -6.919 19.521 1.00 97.19 328 ASP A C 1
ATOM 2661 O O . ASP A 1 328 ? -7.256 -7.331 20.498 1.00 97.19 328 ASP A O 1
ATOM 2665 N N . CYS A 1 329 ? -8.472 -5.721 19.520 1.00 95.44 329 CYS A N 1
ATOM 2666 C CA . CYS A 1 329 ? -8.524 -4.820 20.657 1.00 95.44 329 CYS A CA 1
ATOM 2667 C C . CYS A 1 329 ? -9.926 -4.216 20.823 1.00 95.44 329 CYS A C 1
ATOM 2669 O O . CYS A 1 329 ? -10.264 -3.179 20.250 1.00 95.44 329 CYS A O 1
ATOM 2671 N N . THR A 1 330 ? -10.730 -4.844 21.684 1.00 91.94 330 THR A N 1
ATOM 2672 C CA . THR A 1 330 ? -12.089 -4.386 22.029 1.00 91.94 330 THR A CA 1
ATOM 2673 C C . THR A 1 330 ? -12.114 -3.332 23.139 1.00 91.94 330 THR A C 1
ATOM 2675 O O . THR A 1 330 ? -13.089 -2.596 23.294 1.00 91.94 330 THR A O 1
ATOM 2678 N N . LYS A 1 331 ? -11.039 -3.219 23.929 1.00 91.94 331 LYS A N 1
ATOM 2679 C CA . LYS A 1 331 ? -10.896 -2.188 24.967 1.00 91.94 331 LYS A CA 1
ATOM 2680 C C . LYS A 1 331 ? -10.347 -0.906 24.349 1.00 91.94 331 LYS A C 1
ATOM 2682 O O . LYS A 1 331 ? -9.140 -0.745 24.205 1.00 91.94 331 LYS A O 1
ATOM 2687 N N . LEU A 1 332 ? -11.240 0.028 24.029 1.00 88.75 332 LEU A N 1
ATOM 2688 C CA . LEU A 1 332 ? -10.901 1.271 23.332 1.00 88.75 332 LEU A CA 1
ATOM 2689 C C . LEU A 1 332 ? -10.281 2.327 24.259 1.00 88.75 332 LEU A C 1
ATOM 2691 O O . LEU A 1 332 ? -10.894 3.336 24.604 1.00 88.75 332 LEU A O 1
ATOM 2695 N N . SER A 1 333 ? -9.028 2.108 24.648 1.00 83.38 333 SER A N 1
ATOM 2696 C CA . SER A 1 333 ? -8.162 3.162 25.173 1.00 83.38 333 SER A CA 1
ATOM 2697 C C . SER A 1 333 ? -6.836 3.152 24.431 1.00 83.38 333 SER A C 1
ATOM 2699 O O . SER A 1 333 ? -6.384 2.104 23.975 1.00 83.38 333 SER A O 1
ATOM 2701 N N . PHE A 1 334 ? -6.196 4.317 24.349 1.00 81.06 334 PHE A N 1
ATOM 2702 C CA . PHE A 1 334 ? -4.898 4.466 23.690 1.00 81.06 334 PHE A CA 1
ATOM 2703 C C . PHE A 1 334 ? -3.900 3.367 24.089 1.00 81.06 334 PHE A C 1
ATOM 2705 O O . PHE A 1 334 ? -3.316 2.738 23.218 1.00 81.06 334 PHE A O 1
ATOM 2712 N N . ASP A 1 335 ? -3.751 3.092 25.391 1.00 81.56 335 ASP A N 1
ATOM 2713 C CA . ASP A 1 335 ? -2.762 2.127 25.885 1.00 81.56 335 ASP A CA 1
ATOM 2714 C C . ASP A 1 335 ? -3.083 0.688 25.463 1.00 81.56 335 ASP A C 1
ATOM 2716 O O . ASP A 1 335 ? -2.186 -0.053 25.077 1.00 81.56 335 ASP A O 1
ATOM 2720 N N . HIS A 1 336 ? -4.355 0.279 25.492 1.00 89.44 336 HIS A N 1
ATOM 2721 C CA . HIS A 1 336 ? -4.744 -1.070 25.066 1.00 89.44 336 HIS A CA 1
ATOM 2722 C C . HIS A 1 336 ? -4.571 -1.255 23.557 1.00 89.44 336 HIS A C 1
ATOM 2724 O O . HIS A 1 336 ? -4.070 -2.295 23.126 1.00 89.44 336 HIS A O 1
ATOM 2730 N N . ILE A 1 337 ? -4.943 -0.241 22.773 1.00 90.75 337 ILE A N 1
ATOM 2731 C CA . ILE A 1 337 ? -4.820 -0.246 21.312 1.00 90.75 337 ILE A CA 1
ATOM 2732 C C . ILE A 1 337 ? -3.339 -0.307 20.924 1.00 90.75 337 ILE A C 1
ATOM 2734 O O . ILE A 1 337 ? -2.936 -1.211 20.198 1.00 90.75 337 ILE A O 1
ATOM 2738 N N . MET A 1 338 ? -2.513 0.580 21.486 1.00 86.94 338 MET A N 1
ATOM 2739 C CA . MET A 1 338 ? -1.067 0.610 21.253 1.00 86.94 338 MET A CA 1
ATOM 2740 C C . MET A 1 338 ? -0.393 -0.700 21.676 1.00 86.94 338 MET A C 1
ATOM 2742 O O . MET A 1 338 ? 0.416 -1.243 20.932 1.00 86.94 338 MET A O 1
ATOM 2746 N N . ASN A 1 339 ? -0.749 -1.262 22.835 1.00 88.75 339 ASN A N 1
ATOM 2747 C CA . ASN A 1 339 ? -0.187 -2.537 23.282 1.00 88.75 339 ASN A CA 1
ATOM 2748 C C . ASN A 1 339 ? -0.563 -3.699 22.355 1.00 88.75 339 ASN A C 1
ATOM 2750 O O . ASN A 1 339 ? 0.272 -4.568 22.112 1.00 88.75 339 ASN A O 1
ATOM 2754 N N . SER A 1 340 ? -1.796 -3.717 21.841 1.00 95.25 340 SER A N 1
ATOM 2755 C CA . SER A 1 340 ? -2.263 -4.758 20.915 1.00 95.25 340 SER A CA 1
ATOM 2756 C C . SER A 1 340 ? -1.557 -4.642 19.564 1.00 95.25 340 SER A C 1
ATOM 2758 O O . SER A 1 340 ? -1.022 -5.632 19.072 1.00 95.25 340 SER A O 1
ATOM 2760 N N . CYS A 1 341 ? -1.446 -3.422 19.036 1.00 94.19 341 CYS A N 1
ATOM 2761 C CA . CYS A 1 341 ? -0.702 -3.113 17.819 1.00 94.19 341 CYS A CA 1
ATOM 2762 C C . CYS A 1 341 ? 0.783 -3.488 17.950 1.00 94.19 341 CYS A C 1
ATOM 2764 O O . CYS A 1 341 ? 1.295 -4.288 17.172 1.00 94.19 341 CYS A O 1
ATOM 2766 N N . ASN A 1 342 ? 1.470 -3.020 18.999 1.00 88.50 342 ASN A N 1
ATOM 2767 C CA . ASN A 1 342 ? 2.876 -3.362 19.236 1.00 88.50 342 ASN A CA 1
ATOM 2768 C C . ASN A 1 342 ? 3.069 -4.870 19.467 1.00 88.50 342 ASN A C 1
ATOM 2770 O O . ASN A 1 342 ? 4.119 -5.414 19.137 1.00 88.50 342 ASN A O 1
ATOM 2774 N N . LYS A 1 343 ? 2.089 -5.572 20.052 1.00 91.44 343 LYS A N 1
ATOM 2775 C CA . LYS A 1 343 ? 2.135 -7.036 20.179 1.00 91.44 343 LYS A CA 1
ATOM 2776 C C . LYS A 1 343 ? 2.049 -7.711 18.810 1.00 91.44 343 LYS A C 1
ATOM 2778 O O . LYS A 1 343 ? 2.813 -8.643 18.582 1.00 91.44 343 LYS A O 1
ATOM 2783 N N . ALA A 1 344 ? 1.170 -7.252 17.923 1.00 94.19 344 ALA A N 1
ATOM 2784 C CA . ALA A 1 344 ? 1.099 -7.748 16.553 1.00 94.19 344 ALA A CA 1
ATOM 2785 C C . ALA A 1 344 ? 2.438 -7.522 15.830 1.00 94.19 344 ALA A C 1
ATOM 2787 O O . ALA A 1 344 ? 3.086 -8.488 15.441 1.00 94.19 344 ALA A O 1
ATOM 2788 N N . MET A 1 345 ? 2.946 -6.290 15.805 1.00 90.56 345 MET A N 1
ATOM 2789 C CA . MET A 1 345 ? 4.230 -5.945 15.172 1.00 90.56 345 MET A CA 1
ATOM 2790 C C . MET A 1 345 ? 5.439 -6.735 15.709 1.00 90.56 345 MET A C 1
ATOM 2792 O O . MET A 1 345 ? 6.373 -7.049 14.978 1.00 90.56 345 MET A O 1
ATOM 2796 N N . ARG A 1 346 ? 5.459 -7.072 17.007 1.00 86.38 346 ARG A N 1
ATOM 2797 C CA . ARG A 1 346 ? 6.545 -7.886 17.593 1.00 86.38 346 ARG A CA 1
ATOM 2798 C C . ARG A 1 346 ? 6.523 -9.336 17.128 1.00 86.38 346 ARG A C 1
ATOM 2800 O O . ARG A 1 346 ? 7.574 -9.968 17.105 1.00 86.38 346 ARG A O 1
ATOM 2807 N N . ASN A 1 347 ? 5.342 -9.867 16.823 1.00 85.25 347 ASN A N 1
ATOM 2808 C CA . ASN A 1 347 ? 5.195 -11.261 16.424 1.00 85.25 347 ASN A CA 1
ATOM 2809 C C . ASN A 1 347 ? 5.373 -11.451 14.913 1.00 85.25 347 ASN A C 1
ATOM 2811 O O . ASN A 1 347 ? 5.724 -12.549 14.497 1.00 85.25 347 ASN A O 1
ATOM 2815 N N . GLY A 1 348 ? 5.200 -10.412 14.095 1.00 80.50 348 GLY A N 1
ATOM 2816 C CA . GLY A 1 348 ? 5.352 -10.480 12.641 1.00 80.50 348 GLY A CA 1
ATOM 2817 C C . GLY A 1 348 ? 5.495 -9.095 12.021 1.00 80.50 348 GLY A C 1
ATOM 2818 O O . GLY A 1 348 ? 5.034 -8.113 12.593 1.00 80.50 348 GLY A O 1
ATOM 2819 N N . ASN A 1 349 ? 6.155 -9.027 10.864 1.00 73.56 349 ASN A N 1
ATOM 2820 C CA . ASN A 1 349 ? 6.411 -7.771 10.153 1.00 73.56 349 ASN A CA 1
ATOM 2821 C C . ASN A 1 349 ? 6.231 -7.904 8.626 1.00 73.56 349 ASN A C 1
ATOM 2823 O O . ASN A 1 349 ? 6.818 -7.107 7.892 1.00 73.56 349 ASN A O 1
ATOM 2827 N N . GLY A 1 350 ? 5.503 -8.929 8.156 1.00 78.12 350 GLY A N 1
ATOM 2828 C CA . GLY A 1 350 ? 5.385 -9.294 6.734 1.00 78.12 350 GLY A CA 1
ATOM 2829 C C . GLY A 1 350 ? 6.296 -10.450 6.290 1.00 78.12 350 GLY A C 1
ATOM 2830 O O . GLY A 1 350 ? 6.695 -11.308 7.087 1.00 78.12 350 GLY A O 1
ATOM 2831 N N . GLY A 1 351 ? 6.663 -10.476 5.002 1.00 75.12 351 GLY A N 1
ATOM 2832 C CA . GLY A 1 351 ? 7.623 -11.443 4.444 1.00 75.12 351 GLY A CA 1
ATOM 2833 C C . GLY A 1 351 ? 7.843 -11.344 2.930 1.00 75.12 351 GLY A C 1
ATOM 2834 O O . GLY A 1 351 ? 8.701 -10.591 2.469 1.00 75.12 351 GLY A O 1
ATOM 2835 N N . ASP A 1 352 ? 7.113 -12.155 2.167 1.00 67.94 352 ASP A N 1
ATOM 2836 C CA . ASP A 1 352 ? 7.215 -12.379 0.716 1.00 67.94 352 ASP A CA 1
ATOM 2837 C C . ASP A 1 352 ? 6.525 -11.320 -0.161 1.00 67.94 352 ASP A C 1
ATOM 2839 O O . ASP A 1 352 ? 6.622 -11.402 -1.387 1.00 67.94 352 ASP A O 1
ATOM 2843 N N . GLY A 1 353 ? 5.897 -10.304 0.436 1.00 75.94 353 GLY A N 1
ATOM 2844 C CA . GLY A 1 353 ? 5.316 -9.149 -0.255 1.00 75.94 353 GLY A CA 1
ATOM 2845 C C . GLY A 1 353 ? 3.786 -9.110 -0.233 1.00 75.94 353 GLY A C 1
ATOM 2846 O O . GLY A 1 353 ? 3.256 -8.049 0.077 1.00 75.94 353 GLY A O 1
ATOM 2847 N N . PRO A 1 354 ? 3.068 -10.204 -0.563 1.00 87.19 354 PRO A N 1
ATOM 2848 C CA . PRO A 1 354 ? 1.630 -10.274 -0.339 1.00 87.19 354 PRO A CA 1
ATOM 2849 C C . PRO A 1 354 ? 1.289 -10.305 1.152 1.00 87.19 354 PRO A C 1
ATOM 2851 O O . PRO A 1 354 ? 1.993 -10.964 1.909 1.00 87.19 354 PRO A O 1
ATOM 2854 N N . GLU A 1 355 ? 0.188 -9.671 1.546 1.00 91.81 355 GLU A N 1
ATOM 2855 C CA . GLU A 1 355 ? -0.259 -9.584 2.944 1.00 91.81 355 GLU A CA 1
ATOM 2856 C C . GLU A 1 355 ? -1.646 -10.241 3.121 1.00 91.81 355 GLU A C 1
ATOM 2858 O O . GLU A 1 355 ? -2.340 -10.543 2.140 1.00 91.81 355 GLU A O 1
ATOM 2863 N N . ASN A 1 356 ? -2.049 -10.535 4.362 1.00 95.44 356 ASN A N 1
ATOM 2864 C CA . ASN A 1 356 ? -3.262 -11.306 4.667 1.00 95.44 356 ASN A CA 1
ATOM 2865 C C . ASN A 1 356 ? -4.511 -10.453 4.984 1.00 95.44 356 ASN A C 1
ATOM 2867 O O . ASN A 1 356 ? -5.259 -10.708 5.934 1.00 95.44 356 ASN A O 1
ATOM 2871 N N . ASP A 1 357 ? -4.759 -9.422 4.170 1.00 97.88 357 ASP A N 1
ATOM 2872 C CA . ASP A 1 357 ? -5.826 -8.434 4.378 1.00 97.88 357 ASP A CA 1
ATOM 2873 C C . ASP A 1 357 ? -7.229 -9.052 4.454 1.00 97.88 357 ASP A C 1
ATOM 2875 O O . ASP A 1 357 ? -8.034 -8.705 5.325 1.00 97.88 357 ASP A O 1
ATOM 2879 N N . VAL A 1 358 ? -7.550 -9.968 3.529 1.00 98.25 358 VAL A N 1
ATOM 2880 C CA . VAL A 1 358 ? -8.891 -10.570 3.451 1.00 98.25 358 VAL A CA 1
ATOM 2881 C C . VAL A 1 358 ? -9.117 -11.535 4.609 1.00 98.25 358 VAL A C 1
ATOM 2883 O O . VAL A 1 358 ? -10.233 -11.588 5.120 1.00 98.25 358 VAL A O 1
ATOM 2886 N N . GLU A 1 359 ? -8.086 -12.251 5.073 1.00 97.88 359 GLU A N 1
ATOM 2887 C CA . GLU A 1 359 ? -8.183 -13.065 6.290 1.00 97.88 359 GLU A CA 1
ATOM 2888 C C . GLU A 1 359 ? -8.578 -12.206 7.499 1.00 97.88 359 GLU A C 1
ATOM 2890 O O . GLU A 1 359 ? -9.507 -12.568 8.222 1.00 97.88 359 GLU A O 1
ATOM 2895 N N . SER A 1 360 ? -7.963 -11.027 7.668 1.00 98.06 360 SER A N 1
ATOM 2896 C CA . SER A 1 360 ? -8.330 -10.085 8.736 1.00 98.06 360 SER A CA 1
ATOM 2897 C C . SER A 1 360 ? -9.794 -9.633 8.640 1.00 98.06 360 SER A C 1
ATOM 2899 O O . SER A 1 360 ? -10.515 -9.602 9.639 1.00 98.06 360 SER A O 1
ATOM 2901 N N . ILE A 1 361 ? -10.280 -9.325 7.433 1.00 98.31 361 ILE A N 1
ATOM 2902 C CA . ILE A 1 361 ? -11.675 -8.898 7.225 1.00 98.31 361 ILE A CA 1
ATOM 2903 C C . ILE A 1 361 ? -12.662 -10.033 7.519 1.00 98.31 361 ILE A C 1
ATOM 2905 O O . ILE A 1 361 ? -13.694 -9.798 8.152 1.00 98.31 361 ILE A O 1
ATOM 2909 N N . LEU A 1 362 ? -12.365 -11.256 7.076 1.00 97.25 362 LEU A N 1
ATOM 2910 C CA . LEU A 1 362 ? -13.213 -12.419 7.341 1.00 97.25 362 LEU A CA 1
ATOM 2911 C C . LEU A 1 362 ? -13.251 -12.750 8.835 1.00 97.25 362 LEU A C 1
ATOM 2913 O O . LEU A 1 362 ? -14.331 -12.970 9.374 1.00 97.25 362 LEU A O 1
ATOM 2917 N N . HIS A 1 363 ? -12.110 -12.662 9.523 1.00 97.19 363 HIS A N 1
ATOM 2918 C CA . HIS A 1 363 ? -12.053 -12.779 10.981 1.00 97.19 363 HIS A CA 1
ATOM 2919 C C . HIS A 1 363 ? -12.967 -11.756 11.670 1.00 97.19 363 HIS A C 1
ATOM 2921 O O . HIS A 1 363 ? -13.759 -12.115 12.538 1.00 97.19 363 HIS A O 1
ATOM 2927 N N . ILE A 1 364 ? -12.932 -10.489 11.241 1.00 97.25 364 ILE A N 1
ATOM 2928 C CA . ILE A 1 364 ? -13.809 -9.436 11.782 1.00 97.25 364 ILE A CA 1
ATOM 2929 C C . ILE A 1 364 ? -15.290 -9.758 11.555 1.00 97.25 364 ILE A C 1
ATOM 2931 O O . ILE A 1 364 ? -16.111 -9.545 12.450 1.00 97.25 364 ILE A O 1
ATOM 2935 N N . GLN A 1 365 ? -15.639 -10.231 10.359 1.00 94.88 365 GLN A N 1
ATOM 2936 C CA . GLN A 1 365 ? -17.007 -10.603 10.004 1.00 94.88 365 GLN A CA 1
ATOM 2937 C C . GLN A 1 365 ? -17.540 -11.736 10.891 1.00 94.88 365 GLN A C 1
ATOM 2939 O O . GLN A 1 365 ? -18.706 -11.693 11.293 1.00 94.88 365 GLN A O 1
ATOM 2944 N N . ASP A 1 366 ? -16.693 -12.713 11.210 1.00 93.56 366 ASP A N 1
ATOM 2945 C CA . ASP A 1 366 ? -17.068 -13.884 12.000 1.00 93.56 366 ASP A CA 1
ATOM 2946 C C . ASP A 1 366 ? -17.121 -13.571 13.508 1.00 93.56 366 ASP A C 1
ATOM 2948 O O . ASP A 1 366 ? -18.052 -13.991 14.203 1.00 93.56 366 ASP A O 1
ATOM 2952 N N . GLU A 1 367 ? -16.170 -12.783 14.016 1.00 93.69 367 GLU A N 1
ATOM 2953 C CA . GLU A 1 367 ? -16.052 -12.457 15.444 1.00 93.69 367 GLU A CA 1
ATOM 2954 C C . GLU A 1 367 ? -17.065 -11.386 15.886 1.00 93.69 367 GLU A C 1
ATOM 2956 O O . GLU A 1 367 ? -17.678 -11.462 16.960 1.00 93.69 367 GLU A O 1
ATOM 2961 N N . PHE A 1 368 ? -17.293 -10.360 15.061 1.00 89.25 368 PHE A N 1
ATOM 2962 C CA . PHE A 1 368 ? -18.110 -9.213 15.443 1.00 89.25 368 PHE A CA 1
ATOM 2963 C C . PHE A 1 368 ? -19.496 -9.249 14.784 1.00 89.25 368 PHE A C 1
ATOM 2965 O O . PHE A 1 368 ? -19.702 -8.857 13.639 1.00 89.25 368 PHE A O 1
ATOM 2972 N N . LYS A 1 369 ? -20.521 -9.604 15.569 1.00 82.44 369 LYS A N 1
ATOM 2973 C CA . LYS A 1 369 ? -21.924 -9.519 15.120 1.00 82.44 369 LYS A CA 1
ATOM 2974 C C . LYS A 1 369 ? -22.334 -8.078 14.785 1.00 82.44 369 LYS A C 1
ATOM 2976 O O . LYS A 1 369 ? -22.057 -7.155 15.558 1.00 82.44 369 LYS A O 1
ATOM 2981 N N . ASN A 1 370 ? -23.099 -7.912 13.702 1.00 80.81 370 ASN A N 1
ATOM 2982 C CA . ASN A 1 370 ? -23.655 -6.634 13.231 1.00 80.81 370 ASN A CA 1
ATOM 2983 C C . ASN A 1 370 ? -22.593 -5.561 12.913 1.00 80.81 370 ASN A C 1
ATOM 2985 O O . ASN A 1 370 ? -22.812 -4.369 13.169 1.00 80.81 370 ASN A O 1
ATOM 2989 N N . VAL A 1 371 ? -21.439 -5.965 12.376 1.00 85.00 371 VAL A N 1
ATOM 2990 C CA . VAL A 1 371 ? -20.489 -5.020 11.772 1.00 85.00 371 VAL A CA 1
ATOM 2991 C C . VAL A 1 371 ? -21.168 -4.334 10.594 1.00 85.00 371 VAL A C 1
ATOM 2993 O O . VAL A 1 371 ? -21.678 -4.988 9.690 1.00 85.00 371 VAL A O 1
ATOM 2996 N N . LYS A 1 372 ? -21.211 -2.999 10.635 1.00 88.06 372 LYS A N 1
ATOM 2997 C CA . LYS A 1 372 ? -21.808 -2.193 9.562 1.00 88.06 372 LYS A CA 1
ATOM 2998 C C . LYS A 1 372 ? -20.848 -1.979 8.404 1.00 88.06 372 LYS A C 1
ATOM 3000 O O . LYS A 1 372 ? -21.274 -1.942 7.259 1.00 88.06 372 LYS A O 1
ATOM 3005 N N . GLU A 1 373 ? -19.583 -1.774 8.735 1.00 92.69 373 GLU A N 1
ATOM 3006 C CA . GLU A 1 373 ? -18.514 -1.466 7.799 1.00 92.69 373 GLU A CA 1
ATOM 3007 C C . GLU A 1 373 ? -17.167 -1.774 8.455 1.00 92.69 373 GLU A C 1
ATOM 3009 O O . GLU A 1 373 ? -17.000 -1.613 9.674 1.00 92.69 373 GLU A O 1
ATOM 3014 N N . VAL A 1 374 ? -16.215 -2.208 7.636 1.00 97.75 374 VAL A N 1
ATOM 3015 C CA . VAL A 1 374 ? -14.817 -2.404 8.021 1.00 97.75 374 VAL A CA 1
ATOM 3016 C C . VAL A 1 374 ? -13.988 -1.309 7.373 1.00 97.75 374 VAL A C 1
ATOM 3018 O O . VAL A 1 374 ? -14.100 -1.077 6.171 1.00 97.75 374 VAL A O 1
ATOM 3021 N N . ILE A 1 375 ? -13.154 -0.634 8.162 1.00 98.31 375 ILE A N 1
ATOM 3022 C CA . ILE A 1 375 ? -12.151 0.295 7.635 1.00 98.31 375 ILE A CA 1
ATOM 3023 C C . ILE A 1 375 ? -10.833 -0.462 7.563 1.00 98.31 375 ILE A C 1
ATOM 3025 O O . ILE A 1 375 ? -10.262 -0.772 8.604 1.00 98.31 375 ILE A O 1
ATOM 3029 N N . LEU A 1 376 ? -10.375 -0.780 6.358 1.00 98.75 376 LEU A N 1
ATOM 3030 C CA . LEU A 1 376 ? -9.072 -1.392 6.122 1.00 98.75 376 LEU A CA 1
ATOM 3031 C C . LEU A 1 376 ? -8.033 -0.287 5.914 1.00 98.75 376 LEU A C 1
ATOM 3033 O O . LEU A 1 376 ? -8.233 0.575 5.068 1.00 98.75 376 LEU A O 1
ATOM 3037 N N . ILE A 1 377 ? -6.929 -0.314 6.652 1.00 98.44 377 ILE A N 1
ATOM 3038 C CA . ILE A 1 377 ? -5.756 0.536 6.420 1.00 98.44 377 ILE A CA 1
ATOM 3039 C C . ILE A 1 377 ? -4.637 -0.373 5.921 1.00 98.44 377 ILE A C 1
ATOM 3041 O O . ILE A 1 377 ? -4.192 -1.227 6.687 1.00 98.44 377 ILE A O 1
ATOM 3045 N N . ALA A 1 378 ? -4.210 -0.200 4.670 1.00 97.12 378 ALA A N 1
ATOM 3046 C CA . ALA A 1 378 ? -3.328 -1.153 3.993 1.00 97.12 378 ALA A CA 1
ATOM 3047 C C . ALA A 1 378 ? -2.229 -0.482 3.155 1.00 97.12 378 ALA A C 1
ATOM 3049 O O . ALA A 1 378 ? -2.371 0.669 2.720 1.00 97.12 378 ALA A O 1
ATOM 3050 N N . ASP A 1 379 ? -1.142 -1.223 2.927 1.00 93.06 379 ASP A N 1
ATOM 3051 C CA . ASP A 1 379 ? -0.042 -0.822 2.051 1.00 93.06 379 ASP A CA 1
ATOM 3052 C C . ASP A 1 379 ? -0.467 -0.922 0.578 1.00 93.06 379 ASP A C 1
ATOM 3054 O O . ASP A 1 379 ? -0.784 -1.995 0.059 1.00 93.06 379 ASP A O 1
ATOM 3058 N N . ASN A 1 380 ? -0.434 0.207 -0.132 1.00 91.00 380 ASN A N 1
ATOM 3059 C CA . ASN A 1 380 ? -0.741 0.251 -1.557 1.00 91.00 380 ASN A CA 1
ATOM 3060 C C . ASN A 1 380 ? 0.227 -0.587 -2.410 1.00 91.00 380 ASN A C 1
ATOM 3062 O O . ASN A 1 380 ? -0.123 -0.951 -3.529 1.00 91.00 380 ASN A O 1
ATOM 3066 N N . PHE A 1 381 ? 1.433 -0.873 -1.912 1.00 84.06 381 PHE A N 1
ATOM 3067 C CA . PHE A 1 381 ? 2.466 -1.619 -2.636 1.00 84.06 381 PHE A CA 1
ATOM 3068 C C . PHE A 1 381 ? 2.388 -3.139 -2.445 1.00 84.06 381 PHE A C 1
ATOM 3070 O O . PHE A 1 381 ? 3.093 -3.878 -3.136 1.00 84.06 381 PHE A O 1
ATOM 3077 N N . ALA A 1 382 ? 1.529 -3.614 -1.542 1.00 85.75 382 ALA A N 1
ATOM 3078 C CA . ALA A 1 382 ? 1.302 -5.030 -1.301 1.00 85.75 382 ALA A CA 1
ATOM 3079 C C . ALA A 1 382 ? 0.047 -5.524 -2.035 1.00 85.75 382 ALA A C 1
ATOM 3081 O O . ALA A 1 382 ? -0.975 -4.837 -2.081 1.00 85.75 382 ALA A O 1
ATOM 3082 N N . ASN A 1 383 ? 0.131 -6.724 -2.615 1.00 90.75 383 ASN A N 1
ATOM 3083 C CA . ASN A 1 383 ? -1.043 -7.471 -3.075 1.00 90.75 383 ASN A CA 1
ATOM 3084 C C . ASN A 1 383 ? -1.661 -8.243 -1.903 1.00 90.75 383 ASN A C 1
ATOM 3086 O O . ASN A 1 383 ? -0.970 -8.594 -0.950 1.00 90.75 383 ASN A O 1
ATOM 3090 N N . MET A 1 384 ? -2.932 -8.608 -2.019 1.00 94.06 384 MET A N 1
ATOM 3091 C CA . MET A 1 384 ? -3.602 -9.455 -1.041 1.00 94.06 384 MET A CA 1
ATOM 3092 C C . MET A 1 384 ? -3.288 -10.926 -1.332 1.00 94.06 384 MET A C 1
ATOM 3094 O O . MET A 1 384 ? -3.730 -11.493 -2.335 1.00 94.06 384 MET A O 1
ATOM 3098 N N . ARG A 1 385 ? -2.587 -11.599 -0.415 1.00 92.12 385 ARG A N 1
ATOM 3099 C CA . ARG A 1 385 ? -2.360 -13.059 -0.450 1.00 92.12 385 ARG A CA 1
ATOM 3100 C C . ARG A 1 385 ? -3.668 -13.825 -0.634 1.00 92.12 385 ARG A C 1
ATOM 3102 O O . ARG A 1 385 ? -3.760 -14.808 -1.374 1.00 92.12 385 ARG A O 1
ATOM 3109 N N . ASP A 1 386 ? -4.691 -13.313 0.028 1.00 94.94 386 ASP A N 1
ATOM 3110 C CA . ASP A 1 386 ? -6.010 -13.901 0.168 1.00 94.94 386 ASP A CA 1
ATOM 3111 C C . ASP A 1 386 ? -7.020 -13.365 -0.852 1.00 94.94 386 ASP A C 1
ATOM 3113 O O . ASP A 1 386 ? -8.222 -13.558 -0.683 1.00 94.94 386 ASP A O 1
ATOM 3117 N N . PHE A 1 387 ? -6.561 -12.714 -1.928 1.00 94.75 387 PHE A N 1
ATOM 3118 C CA . PHE A 1 387 ? -7.408 -12.050 -2.929 1.00 94.75 387 PHE A CA 1
ATOM 3119 C C . PHE A 1 387 ? -8.593 -12.905 -3.412 1.00 94.75 387 PHE A C 1
ATOM 3121 O O . PHE A 1 387 ? -9.710 -12.429 -3.592 1.00 94.75 387 PHE A O 1
ATOM 3128 N N . LYS A 1 388 ? -8.381 -14.216 -3.570 1.00 93.69 388 LYS A N 1
ATOM 3129 C CA . LYS A 1 388 ? -9.414 -15.164 -4.029 1.00 93.69 388 LYS A CA 1
ATOM 3130 C C . LYS A 1 388 ? -10.573 -15.356 -3.045 1.00 93.69 388 LYS A C 1
ATOM 3132 O O . LYS A 1 388 ? -11.554 -16.001 -3.396 1.00 93.69 388 LYS A O 1
ATOM 3137 N N . LEU A 1 389 ? -10.450 -14.863 -1.817 1.00 96.38 389 LEU A N 1
ATOM 3138 C CA . LEU A 1 389 ? -11.456 -14.986 -0.767 1.00 96.38 389 LEU A CA 1
ATOM 3139 C C . LEU A 1 389 ? -12.365 -13.753 -0.666 1.00 96.38 389 LEU A C 1
ATOM 3141 O O . LEU A 1 389 ? -13.304 -13.786 0.123 1.00 96.38 389 LEU A O 1
ATOM 3145 N N . ILE A 1 390 ? -12.140 -12.706 -1.474 1.00 97.06 390 ILE A N 1
ATOM 3146 C CA . ILE A 1 390 ? -12.927 -11.457 -1.451 1.00 97.06 390 ILE A CA 1
ATOM 3147 C C . ILE A 1 390 ? -14.432 -11.720 -1.575 1.00 97.06 390 ILE A C 1
ATOM 3149 O O . ILE A 1 390 ? -15.221 -11.089 -0.879 1.00 97.06 390 ILE A O 1
ATOM 3153 N N . GLU A 1 391 ? -14.839 -12.682 -2.405 1.00 94.62 391 GLU A N 1
ATOM 3154 C CA . GLU A 1 391 ? -16.255 -13.022 -2.627 1.00 94.62 391 GLU A CA 1
ATOM 3155 C C . GLU A 1 391 ? -16.974 -13.535 -1.366 1.00 94.62 391 GLU A C 1
ATOM 3157 O O . GLU A 1 391 ? -18.202 -13.577 -1.329 1.00 94.62 391 GLU A O 1
ATOM 3162 N N . LYS A 1 392 ? -16.233 -13.922 -0.319 1.00 96.44 392 LYS A N 1
ATOM 3163 C CA . LYS A 1 392 ? -16.800 -14.355 0.967 1.00 96.44 392 LYS A CA 1
ATOM 3164 C C . LYS A 1 392 ? -17.139 -13.188 1.901 1.00 96.44 392 LYS A C 1
ATOM 3166 O O . LYS A 1 392 ? -17.787 -13.408 2.927 1.00 96.44 392 LYS A O 1
ATOM 3171 N N . ILE A 1 393 ? -16.693 -11.973 1.581 1.00 97.06 393 ILE A N 1
ATOM 3172 C CA . ILE A 1 393 ? -16.938 -10.781 2.394 1.00 97.06 393 ILE A CA 1
ATOM 3173 C C . ILE A 1 393 ? -18.350 -10.255 2.107 1.00 97.06 393 ILE A C 1
ATOM 3175 O O . ILE A 1 393 ? -18.703 -9.961 0.969 1.00 97.06 393 ILE A O 1
ATOM 3179 N N . GLN A 1 394 ? -19.145 -10.100 3.161 1.00 94.94 394 GLN A N 1
ATOM 3180 C CA . GLN A 1 394 ? -20.536 -9.633 3.125 1.00 94.94 394 GLN A CA 1
ATOM 3181 C C . GLN A 1 394 ? -20.708 -8.247 3.759 1.00 94.94 394 GLN A C 1
ATOM 3183 O O . GLN A 1 394 ? -21.800 -7.679 3.733 1.00 94.94 394 GLN A O 1
ATOM 3188 N N . VAL A 1 395 ? -19.641 -7.700 4.342 1.00 94.06 395 VAL A N 1
ATOM 3189 C CA . VAL A 1 395 ? -19.622 -6.373 4.963 1.00 94.06 395 VAL A CA 1
ATOM 3190 C C . VAL A 1 395 ? -18.940 -5.356 4.041 1.00 94.06 395 VAL A C 1
ATOM 3192 O O . VAL A 1 395 ? -17.909 -5.679 3.453 1.00 94.06 395 VAL A O 1
ATOM 3195 N N . PRO A 1 396 ? -19.457 -4.119 3.919 1.00 95.88 396 PRO A N 1
ATOM 3196 C CA . PRO A 1 396 ? -18.780 -3.066 3.169 1.00 95.88 396 PRO A CA 1
ATOM 3197 C C . PRO A 1 396 ? -17.379 -2.773 3.707 1.00 95.88 396 PRO A C 1
ATOM 3199 O O . PRO A 1 396 ? -17.210 -2.539 4.908 1.00 95.88 396 PRO A O 1
ATOM 3202 N N . VAL A 1 397 ? -16.385 -2.742 2.813 1.00 98.12 397 VAL A N 1
ATOM 3203 C CA . VAL A 1 397 ? -14.987 -2.460 3.165 1.00 98.12 397 VAL A CA 1
ATOM 3204 C C . VAL A 1 397 ? -14.559 -1.110 2.604 1.00 98.12 397 VAL A C 1
ATOM 3206 O O . VAL A 1 397 ? -14.528 -0.897 1.392 1.00 98.12 397 VAL A O 1
ATOM 3209 N N . ARG A 1 398 ? -14.191 -0.189 3.494 1.00 98.12 398 ARG A N 1
ATOM 3210 C CA . ARG A 1 398 ? -13.588 1.095 3.134 1.00 98.12 398 ARG A CA 1
ATOM 3211 C C . ARG A 1 398 ? -12.083 0.997 3.278 1.00 98.12 398 ARG A C 1
ATOM 3213 O O . ARG A 1 398 ? -11.585 0.816 4.384 1.00 98.12 398 ARG A O 1
ATOM 3220 N N . VAL A 1 399 ? -11.363 1.121 2.176 1.00 98.50 399 VAL A N 1
ATOM 3221 C CA . VAL A 1 399 ? -9.912 0.959 2.138 1.00 98.50 399 VAL A CA 1
ATOM 3222 C C . VAL A 1 399 ? -9.241 2.324 2.183 1.00 98.50 399 VAL A C 1
ATOM 3224 O O . VAL A 1 399 ? -9.430 3.140 1.288 1.00 98.50 399 VAL A O 1
ATOM 3227 N N . ILE A 1 400 ? -8.444 2.572 3.211 1.00 98.25 400 ILE A N 1
ATOM 3228 C CA . ILE A 1 400 ? -7.489 3.672 3.294 1.00 98.25 400 ILE A CA 1
ATOM 3229 C C . ILE A 1 400 ? -6.165 3.150 2.741 1.00 98.25 400 ILE A C 1
ATOM 3231 O O . ILE A 1 400 ? -5.532 2.300 3.369 1.00 98.25 400 ILE A O 1
ATOM 3235 N N . LEU A 1 401 ? -5.764 3.640 1.567 1.00 95.25 401 LEU A N 1
ATOM 3236 C CA . LEU A 1 401 ? -4.542 3.193 0.902 1.00 95.25 401 LEU A CA 1
ATOM 3237 C C . LEU A 1 401 ? -3.371 4.118 1.190 1.00 95.25 401 LEU A C 1
ATOM 3239 O O . LEU A 1 401 ? -3.347 5.286 0.792 1.00 95.25 401 LEU A O 1
ATOM 3243 N N . CYS A 1 402 ? -2.380 3.547 1.857 1.00 92.12 402 CYS A N 1
ATOM 3244 C CA . CYS A 1 402 ? -1.160 4.213 2.259 1.00 92.12 402 CYS A CA 1
ATOM 3245 C C . CYS A 1 402 ? -0.130 4.184 1.123 1.00 92.12 402 CYS A C 1
ATOM 3247 O O . CYS A 1 402 ? 0.094 3.139 0.521 1.00 92.12 402 CYS A O 1
ATOM 3249 N N . GLY A 1 403 ? 0.491 5.325 0.800 1.00 84.12 403 GLY A N 1
ATOM 3250 C CA . GLY A 1 403 ? 1.497 5.405 -0.271 1.00 84.12 403 GLY A CA 1
ATOM 3251 C C . GLY A 1 403 ? 0.918 5.519 -1.690 1.00 84.12 403 GLY A C 1
ATOM 3252 O O . GLY A 1 403 ? 1.608 5.265 -2.676 1.00 84.12 403 GLY A O 1
ATOM 3253 N N . ALA A 1 404 ? -0.350 5.920 -1.819 1.00 85.44 404 ALA A N 1
ATOM 3254 C CA . ALA A 1 404 ? -1.087 5.986 -3.085 1.00 85.44 404 ALA A CA 1
ATOM 3255 C C . ALA A 1 404 ? -0.854 7.271 -3.920 1.00 85.44 404 ALA A C 1
ATOM 3257 O O . ALA A 1 404 ? -1.766 7.750 -4.591 1.00 85.44 404 ALA A O 1
ATOM 3258 N N . SER A 1 405 ? 0.353 7.850 -3.916 1.00 73.81 405 SER A N 1
ATOM 3259 C CA . SER A 1 405 ? 0.616 9.148 -4.575 1.00 73.81 405 SER A CA 1
ATOM 3260 C C . SER A 1 405 ? 0.609 9.098 -6.112 1.00 73.81 405 SER A C 1
ATOM 3262 O O . SER A 1 405 ? 0.412 10.121 -6.770 1.00 73.81 405 SER A O 1
ATOM 3264 N N . TRP A 1 406 ? 0.857 7.930 -6.713 1.00 71.06 406 TRP A N 1
ATOM 3265 C CA . TRP A 1 406 ? 0.926 7.780 -8.176 1.00 71.06 406 TRP A CA 1
ATOM 3266 C C . TRP A 1 406 ? -0.310 7.102 -8.774 1.00 71.06 406 TRP A C 1
ATOM 3268 O O . TRP A 1 406 ? -0.746 7.432 -9.876 1.00 71.06 406 TRP A O 1
ATOM 3278 N N . GLY A 1 407 ? -0.868 6.153 -8.043 1.00 82.75 407 GLY A N 1
ATOM 3279 C CA . GLY A 1 407 ? -1.975 5.297 -8.426 1.00 82.75 407 GLY A CA 1
ATOM 3280 C C . GLY A 1 407 ? -2.210 4.297 -7.303 1.00 82.75 407 GLY A C 1
ATOM 3281 O O . GLY A 1 407 ? -1.449 4.250 -6.334 1.00 82.75 407 GLY A O 1
ATOM 3282 N N . VAL A 1 408 ? -3.263 3.509 -7.438 1.00 89.06 408 VAL A N 1
ATOM 3283 C CA . VAL A 1 408 ? -3.656 2.491 -6.468 1.00 89.06 408 VAL A CA 1
ATOM 3284 C C . VAL A 1 408 ? -3.482 1.076 -7.013 1.00 89.06 408 VAL A C 1
ATOM 3286 O O . VAL A 1 408 ? -3.662 0.831 -8.210 1.00 89.06 408 VAL A O 1
ATOM 3289 N N . ASN A 1 409 ? -3.170 0.126 -6.139 1.00 89.25 409 ASN A N 1
ATOM 3290 C CA . ASN A 1 409 ? -3.217 -1.285 -6.490 1.00 89.25 409 ASN A CA 1
ATOM 3291 C C . ASN A 1 409 ? -4.663 -1.690 -6.844 1.00 89.25 409 ASN A C 1
ATOM 3293 O O . ASN A 1 409 ? -5.618 -1.430 -6.106 1.00 89.25 409 ASN A O 1
ATOM 3297 N N . SER A 1 410 ? -4.814 -2.304 -8.021 1.00 91.88 410 SER A N 1
ATOM 3298 C CA . SER A 1 410 ? -6.109 -2.678 -8.597 1.00 91.88 410 SER A CA 1
ATOM 3299 C C . SER A 1 410 ? -6.879 -3.701 -7.758 1.00 91.88 410 SER A C 1
ATOM 3301 O O . SER A 1 410 ? -8.112 -3.702 -7.779 1.00 91.88 410 SER A O 1
ATOM 3303 N N . GLU A 1 411 ? -6.181 -4.512 -6.960 1.00 94.75 411 GLU A N 1
ATOM 3304 C CA . GLU A 1 411 ? -6.818 -5.505 -6.099 1.00 94.75 411 GLU A CA 1
ATOM 3305 C C . GLU A 1 411 ? -7.704 -4.848 -5.025 1.00 94.75 411 GLU A C 1
ATOM 3307 O O . GLU A 1 411 ? -8.808 -5.324 -4.749 1.00 94.75 411 GLU A O 1
ATOM 3312 N N . TYR A 1 412 ? -7.304 -3.692 -4.485 1.00 97.06 412 TYR A N 1
ATOM 3313 C CA . TYR A 1 412 ? -8.124 -2.951 -3.520 1.00 97.06 412 TYR A CA 1
ATOM 3314 C C . TYR A 1 412 ? -9.329 -2.259 -4.165 1.00 97.06 412 TYR A C 1
ATOM 3316 O O . TYR A 1 412 ? -10.384 -2.147 -3.536 1.00 97.06 412 TYR A O 1
ATOM 3324 N N . LEU A 1 413 ? -9.222 -1.846 -5.435 1.00 96.12 413 LEU A N 1
ATOM 3325 C CA . LEU A 1 413 ? -10.383 -1.371 -6.197 1.00 96.12 413 LEU A CA 1
ATOM 3326 C C . LEU A 1 413 ? -11.411 -2.494 -6.366 1.00 96.12 413 LEU A C 1
ATOM 3328 O O . LEU A 1 413 ? -12.613 -2.263 -6.208 1.00 96.12 413 LEU A O 1
ATOM 3332 N N . LYS A 1 414 ? -10.943 -3.719 -6.640 1.00 95.38 414 LYS A N 1
ATOM 3333 C CA . LYS A 1 414 ? -11.802 -4.903 -6.715 1.00 95.38 414 LYS A CA 1
ATOM 3334 C C . LYS A 1 414 ? -12.444 -5.225 -5.367 1.00 95.38 414 LYS A C 1
ATOM 3336 O O . LYS A 1 414 ? -13.650 -5.477 -5.341 1.00 95.38 414 LYS A O 1
ATOM 3341 N N . LEU A 1 415 ? -11.687 -5.187 -4.270 1.00 97.50 415 LEU A N 1
ATOM 3342 C CA . LEU A 1 415 ? -12.202 -5.399 -2.911 1.00 97.50 415 LEU A CA 1
ATOM 3343 C C . LEU A 1 415 ? -13.325 -4.410 -2.575 1.00 97.50 415 LEU A C 1
ATOM 3345 O O . LEU A 1 415 ? 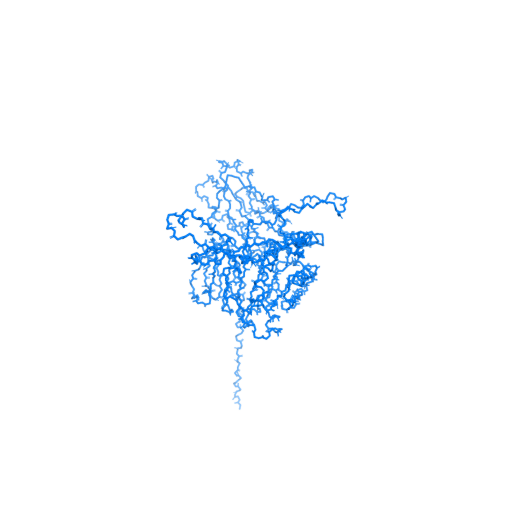-14.431 -4.820 -2.216 1.00 97.50 415 LEU A O 1
ATOM 3349 N N . ALA A 1 416 ? -13.071 -3.113 -2.748 1.00 97.19 416 ALA A N 1
ATOM 3350 C CA . ALA A 1 416 ? -14.058 -2.075 -2.476 1.00 97.19 416 ALA A CA 1
ATOM 3351 C C . ALA A 1 416 ? -15.303 -2.230 -3.362 1.00 97.19 416 ALA A C 1
ATOM 3353 O O . ALA A 1 416 ? -16.425 -2.177 -2.866 1.00 97.19 416 ALA A O 1
ATOM 3354 N N . ARG A 1 417 ? -15.128 -2.499 -4.664 1.00 95.81 417 ARG A N 1
ATOM 3355 C CA . ARG A 1 417 ? -16.253 -2.731 -5.581 1.00 95.81 417 ARG A CA 1
ATOM 3356 C C . ARG A 1 417 ? -17.089 -3.945 -5.173 1.00 95.81 417 ARG A C 1
ATOM 3358 O O . ARG A 1 417 ? -18.312 -3.847 -5.150 1.00 95.81 417 ARG A O 1
ATOM 3365 N N . SER A 1 418 ? -16.445 -5.069 -4.866 1.00 95.31 418 SER A N 1
ATOM 3366 C CA . SER A 1 418 ? -17.127 -6.344 -4.585 1.00 95.31 418 SER A CA 1
ATOM 3367 C C . SER A 1 418 ? -17.905 -6.312 -3.270 1.00 95.31 418 SER A C 1
ATOM 3369 O O . SER A 1 418 ? -18.911 -6.997 -3.138 1.00 95.31 418 SER A O 1
ATOM 3371 N N . THR A 1 419 ? -17.468 -5.483 -2.322 1.00 96.12 419 THR A N 1
ATOM 3372 C CA . THR A 1 419 ? -18.106 -5.328 -1.006 1.00 96.12 419 THR A CA 1
ATOM 3373 C C . THR A 1 419 ? -19.095 -4.160 -0.945 1.00 96.12 419 THR A C 1
ATOM 3375 O O . THR A 1 419 ? -19.706 -3.924 0.093 1.00 96.12 419 THR A O 1
ATOM 3378 N N . GLY A 1 420 ? -19.265 -3.399 -2.035 1.00 95.50 420 GLY A N 1
ATOM 3379 C CA . GLY A 1 420 ? -20.058 -2.162 -2.024 1.00 95.50 420 GLY A CA 1
ATOM 3380 C C . GLY A 1 420 ? -19.446 -1.049 -1.160 1.00 95.50 420 GLY A C 1
ATOM 3381 O O . GLY A 1 420 ? -20.157 -0.153 -0.710 1.00 95.50 420 GLY A O 1
ATOM 3382 N N . GLY A 1 421 ? -18.144 -1.137 -0.891 1.00 96.25 421 GLY A N 1
ATOM 3383 C CA . GLY A 1 421 ? -17.374 -0.175 -0.119 1.00 96.25 421 GLY A CA 1
ATOM 3384 C C . GLY A 1 421 ? -16.700 0.895 -0.983 1.00 96.25 421 GLY A C 1
ATOM 3385 O O . GLY A 1 421 ? -17.217 1.311 -2.022 1.00 96.25 421 GLY A O 1
ATOM 3386 N N . SER A 1 422 ? -15.541 1.375 -0.533 1.00 97.81 422 SER A N 1
ATOM 3387 C CA . SER A 1 422 ? -14.872 2.549 -1.109 1.00 97.81 422 SER A CA 1
ATOM 3388 C C . SER A 1 422 ? -13.351 2.493 -0.954 1.00 97.81 422 SER A C 1
ATOM 3390 O O . SER A 1 422 ? -12.841 1.795 -0.083 1.00 97.81 422 SER A O 1
ATOM 3392 N N . VAL A 1 423 ? -12.615 3.230 -1.792 1.00 98.00 423 VAL A N 1
ATOM 3393 C CA . VAL A 1 423 ? -11.154 3.409 -1.667 1.00 98.00 423 VAL A CA 1
ATOM 3394 C C . VAL A 1 423 ? -10.837 4.878 -1.405 1.00 98.00 423 VAL A C 1
ATOM 3396 O O . VAL A 1 423 ? -11.426 5.760 -2.020 1.00 98.00 423 VAL A O 1
ATOM 3399 N N . HIS A 1 424 ? -9.901 5.147 -0.506 1.00 97.25 424 HIS A N 1
ATOM 3400 C CA . HIS A 1 424 ? -9.559 6.478 -0.028 1.00 97.25 424 HIS A CA 1
ATOM 3401 C C . HIS A 1 424 ? -8.045 6.683 -0.100 1.00 97.25 424 HIS A C 1
ATOM 3403 O O . HIS A 1 424 ? -7.285 5.942 0.524 1.00 97.25 424 HIS A O 1
ATOM 3409 N N . THR A 1 425 ? -7.612 7.697 -0.847 1.00 93.50 425 THR A N 1
ATOM 3410 C CA . THR A 1 425 ? -6.211 8.146 -0.911 1.00 93.50 425 THR A CA 1
ATOM 3411 C C . THR A 1 425 ? -6.050 9.459 -0.147 1.00 93.50 425 THR A C 1
ATOM 3413 O O . THR A 1 425 ? -6.995 9.940 0.481 1.00 93.50 425 THR A O 1
ATOM 3416 N N . MET A 1 426 ? -4.873 10.086 -0.177 1.00 87.19 426 MET A N 1
ATOM 3417 C CA . MET A 1 426 ? -4.721 11.429 0.387 1.00 87.19 426 MET A CA 1
ATOM 3418 C C . MET A 1 426 ? -5.673 12.428 -0.299 1.00 87.19 426 MET A C 1
ATOM 3420 O O . MET A 1 426 ? -6.357 13.197 0.378 1.00 87.19 426 MET A O 1
ATOM 3424 N N . GLU A 1 427 ? -5.770 12.362 -1.627 1.00 85.75 427 GLU A N 1
ATOM 3425 C CA . GLU A 1 427 ? -6.423 13.357 -2.480 1.00 85.75 427 GLU A CA 1
ATOM 3426 C C . GLU A 1 427 ? -7.883 13.038 -2.827 1.00 85.75 427 GLU A C 1
ATOM 3428 O O . GLU A 1 427 ? -8.635 13.958 -3.151 1.00 85.75 427 GLU A O 1
ATOM 3433 N N . GLN A 1 428 ? -8.295 11.764 -2.811 1.00 90.88 428 GLN A N 1
ATOM 3434 C CA . GLN A 1 428 ? -9.575 11.350 -3.391 1.00 90.88 428 GLN A CA 1
ATOM 3435 C C . GLN A 1 428 ? -10.299 10.272 -2.573 1.00 90.88 428 GLN A C 1
ATOM 3437 O O . GLN A 1 428 ? -9.686 9.338 -2.060 1.00 90.88 428 GLN A O 1
ATOM 3442 N N . ASP A 1 429 ? -11.631 10.386 -2.521 1.00 94.69 429 ASP A N 1
ATOM 3443 C CA . ASP A 1 429 ? -12.552 9.374 -1.994 1.00 94.69 429 ASP A CA 1
ATOM 3444 C C . ASP A 1 429 ? -13.346 8.736 -3.148 1.00 94.69 429 ASP A C 1
ATOM 3446 O O . ASP A 1 429 ? -14.107 9.400 -3.855 1.00 94.69 429 ASP A O 1
ATOM 3450 N N . LEU A 1 430 ? -13.169 7.432 -3.349 1.00 95.12 430 LEU A N 1
ATOM 3451 C CA . LEU A 1 430 ? -13.741 6.638 -4.437 1.00 95.12 430 LEU A CA 1
ATOM 3452 C C . LEU A 1 430 ? -14.961 5.856 -3.939 1.00 95.12 430 LEU A C 1
ATOM 3454 O O . LEU A 1 430 ? -14.907 4.645 -3.735 1.00 95.12 430 LEU A O 1
ATOM 3458 N N . ASN A 1 431 ? -16.069 6.565 -3.726 1.00 93.69 431 ASN A N 1
ATOM 3459 C CA . ASN A 1 431 ? -17.288 6.002 -3.126 1.00 93.69 431 ASN A CA 1
ATOM 3460 C C . ASN A 1 431 ? -18.220 5.289 -4.121 1.00 93.69 431 ASN A C 1
ATOM 3462 O O . ASN A 1 431 ? -19.150 4.603 -3.714 1.00 93.69 431 ASN A O 1
ATOM 3466 N N . THR A 1 432 ? -18.013 5.470 -5.425 1.00 90.81 432 THR A N 1
ATOM 3467 C CA . THR A 1 432 ? -18.941 5.012 -6.475 1.00 90.81 432 THR A CA 1
ATOM 3468 C C . THR A 1 432 ? -18.397 3.848 -7.300 1.00 90.81 432 THR A C 1
ATOM 3470 O O . THR A 1 432 ? -18.941 3.539 -8.359 1.00 90.81 432 THR A O 1
ATOM 3473 N N . LEU A 1 433 ? -17.354 3.160 -6.817 1.00 91.81 433 LEU A N 1
ATOM 3474 C CA . LEU A 1 433 ? -16.723 2.043 -7.530 1.00 91.81 433 LEU A CA 1
ATOM 3475 C C . LEU A 1 433 ? -17.700 0.903 -7.830 1.00 91.81 433 LEU A C 1
ATOM 3477 O O . LEU A 1 433 ? -17.563 0.273 -8.872 1.00 91.81 433 LEU A O 1
ATOM 3481 N N . ALA A 1 434 ? -18.692 0.658 -6.968 1.00 90.31 434 ALA A N 1
ATOM 3482 C CA . ALA A 1 434 ? -19.747 -0.339 -7.185 1.00 90.31 434 ALA A CA 1
ATOM 3483 C C . ALA A 1 434 ? -20.650 -0.018 -8.390 1.00 90.31 434 ALA A C 1
ATOM 3485 O O . ALA A 1 434 ? -21.120 -0.926 -9.071 1.00 90.31 434 ALA A O 1
ATOM 3486 N N . ASN A 1 435 ? -20.833 1.269 -8.695 1.00 92.25 435 ASN A N 1
ATOM 3487 C CA . ASN A 1 435 ? -21.749 1.736 -9.736 1.00 92.25 435 ASN A CA 1
ATOM 3488 C C . ASN A 1 435 ? -21.094 1.822 -11.118 1.00 92.25 435 ASN A C 1
ATOM 3490 O O . ASN A 1 435 ? -21.794 2.058 -12.098 1.00 92.25 435 ASN A O 1
ATOM 3494 N N . MET A 1 436 ? -19.770 1.646 -11.207 1.00 93.06 436 MET A N 1
ATOM 3495 C CA . MET A 1 436 ? -19.074 1.733 -12.489 1.00 93.06 436 MET A CA 1
ATOM 3496 C C . MET A 1 436 ? -19.549 0.646 -13.457 1.00 93.06 436 MET A C 1
ATOM 3498 O O . MET A 1 436 ? -19.685 -0.524 -13.073 1.00 93.06 436 MET A O 1
ATOM 3502 N N . MET A 1 437 ? -19.771 1.034 -14.708 1.00 93.12 437 MET A N 1
ATOM 3503 C CA . MET A 1 437 ? -20.162 0.132 -15.790 1.00 93.12 437 MET A CA 1
ATOM 3504 C C . MET A 1 437 ? -18.942 -0.426 -16.528 1.00 93.12 437 MET A C 1
ATOM 3506 O O . MET A 1 437 ? -17.864 0.169 -16.558 1.00 93.12 437 MET A O 1
ATOM 3510 N N . GLU A 1 438 ? -19.111 -1.601 -17.130 1.00 94.44 438 GLU A N 1
ATOM 3511 C CA . GLU A 1 438 ? -18.082 -2.242 -17.947 1.00 94.44 438 GLU A CA 1
ATOM 3512 C C . GLU A 1 438 ? -17.603 -1.291 -19.059 1.00 94.44 438 GLU A C 1
ATOM 3514 O O . GLU A 1 438 ? -18.399 -0.717 -19.802 1.00 94.44 438 GLU A O 1
ATOM 3519 N N . GLY A 1 439 ? -16.288 -1.111 -19.166 1.00 92.06 439 GLY A N 1
ATOM 3520 C CA . GLY A 1 439 ? -15.658 -0.196 -20.111 1.00 92.06 439 GLY A CA 1
ATOM 3521 C C . GLY A 1 439 ? -15.455 1.238 -19.609 1.00 92.06 439 GLY A C 1
ATOM 3522 O O . GLY A 1 439 ? -14.697 1.975 -20.247 1.00 92.06 439 GLY A O 1
ATOM 3523 N N . GLU A 1 440 ? -16.051 1.632 -18.481 1.00 94.75 440 GLU A N 1
ATOM 3524 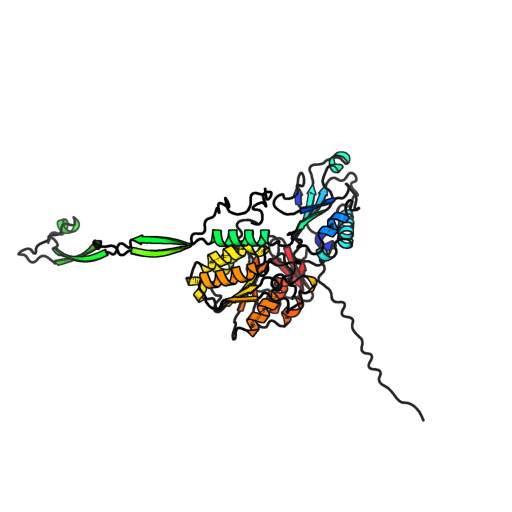C CA . GLU A 1 440 ? -15.820 2.949 -17.883 1.00 94.75 440 GLU A CA 1
ATOM 3525 C C . GLU A 1 440 ? -14.396 3.102 -17.361 1.00 94.75 440 GLU A C 1
ATOM 3527 O O . GLU A 1 440 ? -13.741 2.134 -16.962 1.00 94.75 440 GLU A O 1
ATOM 3532 N N . THR A 1 441 ? -13.925 4.349 -17.341 1.00 93.75 441 THR A N 1
ATOM 3533 C CA . THR A 1 441 ? -12.582 4.684 -16.877 1.00 93.75 441 THR A CA 1
ATOM 3534 C C . THR A 1 441 ? -12.603 5.649 -15.710 1.00 93.75 441 THR A C 1
ATOM 3536 O O . THR A 1 441 ? -13.342 6.630 -15.740 1.00 93.75 441 THR A O 1
ATOM 3539 N N . ILE A 1 442 ? -11.710 5.438 -14.750 1.00 93.44 442 ILE A N 1
ATOM 3540 C CA . ILE A 1 442 ? -11.476 6.331 -13.621 1.00 93.44 442 ILE A CA 1
ATOM 3541 C C . ILE A 1 442 ? -10.001 6.714 -13.551 1.00 93.44 442 ILE A C 1
ATOM 3543 O O . ILE A 1 442 ? -9.119 5.890 -13.785 1.00 93.44 442 ILE A O 1
ATOM 3547 N N . LYS A 1 443 ? -9.723 7.984 -13.259 1.00 90.94 443 LYS A N 1
ATOM 3548 C CA . LYS A 1 443 ? -8.366 8.477 -13.018 1.00 90.94 443 LYS A CA 1
ATOM 3549 C C . LYS A 1 443 ? -8.135 8.552 -11.514 1.00 90.94 443 LYS A C 1
ATOM 3551 O O . LYS A 1 443 ? -8.951 9.149 -10.818 1.00 90.94 443 LYS A O 1
ATOM 3556 N N . ILE A 1 444 ? -7.044 7.956 -11.046 1.00 87.75 444 ILE A N 1
ATOM 3557 C CA . ILE A 1 444 ? -6.640 7.937 -9.639 1.00 87.75 444 ILE A CA 1
ATOM 3558 C C . ILE A 1 444 ? -5.152 8.281 -9.599 1.00 87.75 444 ILE A C 1
ATOM 3560 O O . ILE A 1 444 ? -4.324 7.578 -10.184 1.00 87.75 444 ILE A O 1
ATOM 3564 N N . GLY A 1 445 ? -4.818 9.410 -8.974 1.00 81.88 445 GLY A N 1
ATOM 3565 C CA . GLY A 1 445 ? -3.483 9.993 -9.070 1.00 81.88 445 GLY A CA 1
ATOM 3566 C C . GLY A 1 445 ? -3.106 10.290 -10.527 1.00 81.88 445 GLY A C 1
ATOM 3567 O O . GLY A 1 445 ? -3.807 11.009 -11.248 1.00 81.88 445 GLY A O 1
ATOM 3568 N N . LYS A 1 446 ? -1.987 9.720 -10.976 1.00 78.38 446 LYS A N 1
ATOM 3569 C CA . LYS A 1 446 ? -1.490 9.833 -12.354 1.00 78.38 446 LYS A CA 1
ATOM 3570 C C . LYS A 1 446 ? -1.895 8.657 -13.240 1.00 78.38 446 LYS A C 1
ATOM 3572 O O . LYS A 1 446 ? -1.624 8.695 -14.436 1.00 78.38 446 LYS A O 1
ATOM 3577 N N . GLN A 1 447 ? -2.540 7.635 -12.685 1.00 82.25 447 GLN A N 1
ATOM 3578 C CA . GLN A 1 447 ? -2.947 6.447 -13.426 1.00 82.25 447 GLN A CA 1
ATOM 3579 C C . GLN A 1 447 ? -4.425 6.502 -13.818 1.00 82.25 447 GLN A C 1
ATOM 3581 O O . GLN A 1 447 ? -5.264 7.092 -13.134 1.00 82.25 447 GLN A O 1
ATOM 3586 N N . LYS A 1 448 ? -4.739 5.877 -14.953 1.00 88.06 448 LYS A N 1
ATOM 3587 C CA . LYS A 1 448 ? -6.100 5.677 -15.440 1.00 88.06 448 LYS A CA 1
ATOM 3588 C C . LYS A 1 448 ? -6.409 4.186 -15.422 1.00 88.06 448 LYS A C 1
ATOM 3590 O O . LYS A 1 448 ? -5.598 3.378 -15.864 1.00 88.06 448 LYS A O 1
ATOM 3595 N N . TYR A 1 449 ? -7.580 3.838 -14.917 1.00 90.94 449 TYR A N 1
ATOM 3596 C CA . TYR A 1 449 ? -8.066 2.472 -14.784 1.00 90.94 449 TYR A CA 1
ATOM 3597 C C . TYR A 1 449 ? -9.328 2.339 -15.607 1.00 90.94 449 TYR A C 1
ATOM 3599 O O . TYR A 1 449 ? -10.166 3.237 -15.584 1.00 90.94 449 TYR A O 1
ATOM 3607 N N . LYS A 1 450 ? -9.484 1.220 -16.303 1.00 92.19 450 LYS A N 1
ATOM 3608 C CA . LYS A 1 450 ? -10.697 0.843 -17.015 1.00 92.19 450 LYS A CA 1
ATOM 3609 C C . LYS A 1 450 ? -11.264 -0.420 -16.401 1.00 92.19 450 LYS A C 1
ATOM 3611 O O . LYS A 1 450 ? -10.523 -1.380 -16.195 1.00 92.19 450 LYS A O 1
ATOM 3616 N N . LEU A 1 451 ? -12.567 -0.433 -16.157 1.00 92.62 451 LEU A N 1
ATOM 3617 C CA . LEU A 1 451 ? -13.249 -1.655 -15.761 1.00 92.62 451 LEU A CA 1
ATOM 3618 C C . LEU A 1 451 ? -13.351 -2.573 -16.984 1.00 92.62 451 LEU A C 1
ATOM 3620 O O . LEU A 1 451 ? -13.957 -2.197 -17.989 1.00 92.62 451 LEU A O 1
ATOM 3624 N N . GLN A 1 452 ? -12.702 -3.734 -16.919 1.00 89.88 452 GLN A N 1
ATOM 3625 C CA . GLN A 1 452 ? -12.738 -4.766 -17.948 1.00 89.88 452 GLN A CA 1
ATOM 3626 C C . GLN A 1 452 ? -12.990 -6.137 -17.329 1.00 89.88 452 GLN A C 1
ATOM 3628 O O . GLN A 1 452 ? -12.221 -6.594 -16.488 1.00 89.88 452 GLN A O 1
ATOM 3633 N N . LYS A 1 453 ? -14.045 -6.820 -17.772 1.00 87.31 453 LYS A N 1
ATOM 3634 C CA . LYS A 1 453 ? -14.490 -8.129 -17.278 1.00 87.31 453 LYS A CA 1
ATOM 3635 C C . LYS A 1 453 ? -14.626 -8.155 -15.752 1.00 87.31 453 LYS A C 1
ATOM 3637 O O . LYS A 1 453 ? -14.292 -9.144 -15.108 1.00 87.31 453 LYS A O 1
ATOM 3642 N N . GLY A 1 454 ? -15.097 -7.050 -15.173 1.00 84.19 454 GLY A N 1
ATOM 3643 C CA . GLY A 1 454 ? -15.233 -6.905 -13.722 1.00 84.19 454 GLY A CA 1
ATOM 3644 C C . GLY A 1 454 ? -13.924 -6.700 -12.946 1.00 84.19 454 GLY A C 1
ATOM 3645 O O . GLY A 1 454 ? -13.974 -6.716 -11.715 1.00 84.19 454 GLY A O 1
ATOM 3646 N N . GLU A 1 455 ? -12.794 -6.488 -13.626 1.00 86.50 455 GLU A N 1
ATOM 3647 C CA . GLU A 1 455 ? -11.486 -6.165 -13.042 1.00 86.50 455 GLU A CA 1
ATOM 3648 C C . GLU A 1 455 ? -11.015 -4.767 -13.458 1.00 86.50 455 GLU A C 1
ATOM 3650 O O . GLU A 1 455 ? -11.323 -4.286 -14.550 1.00 86.50 455 GLU A O 1
ATOM 3655 N N . PHE A 1 456 ? -10.247 -4.099 -12.599 1.00 89.06 456 PHE A N 1
ATOM 3656 C CA . PHE A 1 456 ? -9.671 -2.794 -12.920 1.00 89.06 456 PHE A CA 1
ATOM 3657 C C . PHE A 1 456 ? -8.332 -2.975 -13.626 1.00 89.06 456 PHE A C 1
ATOM 3659 O O . PHE A 1 456 ? -7.336 -3.351 -13.016 1.00 89.06 456 PHE A O 1
ATOM 3666 N N . VAL A 1 457 ? -8.302 -2.670 -14.919 1.00 84.25 457 VAL A N 1
ATOM 3667 C CA . VAL A 1 457 ? -7.096 -2.766 -15.740 1.00 84.25 457 VAL A CA 1
ATOM 3668 C C . VAL A 1 457 ? -6.543 -1.373 -15.975 1.00 84.25 457 VAL A C 1
ATOM 3670 O O . VAL A 1 457 ? -7.272 -0.454 -16.346 1.00 84.25 457 VAL A O 1
ATOM 3673 N N . LEU A 1 458 ? -5.243 -1.208 -15.777 1.00 79.44 458 LEU A N 1
ATOM 3674 C CA . LEU A 1 458 ? -4.568 0.042 -16.083 1.00 79.44 458 LEU A CA 1
ATOM 3675 C C . LEU A 1 458 ? -4.628 0.343 -17.594 1.00 79.44 458 LEU A C 1
ATOM 3677 O O . LEU A 1 458 ? -4.384 -0.533 -18.424 1.00 79.44 458 LEU A O 1
ATOM 3681 N N . THR A 1 459 ? -4.954 1.585 -17.949 1.00 75.44 459 THR A N 1
ATOM 3682 C CA . THR A 1 459 ? -5.052 2.056 -19.340 1.00 75.44 459 THR A CA 1
ATOM 3683 C C . THR A 1 459 ? -4.180 3.277 -19.603 1.00 75.44 459 THR A C 1
ATOM 3685 O O . THR A 1 459 ? -3.859 3.977 -18.636 1.00 75.44 459 THR A O 1
ATOM 3688 N N . PRO A 1 460 ? -3.754 3.494 -20.868 1.00 59.38 460 PRO A N 1
ATOM 3689 C CA . PRO A 1 460 ? -2.890 4.612 -21.245 1.00 59.38 460 PRO A CA 1
ATOM 3690 C C . PRO A 1 460 ? -3.479 5.969 -20.862 1.00 59.38 460 PRO A C 1
ATOM 3692 O O . PRO A 1 460 ? -4.728 6.121 -20.934 1.00 59.38 460 PRO A O 1
#

Sequence (460 aa):
MKVSTFILFIFSLFYLEKSCAQVSINYLLSREPEFREKYEIQKDINGIKVNMNFADDSILNPGVVKRLKGLNILMIDLVYTDYRSVKTFDQPVLNLKRMQHLQKILPEAFKNSAIIWNFIAQTGCNSSEGCKDYFHGFAIYYRPKPTALSVSTELAKLECSTKRTTYWDTIKKYKVVSSYTYLPRSKSKADQGIRYTRRSIFFRKEVIVFDTVPLKRPRMRKRVVTTFEGDCPMDTAISKKPVSLVSSAFVWGNDSVVTAVLNRNKEWKNMVISVDVTGSMSPYTQQVYQWIALQSNLSRVRSFTFFNDGNSTPDHLKFAGHTGGIYDCTKLSFDHIMNSCNKAMRNGNGGDGPENDVESILHIQDEFKNVKEVILIADNFANMRDFKLIEKIQVPVRVILCGASWGVNSEYLKLARSTGGSVHTMEQDLNTLANMMEGETIKIGKQKYKLQKGEFVLTP

=== Feature glossary ===
Feature key, reading from the visual/contextual features back to the raw sequence:

Rendered structure images. Six rendered views show the 3D structure from the faces of a cube — i.e. along ±x, ±y, ±z. Rendering representation is drawn randomly per protein from cartoon (secondary-structure ribbons), sticks (backbone bonds), or molecular surface; coloring is either N→C rainbow (blue at the N-terminus through red at the C-terminus) or one color per chain.

Contact-map, Ramachandran, and PAE plots. The contact map is a binary N×N matrix image: pixel (i, j) is dark where Cα_i and Cα_j are within 8 Å and |i−j|>4. Because the |i−j|>4 filter removes local helical contacts, off-diagonal stripes parallel to the main diagonal indicate parallel β-sheets; stripes perpendicular to it indicate antiparallel β-sheets. The Ramachandran plot scatters every residue's (φ, ψ) pair against the sterically allowed regions. The PAE heatmap renders the predicted-aligned-error matrix.

InterPro / GO / CATH / organism. Database cross-references. InterPro integrates a dozen domain/family signature databases into unified entries with residue-range hits. GO terms attach function/process/location labels with evidence codes. CATH codes position the fold in a four-level structural taxonomy. Organism is the NCBI-taxonomy species name.

Nearest PDB structures. The Foldseek neighbor list gives the closest experimentally determined structures in the PDB, ranked by structural alignment. TM-score near 1 means near-identical fold; near 0.3 means only rough topology match. This is how one finds what a novel AlphaFold prediction most resembles in the solved-structure universe.

Predicted aligned error. PAE(i, j) answers: if I align the predicted and true structures on residue i, how far off (in Å) do I expect residue j to be? A block-diagonal PAE matrix with low values on the blocks and high values off-diagonal is the signature of a multi-domain protein with confidently predicted domains but uncertain inter-domain orientation.

Solvent-accessible surface area. Accessible surface area quantifies burial. A residue with SASA near zero is packed into the hydrophobic core; one with SASA >100 Å² sits on the surface. Computed here via the Shrake–Rupley numerical algorithm with a 1.4 Å probe.

B-factor. B-factor (Debye–Waller factor) reflects atomic displacement in the crystal lattice. It is an experimental observable (units Å²), not a prediction; low values mean the atom is pinned down, high values mean it moves or is heterogeneous across the crystal.

pLDDT. For AlphaFold models, the B-factor field carries pLDDT — the model's own estimate of local accuracy on a 0–100 scale. Regions with pLDDT<50 should be treated as essentially unmodeled; they often correspond to intrinsically disordered segments.

Backbone torsions (φ/ψ). φ (phi) and ψ (psi) are the two rotatable backbone dihedrals per residue: φ is the C(i-1)–N–Cα–C torsion, ψ is the N–Cα–C–N(i+1) torsion, both in degrees on (−180°, 180°]. α-helical residues cluster near (−60°, −45°); β-strand residues near (−120°, +130°). A Ramachandran plot is simply a scatter of (φ, ψ) for every residue.

Radius of gyration, Cα contacts, bounding box. Radius of gyration (Rg) is the root-mean-square distance of Cα atoms from their centroid — a single number for overall size and compactness. A globular domain of N residues has Rg ≈ 2.2·N^0.38 Å; an extended or disordered chain has a much larger Rg. The Cα contact count is the number of residue pairs whose Cα atoms are within 8 Å and are more than four positions apart in sequence — a standard proxy for tertiary packing density. The bounding box is the smallest axis-aligned box enclosing all Cα atoms.

Secondary structure (3-state, P-SEA). Three-state secondary structure (P-SEA) collapses the eight DSSP classes into helix (a), strand (b), and coil (c). P-SEA assigns these from Cα geometry alone — distances and angles — without requiring backbone oxygens, so it works on any Cα trace.

Secondary structure (8-state, DSSP). DSSP 8-state secondary structure assigns each residue one of H (α-helix), G (3₁₀-helix), I (π-helix), E (extended β-strand), B (isolated β-bridge), T (hydrogen-bonded turn), S (bend), or '-' (coil). The assignment is computed from backbone hydrogen-bond geometry via the Kabsch–Sander algorithm.

Foldseek 3Di. A 3Di character summarizes, for each residue, the relative orientation of the Cα frame of its nearest spatial neighbor. Because it encodes fold topology rather than chemistry, 3Di alignments detect remote structural similarity that sequence alignment misses.

mmCIF coordinates. The mmCIF block holds the 3D Cartesian coordinates of each backbone atom (N, Cα, C, O) in ångströms. mmCIF is the PDB's canonical archive format — a tagged-loop text representation of the atomic model.

Sequence. Sequence gives the chain of amino acids in standard one-letter code (A=alanine, C=cysteine, …, Y=tyrosine), read N→C. It is the only feature that is directly encoded by the gene; all structural features are derived from the folded form of this sequence.